Protein AF-0000000087671437 (afdb_homodimer)

InterPro domains:
  IPR002347 Short-chain dehydrogenase/reductase SDR [PF00106] (11-200)
  IPR002347 Short-chain dehydrogenase/reductase SDR [PR00081] (10-27)
  IPR002347 Short-chain dehydrogenase/reductase SDR [PR00081] (84-95)
  IPR002347 Short-chain dehydrogenase/reductase SDR [PR00081] (131-147)
  IPR002347 Short-chain dehydrogenase/reductase SDR [PR00081] (157-176)
  IPR002347 Short-chain dehydrogenase/reductase SDR [PR00081] (178-195)
  IPR036291 NAD(P)-binding domain superfamily [SSF51735] (10-257)

Radius of gyration: 23.61 Å; Cα contacts (8 Å, |Δi|>4): 1228; chains: 2; bounding box: 56×76×56 Å

Secondary structure (DSSP, 8-state):
------PEEEEEEES-SSHHHHHHHHHHHTTT-EEEEEES-HHHHHHHHHHHHHHT-EEEEEE--TTSTTHHHHHHHHHHHTTEEEEEEEE-------S-TTTS-HHHHHHHIIIIIIIHHHHHHHHHHHHHHHT--EEEEE--GGGGS--TTSHHHHHHHHHHHHHHHHHHHHHGGGT-EEEEE----B-SHHHHHHTGGGSHHHHHS--B-HHHHHHHHHHHHHTT-SEE--SHHHHHHHHHHHHS-HHHHHHHHHHHH--TTSPPHHHHTT---/------PEEEEEEES-SSHHHHHHHHHHHTTT-EEEEEES-HHHHHHHHHHHHHHT-EEEEEE--TTSTTHHHHHHHHHHHTTEEEEEEEE-------S-TTTS-HHHHHHHIIIIIIIHHHHHHHHHHHHHHHT--EEEEE--GGGGS--TTSHHHHHHHHHHHHHHHHHHHHHGGGT-EEEEE----B-SHHHHHHTGGGSHHHHHS--B-HHHHHHHHHHHHHTT-SEE--SHHHHHHHHHHHHS-HHHHHHHHHHHH--TTSPPHHHHTT---

Foldseek 3Di:
DPPPLQQFEAEEFAPCLDFLSLLLLLVVLLVQGEYEYEEQDPVSQVVSQVSSVVSNYHYHYDHADLLDPCRLVVVVVVSVVVSHAHQEYEQDDAAFAFAAPVPDDPVVLVVRCSRLPVSLVVNCVSRVVVNLVVLEGEYEREAALLCLAAAGRGRSNSVSSVNRLVVLLVVQVVRLVSHYAREYEHEYQAPTCRCVRNVNCPFPVSVPDPRDDSNQSSVQSVVCVVVRHSYTYPDDVSVVSNVCSVPDDNVVVHVVNNVRRDDPPHDDPCVVVVNDD/DPPPLQQFEAEEFAPCLDFLSLLLLLVVLLVQGEYEYEEQDPVSQVVSQVSSVVSNYHYHYDHADLLDPCRLVVVVVVSVVVSHAHQEYEQDDAAFAFAAPVPDDPVVLVVRCSRLPVSLVVNCVSRVVVNLVVLEGEYEREAALLCLAAAGRGRSNSVSSVNRLVVLLVVQVVRLVSHYAREYEHEYQAPTCRCVRRVNCPFPVSVPDPRDDSNQSSNQRVVCVVVRHSYTYPDPVSVVSNVCSVPDDNVVVHVVNNVRRDDPPHDDPCVVVVNDD

Solvent-accessible surface area (backbone atoms only — not comparable to full-atom values): 27207 Å² total; per-residue (Å²): 126,77,74,74,79,74,63,40,64,23,39,34,26,35,29,15,45,48,59,47,23,28,29,33,49,30,58,49,6,58,72,53,31,38,33,38,36,25,25,69,47,64,67,33,40,53,55,38,38,50,47,14,43,74,41,54,16,45,62,46,78,43,80,44,56,60,71,44,94,55,32,59,58,51,51,51,50,51,32,53,76,67,48,34,40,66,30,30,40,32,41,44,50,66,66,51,56,57,45,50,72,72,73,46,61,63,68,66,54,51,46,36,49,40,39,43,38,49,31,44,49,50,46,49,59,66,45,47,43,59,15,52,63,70,40,34,40,34,37,40,39,62,38,28,51,49,23,70,45,48,23,25,37,25,24,65,38,15,11,37,22,24,21,44,43,21,32,27,51,9,49,19,70,72,33,43,90,49,49,21,32,24,18,27,30,23,41,43,70,40,71,36,69,55,25,62,68,17,63,46,67,75,30,68,67,56,65,68,43,73,48,47,54,39,57,57,46,19,50,48,43,52,54,35,42,76,70,56,35,51,66,36,57,48,56,68,67,24,44,49,51,51,48,50,53,66,69,47,58,64,85,66,47,41,62,54,42,31,56,56,58,52,50,94,81,52,75,47,76,54,53,72,60,64,49,74,131,129,78,75,74,79,72,63,39,63,23,39,34,25,35,28,16,46,46,60,47,22,28,30,33,48,29,57,48,7,58,72,54,32,39,33,37,36,24,25,69,47,66,69,33,40,54,54,35,35,51,48,15,42,73,40,54,17,46,60,46,77,44,80,44,57,60,71,45,94,53,32,59,59,51,50,50,50,52,32,53,75,67,48,33,39,66,31,29,39,34,41,44,49,65,68,53,57,59,44,51,71,71,73,47,61,62,69,65,54,52,45,36,49,42,39,41,38,50,32,45,48,49,46,47,58,65,44,47,43,60,16,52,64,69,39,33,41,33,36,40,39,63,40,28,51,51,23,68,45,47,23,24,37,24,22,66,38,14,11,37,21,25,21,44,43,20,34,27,51,9,49,18,71,72,33,44,90,50,47,20,33,25,20,26,30,21,41,43,72,41,71,35,69,58,25,61,67,18,62,46,66,72,30,68,70,56,65,67,42,70,46,46,54,39,56,60,46,18,52,48,44,53,54,34,41,77,71,55,34,51,66,37,56,50,56,66,66,28,44,49,49,51,49,51,54,67,68,47,56,64,85,66,47,40,61,54,43,30,55,56,59,52,52,92,81,51,74,47,76,54,52,72,60,64,49,73,131

Nearest PDB structures (foldseek):
  9av5-assembly1_A  TM=8.968E-01  e=7.173E-20  Homo sapiens
  4weo-assembly1_A  TM=8.795E-01  e=2.074E-17  Burkholderia cenocepacia J2315
  4ag3-assembly1_D  TM=8.611E-01  e=8.917E-18  Pseudomonas aeruginosa PAO1
  4weo-assembly1_D  TM=8.724E-01  e=1.516E-16  Burkholderia cenocepacia J2315
  3cxr-assembly1_A  TM=8.058E-01  e=9.360E-17  Streptococcus suis 05ZYH33

Organism: NCBI:txid484088

pLDDT: mean 86.76, std 18.12, range [30.41, 98.94]

Sequence (554 aa):
MTMKDELRSSVVVVGASRGIGRAIAKVAAREHNVVVLVARSPEGLAAAAVDVQQAGGEAFTLELDLISADASARLEAFLTANDLVCGVLVNSAGYGLRGAATLLPVNDQLGIIDLNIRALADMTLRFLPGMLARGRGGVINLGSVAGLVPGPYMALYYASKGFVRSFSDALHQEVYRFGVTVTCVAPGPVSTEFLERSGANRTALFKILPTLDAEYVAERAWSGFKSGHRRVVPGISAKLITLVAALLPTATILPLIGRLQRRSKDPCPADAQGILPMTMKDELRSSVVVVGASRGIGRAIAKVAAREHNVVVLVARSPEGLAAAAVDVQQAGGEAFTLELDLISADASARLEAFLTANDLVCGVLVNSAGYGLRGAATLLPVNDQLGIIDLNIRALADMTLRFLPGMLARGRGGVINLGSVAGLVPGPYMALYYASKGFVRSFSDALHQEVYRFGVTVTCVAPGPVSTEFLERSGANRTALFKILPTLDAEYVAERAWSGFKSGHRRVVPGISAKLITLVAALLPTATILPLIGRLQRRSKDPCPADAQGILP

Structure (mmCIF, N/CA/C/O backbone):
data_AF-0000000087671437-model_v1
#
loop_
_entity.id
_entity.type
_entity.pdbx_description
1 polymer 'Short-chain dehydrogenase'
#
loop_
_atom_site.group_PDB
_atom_site.id
_atom_site.type_symbol
_atom_site.label_atom_id
_atom_site.label_alt_id
_atom_site.label_comp_id
_atom_site.label_asym_id
_atom_site.label_entity_id
_atom_site.label_seq_id
_atom_site.pdbx_PDB_ins_code
_atom_site.Cartn_x
_atom_site.Cartn_y
_atom_site.Cartn_z
_atom_site.occupancy
_atom_site.B_iso_or_equiv
_atom_site.auth_seq_id
_atom_site.auth_comp_id
_atom_site.auth_asym_id
_atom_site.auth_atom_id
_atom_site.pdbx_PDB_model_num
ATOM 1 N N . MET A 1 1 ? 20.109 -46 -5.398 1 30.41 1 MET A N 1
ATOM 2 C CA . MET A 1 1 ? 20.047 -44.562 -5.301 1 30.41 1 MET A CA 1
ATOM 3 C C . MET A 1 1 ? 18.625 -44.094 -4.973 1 30.41 1 MET A C 1
ATOM 5 O O . MET A 1 1 ? 17.703 -44.312 -5.758 1 30.41 1 MET A O 1
ATOM 9 N N . THR A 1 2 ? 18.078 -44.219 -3.822 1 39.16 2 THR A N 1
ATOM 10 C CA . THR A 1 2 ? 16.672 -44.125 -3.426 1 39.16 2 THR A CA 1
ATOM 11 C C . THR A 1 2 ? 16 -42.906 -4.066 1 39.16 2 THR A C 1
ATOM 13 O O . THR A 1 2 ? 16.609 -41.844 -4.176 1 39.16 2 THR A O 1
ATOM 16 N N . MET A 1 3 ? 15.234 -43.062 -5.098 1 40.66 3 MET A N 1
ATOM 17 C CA . MET A 1 3 ? 14.602 -42 -5.883 1 40.66 3 MET A CA 1
ATOM 18 C C . MET A 1 3 ? 14.336 -40.781 -5.023 1 40.66 3 MET A C 1
ATOM 20 O O . MET A 1 3 ? 13.547 -40.844 -4.074 1 40.66 3 MET A O 1
ATOM 24 N N . LYS A 1 4 ? 15.25 -40.031 -4.566 1 45.72 4 LYS A N 1
ATOM 25 C CA . LYS A 1 4 ? 15.062 -38.75 -3.842 1 45.72 4 LYS A CA 1
ATOM 26 C C . LYS A 1 4 ? 13.703 -38.156 -4.145 1 45.72 4 LYS A C 1
ATOM 28 O O . LYS A 1 4 ? 13.383 -37.875 -5.305 1 45.72 4 LYS A O 1
ATOM 33 N N . ASP A 1 5 ? 12.586 -38.5 -3.477 1 53.25 5 ASP A N 1
ATOM 34 C CA . ASP A 1 5 ? 11.156 -38.219 -3.594 1 53.25 5 ASP A CA 1
ATOM 35 C C . ASP A 1 5 ? 10.906 -36.781 -4.035 1 53.25 5 ASP A C 1
ATOM 37 O O . ASP A 1 5 ? 11.328 -35.844 -3.363 1 53.25 5 ASP A O 1
ATOM 41 N N . GLU A 1 6 ? 10.922 -36.5 -5.379 1 72.56 6 GLU A N 1
ATOM 42 C CA . GLU A 1 6 ? 10.781 -35.25 -6.105 1 72.56 6 GLU A CA 1
ATOM 43 C C . GLU A 1 6 ? 9.562 -34.469 -5.629 1 72.56 6 GLU A C 1
ATOM 45 O O . GLU A 1 6 ? 8.469 -35.031 -5.508 1 72.56 6 GLU A O 1
ATOM 50 N N . LEU A 1 7 ? 9.68 -33.344 -4.898 1 86.62 7 LEU A N 1
ATOM 51 C CA . LEU A 1 7 ? 8.594 -32.5 -4.473 1 86.62 7 LEU A CA 1
ATOM 52 C C . LEU A 1 7 ? 7.637 -32.219 -5.629 1 86.62 7 LEU A C 1
ATOM 54 O O . LEU A 1 7 ? 8.07 -32 -6.762 1 86.62 7 LEU A O 1
ATOM 58 N N . ARG A 1 8 ? 6.371 -32.531 -5.344 1 96.31 8 ARG A N 1
ATOM 59 C CA . ARG A 1 8 ? 5.336 -32.25 -6.332 1 96.31 8 ARG A CA 1
ATOM 60 C C . ARG A 1 8 ? 5 -30.766 -6.348 1 96.31 8 ARG A C 1
ATOM 62 O O . ARG A 1 8 ? 4.922 -30.125 -5.293 1 96.31 8 ARG A O 1
ATOM 69 N N . SER A 1 9 ? 4.82 -30.281 -7.566 1 97.88 9 SER A N 1
ATOM 70 C CA . SER A 1 9 ? 4.422 -28.891 -7.727 1 97.88 9 SER A CA 1
ATOM 71 C C . SER A 1 9 ? 2.932 -28.703 -7.457 1 97.88 9 SER A C 1
ATOM 73 O O . SER A 1 9 ? 2.115 -29.531 -7.867 1 97.88 9 SER A O 1
ATOM 75 N N . SER A 1 10 ? 2.559 -27.594 -6.832 1 98.81 10 SER A N 1
ATOM 76 C CA . SER A 1 10 ? 1.157 -27.328 -6.523 1 98.81 10 SER A CA 1
ATOM 77 C C . SER A 1 10 ? 0.779 -25.891 -6.871 1 98.81 10 SER A C 1
ATOM 79 O O . SER A 1 10 ? 1.647 -25.031 -6.98 1 98.81 10 SER A O 1
ATOM 81 N N . VAL A 1 11 ? -0.495 -25.719 -7.141 1 98.94 11 VAL A N 1
ATOM 82 C CA . VAL A 1 11 ? -1.112 -24.406 -7.199 1 98.94 11 VAL A CA 1
ATOM 83 C C . VAL A 1 11 ? -1.678 -24.031 -5.828 1 98.94 11 VAL A C 1
ATOM 85 O O . VAL A 1 11 ? -2.615 -24.672 -5.344 1 98.94 11 VAL A O 1
ATOM 88 N N . VAL A 1 12 ? -1.083 -23.062 -5.203 1 98.94 12 VAL A N 1
ATOM 89 C CA . VAL A 1 12 ? -1.512 -22.625 -3.883 1 98.94 12 VAL A CA 1
ATOM 90 C C . VAL A 1 12 ? -2.432 -21.406 -4.023 1 98.94 12 VAL A C 1
ATOM 92 O O . VAL A 1 12 ? -2.014 -20.359 -4.52 1 98.94 12 VAL A O 1
ATOM 95 N N . VAL A 1 13 ? -3.676 -21.562 -3.584 1 98.88 13 VAL A N 1
ATOM 96 C CA . VAL A 1 13 ? -4.652 -20.484 -3.699 1 98.88 13 VAL A CA 1
ATOM 97 C C . VAL A 1 13 ? -5 -19.953 -2.311 1 98.88 13 VAL A C 1
ATOM 99 O O . VAL A 1 13 ? -5.645 -20.641 -1.518 1 98.88 13 VAL A O 1
ATOM 102 N N . VAL A 1 14 ? -4.566 -18.766 -2.072 1 98.31 14 VAL A N 1
ATOM 103 C CA . VAL A 1 14 ? -4.918 -18.047 -0.853 1 98.31 14 VAL A CA 1
ATOM 104 C C . VAL A 1 14 ? -6.199 -17.234 -1.077 1 98.31 14 VAL A C 1
ATOM 106 O O . VAL A 1 14 ? -6.277 -16.438 -2.008 1 98.31 14 VAL A O 1
ATOM 109 N N . GLY A 1 15 ? -7.16 -17.375 -0.133 1 96.56 15 GLY A N 1
ATOM 110 C CA . GLY A 1 15 ? -8.492 -16.875 -0.404 1 96.56 15 GLY A CA 1
ATOM 111 C C . GLY A 1 15 ? -9.312 -17.781 -1.291 1 96.56 15 GLY A C 1
ATOM 112 O O . GLY A 1 15 ? -9.977 -17.328 -2.221 1 96.56 15 GLY A O 1
ATOM 113 N N . ALA A 1 16 ? -9.289 -19.031 -0.975 1 96.75 16 ALA A N 1
ATOM 114 C CA . ALA A 1 16 ? -9.805 -20.047 -1.895 1 96.75 16 ALA A CA 1
ATOM 115 C C . ALA A 1 16 ? -11.25 -20.406 -1.573 1 96.75 16 ALA A C 1
ATOM 117 O O . ALA A 1 16 ? -11.898 -21.141 -2.322 1 96.75 16 ALA A O 1
ATOM 118 N N . SER A 1 17 ? -11.82 -19.844 -0.522 1 93.62 17 SER A N 1
ATOM 119 C CA . SER A 1 17 ? -13.117 -20.328 -0.04 1 93.62 17 SER A CA 1
ATOM 120 C C . SER A 1 17 ? -14.266 -19.734 -0.859 1 93.62 17 SER A C 1
ATOM 122 O O . SER A 1 17 ? -15.391 -20.234 -0.796 1 93.62 17 SER A O 1
ATOM 124 N N . ARG A 1 18 ? -14.016 -18.672 -1.575 1 88.69 18 ARG A N 1
ATOM 125 C CA . ARG A 1 18 ? -15.086 -18.047 -2.346 1 88.69 18 ARG A CA 1
ATOM 126 C C . ARG A 1 18 ? -14.516 -17.203 -3.475 1 88.69 18 ARG A C 1
ATOM 128 O O . ARG A 1 18 ? -13.297 -17.062 -3.609 1 88.69 18 ARG A O 1
ATOM 135 N N . GLY A 1 19 ? -15.406 -16.859 -4.363 1 90.56 19 GLY A N 1
ATOM 136 C CA . GLY A 1 19 ? -15.094 -15.812 -5.332 1 90.56 19 GLY A CA 1
ATOM 137 C C . GLY A 1 19 ? -14.102 -16.266 -6.387 1 90.56 19 GLY A C 1
ATOM 138 O O . GLY A 1 19 ? -14.156 -17.406 -6.855 1 90.56 19 GLY A O 1
ATOM 139 N N . ILE A 1 20 ? -13.336 -15.336 -6.781 1 93.19 20 ILE A N 1
ATOM 140 C CA . ILE A 1 20 ? -12.398 -15.539 -7.883 1 93.19 20 ILE A CA 1
ATOM 141 C C . ILE A 1 20 ? -11.352 -16.578 -7.488 1 93.19 20 ILE A C 1
ATOM 143 O O . ILE A 1 20 ? -10.945 -17.391 -8.312 1 93.19 20 ILE A O 1
ATOM 147 N N . GLY A 1 21 ? -10.93 -16.594 -6.199 1 96.69 21 GLY A N 1
ATOM 148 C CA . GLY A 1 21 ? -9.969 -17.578 -5.738 1 96.69 21 GLY A CA 1
ATOM 149 C C . GLY A 1 21 ? -10.453 -19.016 -5.895 1 96.69 21 GLY A C 1
ATOM 150 O O . GLY A 1 21 ? -9.734 -19.859 -6.426 1 96.69 21 GLY A O 1
ATOM 151 N N . ARG A 1 22 ? -11.633 -19.203 -5.5 1 96.44 22 ARG A N 1
ATOM 152 C CA . ARG A 1 22 ? -12.234 -20.516 -5.637 1 96.44 22 ARG A CA 1
ATOM 153 C C . ARG A 1 22 ? -12.359 -20.922 -7.105 1 96.44 22 ARG A C 1
ATOM 155 O O . ARG A 1 22 ? -12.086 -22.062 -7.477 1 96.44 22 ARG A O 1
ATOM 162 N N . ALA A 1 23 ? -12.734 -19.969 -7.934 1 96.69 23 ALA A N 1
ATOM 163 C CA . ALA A 1 23 ? -12.883 -20.219 -9.367 1 96.69 23 ALA A CA 1
ATOM 164 C C . ALA A 1 23 ? -11.539 -20.531 -10.016 1 96.69 23 ALA A C 1
ATOM 166 O O . ALA A 1 23 ? -11.453 -21.422 -10.867 1 96.69 23 ALA A O 1
ATOM 167 N N . ILE A 1 24 ? -10.492 -19.875 -9.617 1 98.19 24 ILE A N 1
ATOM 168 C CA . ILE A 1 24 ? -9.172 -20.141 -10.172 1 98.19 24 ILE A CA 1
ATOM 169 C C . ILE A 1 24 ? -8.711 -21.547 -9.758 1 98.19 24 ILE A C 1
ATOM 171 O O . ILE A 1 24 ? -8.125 -22.266 -10.562 1 98.19 24 ILE A O 1
ATOM 175 N N . ALA A 1 25 ? -8.984 -21.891 -8.531 1 98.62 25 ALA A N 1
ATOM 176 C CA . ALA A 1 25 ? -8.664 -23.234 -8.055 1 98.62 25 A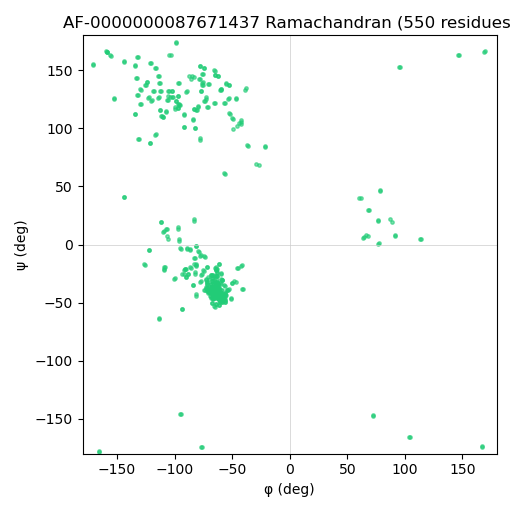LA A CA 1
ATOM 177 C C . ALA A 1 25 ? -9.312 -24.297 -8.938 1 98.62 25 ALA A C 1
ATOM 179 O O . ALA A 1 25 ? -8.664 -25.266 -9.328 1 98.62 25 ALA A O 1
ATOM 180 N N . LYS A 1 26 ? -10.531 -24.062 -9.266 1 98.19 26 LYS A N 1
ATOM 181 C CA . LYS A 1 26 ? -11.281 -25 -10.094 1 98.19 26 LYS A CA 1
ATOM 182 C C . LYS A 1 26 ? -10.688 -25.078 -11.5 1 98.19 26 LYS A C 1
ATOM 184 O O . LYS A 1 26 ? -10.516 -26.172 -12.047 1 98.19 26 LYS A O 1
ATOM 189 N N . VAL A 1 27 ? -10.391 -23.953 -12.086 1 98.44 27 VAL A N 1
ATOM 190 C CA . VAL A 1 27 ? -9.836 -23.891 -13.438 1 98.44 27 VAL A CA 1
ATOM 191 C C . VAL A 1 27 ? -8.484 -24.594 -13.469 1 98.44 27 VAL A C 1
ATOM 193 O O . VAL A 1 27 ? -8.203 -25.375 -14.391 1 98.44 27 VAL A O 1
ATOM 196 N N . ALA A 1 28 ? -7.645 -24.391 -12.484 1 98.62 28 ALA A N 1
ATOM 197 C CA . ALA A 1 28 ? -6.34 -25.047 -12.391 1 98.62 28 ALA A CA 1
ATOM 198 C C . ALA A 1 28 ? -6.492 -26.562 -12.266 1 98.62 28 ALA A C 1
ATOM 200 O O . ALA A 1 28 ? -5.68 -27.328 -12.797 1 98.62 28 ALA A O 1
ATOM 201 N N . ALA A 1 29 ? -7.52 -26.984 -11.602 1 98.62 29 ALA A N 1
ATOM 202 C CA . ALA A 1 29 ? -7.773 -28.391 -11.336 1 98.62 29 ALA A CA 1
ATOM 203 C C . ALA A 1 29 ? -8.094 -29.141 -12.625 1 98.62 29 ALA A C 1
ATOM 205 O O . ALA A 1 29 ? -7.84 -30.344 -12.734 1 98.62 29 ALA A O 1
ATOM 206 N N . ARG A 1 30 ? -8.602 -28.438 -13.586 1 98.25 30 ARG A N 1
ATOM 207 C CA . ARG A 1 30 ? -8.961 -29.047 -14.859 1 98.25 30 ARG A CA 1
ATOM 208 C C . ARG A 1 30 ? -7.727 -29.578 -15.578 1 98.25 30 ARG A C 1
ATOM 210 O O . ARG A 1 30 ? -7.84 -30.422 -16.469 1 98.25 30 ARG A O 1
ATOM 217 N N . GLU A 1 31 ? -6.59 -29.109 -15.227 1 98.19 31 GLU A N 1
ATOM 218 C CA . GLU A 1 31 ? -5.328 -29.562 -15.797 1 98.19 31 GLU A CA 1
ATOM 219 C C . GLU A 1 31 ? -4.664 -30.609 -14.891 1 98.19 31 GLU A C 1
ATOM 221 O O . GLU A 1 31 ? -3.447 -30.797 -14.945 1 98.19 31 GLU A O 1
ATOM 226 N N . HIS A 1 32 ? -5.406 -31.156 -13.953 1 98.19 32 HIS A N 1
ATOM 227 C CA . HIS A 1 32 ? -5.02 -32.25 -13.078 1 98.19 32 HIS A CA 1
ATOM 228 C C . HIS A 1 32 ? -3.918 -31.828 -12.109 1 98.19 32 HIS A C 1
ATOM 230 O O . HIS A 1 32 ? -3.051 -32.625 -11.758 1 98.19 32 HIS A O 1
ATOM 236 N N . ASN A 1 33 ? -3.918 -30.547 -11.773 1 98.5 33 ASN A N 1
ATOM 237 C CA . ASN A 1 33 ? -2.949 -30.031 -10.812 1 98.5 33 ASN A CA 1
ATOM 238 C C . ASN A 1 33 ? -3.293 -30.453 -9.383 1 98.5 33 ASN A C 1
ATOM 240 O O . ASN A 1 33 ? -4.457 -30.703 -9.07 1 98.5 33 ASN A O 1
ATOM 244 N N . VAL A 1 34 ? -2.242 -30.547 -8.562 1 98.75 34 VAL A N 1
ATOM 245 C CA . VAL A 1 34 ? -2.426 -30.484 -7.113 1 98.75 34 VAL A CA 1
ATOM 246 C C . VAL A 1 34 ? -2.754 -29.062 -6.688 1 98.75 34 VAL A C 1
ATOM 248 O O . VAL A 1 34 ? -2.045 -28.109 -7.055 1 98.75 34 VAL A O 1
ATOM 251 N N . VAL A 1 35 ? -3.873 -28.906 -5.969 1 98.94 35 VAL A N 1
ATOM 252 C CA . VAL A 1 35 ? -4.293 -27.562 -5.551 1 98.94 35 VAL A CA 1
ATOM 253 C C . VAL A 1 35 ? -4.355 -27.5 -4.027 1 98.94 35 VAL A C 1
ATOM 255 O O . VAL A 1 35 ? -5 -28.328 -3.387 1 98.94 35 VAL A O 1
ATOM 258 N N . VAL A 1 36 ? -3.639 -26.562 -3.441 1 98.94 36 VAL A N 1
ATOM 259 C CA . VAL A 1 36 ? -3.697 -26.281 -2.01 1 98.94 36 VAL A CA 1
ATOM 260 C C . VAL A 1 36 ? -4.59 -25.062 -1.753 1 98.94 36 VAL A C 1
ATOM 262 O O . VAL A 1 36 ? -4.289 -23.953 -2.201 1 98.94 36 VAL A O 1
ATOM 265 N N . LEU A 1 37 ? -5.668 -25.328 -1.034 1 98.88 37 LEU A N 1
ATOM 266 C CA . LEU A 1 37 ? -6.676 -24.312 -0.736 1 98.88 37 LEU A CA 1
ATOM 267 C C . LEU A 1 37 ? -6.465 -23.734 0.656 1 98.88 37 LEU A C 1
ATOM 269 O O . LEU A 1 37 ? -6.461 -24.469 1.648 1 98.88 37 LEU A O 1
ATOM 273 N N . VAL A 1 38 ? -6.312 -22.438 0.714 1 98.81 38 VAL A N 1
ATOM 274 C CA . VAL A 1 38 ? -6.027 -21.75 1.976 1 98.81 38 VAL A CA 1
ATOM 275 C C . VAL A 1 38 ? -7.094 -20.703 2.252 1 98.81 38 VAL A C 1
ATOM 277 O O . VAL A 1 38 ? -7.383 -19.859 1.396 1 98.81 38 VAL A O 1
ATOM 280 N N . ALA A 1 39 ? -7.695 -20.719 3.352 1 98.06 39 ALA A N 1
ATOM 281 C CA . ALA A 1 39 ? -8.68 -19.734 3.812 1 98.06 39 ALA A CA 1
ATOM 282 C C . ALA A 1 39 ? -8.93 -19.875 5.309 1 98.06 39 ALA A C 1
ATOM 284 O O . ALA A 1 39 ? -8.297 -20.688 5.98 1 98.06 39 ALA A O 1
ATOM 285 N N . ARG A 1 40 ? -9.82 -19.062 5.773 1 94.5 40 ARG A N 1
ATOM 286 C CA . ARG A 1 40 ? -10.109 -19.078 7.203 1 94.5 40 ARG A CA 1
ATOM 287 C C . ARG A 1 40 ? -11.281 -20 7.512 1 94.5 40 ARG A C 1
ATOM 289 O O . ARG A 1 40 ? -11.398 -20.516 8.633 1 94.5 40 ARG A O 1
ATOM 296 N N . SER A 1 41 ? -12.148 -20.219 6.539 1 93.31 41 SER A N 1
ATOM 297 C CA . SER A 1 41 ? -13.398 -20.922 6.781 1 93.31 41 SER A CA 1
ATOM 298 C C . SER A 1 41 ? -13.289 -22.391 6.434 1 93.31 41 SER A C 1
ATOM 300 O O . SER A 1 41 ? -13.133 -22.75 5.262 1 93.31 41 SER A O 1
ATOM 302 N N . PRO A 1 42 ? -13.523 -23.25 7.434 1 95.44 42 PRO A N 1
ATOM 303 C CA . PRO A 1 42 ? -13.469 -24.688 7.113 1 95.44 42 PRO A CA 1
ATOM 304 C C . PRO A 1 42 ? -14.57 -25.109 6.145 1 95.44 42 PRO A C 1
ATOM 306 O O . PRO A 1 42 ? -14.328 -25.938 5.254 1 95.44 42 PRO A O 1
ATOM 309 N N . GLU A 1 43 ? -15.711 -24.578 6.328 1 96.44 43 GLU A N 1
ATOM 310 C CA . GLU A 1 43 ? -16.828 -24.922 5.441 1 96.44 43 GLU A CA 1
ATOM 311 C C . GLU A 1 43 ? -16.547 -24.469 4.012 1 96.44 43 GLU A C 1
ATOM 313 O O . GLU A 1 43 ? -16.781 -25.219 3.062 1 96.44 43 GLU A O 1
ATOM 318 N N . GLY A 1 44 ? -16.047 -23.281 3.893 1 96.25 44 GLY A N 1
ATOM 319 C CA . GLY A 1 44 ? -15.672 -22.797 2.576 1 96.25 44 GLY A CA 1
ATOM 320 C C . GLY A 1 44 ? -14.578 -23.609 1.913 1 96.25 44 GLY A C 1
ATOM 321 O O . GLY A 1 44 ? -14.625 -23.859 0.707 1 96.25 44 GLY A O 1
ATOM 322 N N . LEU A 1 45 ? -13.672 -24.047 2.715 1 98.12 45 LEU A N 1
ATOM 323 C CA . LEU A 1 45 ? -12.57 -24.859 2.205 1 98.12 45 LEU A CA 1
ATOM 324 C C . LEU A 1 45 ? -13.062 -26.219 1.747 1 98.12 45 LEU A C 1
ATOM 326 O O . LEU A 1 45 ? -12.633 -26.734 0.709 1 98.12 45 LEU A O 1
ATOM 330 N N . ALA A 1 46 ? -13.945 -26.812 2.467 1 98.12 46 ALA A N 1
ATOM 331 C CA . ALA A 1 46 ? -14.5 -28.109 2.105 1 98.12 46 ALA A CA 1
ATOM 332 C C . ALA A 1 46 ? -15.25 -28.047 0.776 1 98.12 46 ALA A C 1
ATOM 334 O O . ALA A 1 46 ? -15.094 -28.922 -0.073 1 98.12 46 ALA A O 1
ATOM 335 N N . ALA A 1 47 ? -16 -27.031 0.638 1 97.69 47 ALA A N 1
ATOM 336 C CA . ALA A 1 47 ? -16.734 -26.828 -0.605 1 97.69 47 ALA A CA 1
ATOM 337 C C . ALA A 1 47 ? -15.797 -26.641 -1.784 1 97.69 47 ALA A C 1
ATOM 339 O O . ALA A 1 47 ? -16 -27.203 -2.861 1 97.69 47 ALA A O 1
ATOM 340 N N . ALA A 1 48 ? -14.789 -25.859 -1.581 1 98.06 48 ALA A N 1
ATOM 341 C CA . ALA A 1 48 ? -13.797 -25.609 -2.625 1 98.06 48 ALA A CA 1
ATOM 342 C C . ALA A 1 48 ? -13.047 -26.891 -2.979 1 98.06 48 ALA A C 1
ATOM 344 O O . ALA A 1 48 ? -12.719 -27.125 -4.145 1 98.06 48 ALA A O 1
ATOM 345 N N . ALA A 1 49 ? -12.773 -27.703 -2.006 1 98.69 49 ALA A N 1
ATOM 346 C CA . ALA A 1 49 ? -12.086 -28.969 -2.232 1 98.69 49 ALA A CA 1
ATOM 347 C C . ALA A 1 49 ? -12.914 -29.891 -3.119 1 98.69 49 ALA A C 1
ATOM 349 O O . ALA A 1 49 ? -12.375 -30.578 -3.996 1 98.69 49 ALA A O 1
ATOM 350 N N . VAL A 1 50 ? -14.164 -29.906 -2.906 1 98.5 50 VAL A N 1
ATOM 351 C CA . VAL A 1 50 ? -15.07 -30.703 -3.719 1 98.5 50 VAL A CA 1
ATOM 352 C C . VAL A 1 50 ? -15.023 -30.234 -5.168 1 98.5 50 VAL A C 1
ATOM 354 O O . VAL A 1 50 ? -14.945 -31.047 -6.094 1 98.5 50 VAL A O 1
ATOM 357 N N . ASP A 1 51 ? -15.07 -28.906 -5.355 1 97.81 51 ASP A N 1
ATOM 358 C CA . ASP A 1 51 ? -14.969 -28.328 -6.695 1 97.81 51 ASP A CA 1
ATOM 359 C C . ASP A 1 51 ? -13.695 -28.797 -7.395 1 97.81 51 ASP A C 1
ATOM 361 O O . ASP A 1 51 ? -13.727 -29.172 -8.57 1 97.81 51 ASP A O 1
ATOM 365 N N . VAL A 1 52 ? -12.586 -28.812 -6.711 1 98.62 52 VAL A N 1
ATOM 366 C CA . VAL A 1 52 ? -11.281 -29.172 -7.258 1 98.62 52 VAL A CA 1
ATOM 367 C C . VAL A 1 52 ? -11.266 -30.641 -7.656 1 98.62 52 VAL A C 1
ATOM 369 O O . VAL A 1 52 ? -10.836 -31 -8.758 1 98.62 52 VAL A O 1
ATOM 372 N N . GLN A 1 53 ? -11.773 -31.453 -6.828 1 98.56 53 GLN A N 1
ATOM 373 C CA . GLN A 1 53 ? -11.797 -32.906 -7.086 1 98.56 53 GLN A CA 1
ATOM 374 C C . GLN A 1 53 ? -12.703 -33.219 -8.266 1 98.56 53 GLN A C 1
ATOM 376 O O . GLN A 1 53 ? -12.328 -34 -9.141 1 98.56 53 GLN A O 1
ATOM 381 N N . GLN A 1 54 ? -13.797 -32.562 -8.297 1 98.38 54 GLN A N 1
ATOM 382 C CA . GLN A 1 54 ? -14.742 -32.812 -9.383 1 98.38 54 GLN A CA 1
ATOM 383 C C . GLN A 1 54 ? -14.172 -32.344 -10.719 1 98.38 54 GLN A C 1
ATOM 385 O O . GLN A 1 54 ? -14.477 -32.906 -11.766 1 98.38 54 GLN A O 1
ATOM 390 N N . ALA A 1 55 ? -13.328 -31.359 -10.695 1 98.19 55 ALA A N 1
ATOM 391 C CA . ALA A 1 55 ? -12.734 -30.812 -11.906 1 98.19 55 ALA A CA 1
ATOM 392 C C . ALA A 1 55 ? -11.539 -31.641 -12.367 1 98.19 55 ALA A C 1
ATOM 394 O O . ALA A 1 55 ? -11 -31.422 -13.453 1 98.19 55 ALA A O 1
ATOM 395 N N . GLY A 1 56 ? -11.031 -32.594 -11.5 1 98.31 56 GLY A N 1
ATOM 396 C CA . GLY A 1 56 ? -10 -33.531 -11.922 1 98.31 56 GLY A CA 1
ATOM 397 C C . GLY A 1 56 ? -8.68 -33.312 -11.211 1 98.31 56 GLY A C 1
ATOM 398 O O . GLY A 1 56 ? -7.691 -34 -11.516 1 98.31 56 GLY A O 1
ATOM 399 N N . GLY A 1 57 ? -8.68 -32.375 -10.234 1 98.56 57 GLY A N 1
ATOM 400 C CA . GLY A 1 57 ? -7.449 -32.094 -9.492 1 98.56 57 GLY A CA 1
ATOM 401 C C . GLY A 1 57 ? -7.398 -32.812 -8.148 1 98.56 57 GLY A C 1
ATOM 402 O O . GLY A 1 57 ? -8.352 -33.5 -7.766 1 98.56 57 GLY A O 1
ATOM 403 N N . GLU A 1 58 ? -6.25 -32.688 -7.527 1 98.69 58 GLU A N 1
ATOM 404 C CA . GLU A 1 58 ? -6.062 -33.156 -6.148 1 98.69 58 GLU A CA 1
ATOM 405 C C . GLU A 1 58 ? -6.09 -31.969 -5.184 1 98.69 58 GLU A C 1
ATOM 407 O O . GLU A 1 58 ? -5.395 -30.969 -5.391 1 98.69 58 GLU A O 1
ATOM 412 N N . ALA A 1 59 ? -6.895 -32.125 -4.094 1 98.81 59 ALA A N 1
ATOM 413 C CA . ALA A 1 59 ? -7.098 -30.969 -3.217 1 98.81 59 ALA A CA 1
ATOM 414 C C . ALA A 1 59 ? -6.449 -31.188 -1.853 1 98.81 59 ALA A C 1
ATOM 416 O O . ALA A 1 59 ? -6.562 -32.281 -1.28 1 98.81 59 ALA A O 1
ATOM 417 N N . PHE A 1 60 ? -5.719 -30.234 -1.376 1 98.75 60 PHE A N 1
ATOM 418 C CA . PHE A 1 60 ? -5.316 -30.062 0.014 1 98.75 60 PHE A CA 1
ATOM 419 C C . PHE A 1 60 ? -5.941 -28.812 0.605 1 98.75 60 PHE A C 1
ATOM 421 O O . PHE A 1 60 ? -6.184 -27.828 -0.109 1 98.75 60 PHE A O 1
ATOM 428 N N . THR A 1 61 ? -6.293 -28.859 1.924 1 98.75 61 THR A N 1
ATOM 429 C CA . THR A 1 61 ? -6.887 -27.688 2.564 1 98.75 61 THR A CA 1
ATOM 430 C C . THR A 1 61 ? -6.078 -27.281 3.793 1 98.75 61 THR A C 1
ATOM 432 O O . THR A 1 61 ? -5.582 -28.125 4.531 1 98.75 61 THR A O 1
ATOM 435 N N . LEU A 1 62 ? -5.93 -25.984 3.949 1 98.69 62 LEU A N 1
ATOM 436 C CA . LEU A 1 62 ? -5.27 -25.422 5.125 1 98.69 62 LEU A CA 1
ATOM 437 C C . LEU A 1 62 ? -6.062 -24.25 5.68 1 98.69 62 LEU A C 1
ATOM 439 O O . LEU A 1 62 ? -6.23 -23.234 5 1 98.69 62 LEU A O 1
ATOM 443 N N . GLU A 1 63 ? -6.617 -24.438 6.863 1 98.38 63 GLU A N 1
ATOM 444 C CA . GLU A 1 63 ? -7.211 -23.312 7.582 1 98.38 63 GLU A CA 1
ATOM 445 C C . GLU A 1 63 ? -6.137 -22.359 8.117 1 98.38 63 GLU A C 1
ATOM 447 O O . GLU A 1 63 ? -5.309 -22.766 8.938 1 98.38 63 GLU A O 1
ATOM 452 N N . LEU A 1 64 ? -6.191 -21.094 7.633 1 98.19 64 LEU A N 1
ATOM 453 C CA . LEU A 1 64 ? -5.109 -20.172 7.969 1 98.19 64 LEU A CA 1
ATOM 454 C C . LEU A 1 64 ? -5.602 -18.734 7.953 1 98.19 64 LEU A C 1
ATOM 456 O O . LEU A 1 64 ? -6.242 -18.297 6.992 1 98.19 64 LEU A O 1
ATOM 460 N N . ASP A 1 65 ? -5.383 -18.094 9.023 1 97.62 65 ASP A N 1
ATOM 461 C CA . ASP A 1 65 ? -5.555 -16.641 9.047 1 97.62 65 ASP A CA 1
ATOM 462 C C . ASP A 1 65 ? -4.336 -15.938 8.445 1 97.62 65 ASP A C 1
ATOM 464 O O . ASP A 1 65 ? -3.266 -15.914 9.062 1 97.62 65 ASP A O 1
ATOM 468 N N . LEU A 1 66 ? -4.559 -15.281 7.363 1 97.38 66 LEU A N 1
ATOM 469 C CA . LEU A 1 66 ? -3.453 -14.734 6.578 1 97.38 66 LEU A CA 1
ATOM 470 C C . LEU A 1 66 ? -2.812 -13.547 7.289 1 97.38 66 LEU A C 1
ATOM 472 O O . LEU A 1 66 ? -1.698 -13.141 6.953 1 97.38 66 LEU A O 1
ATOM 476 N N . ILE A 1 67 ? -3.51 -12.969 8.195 1 96 67 ILE A N 1
ATOM 477 C CA . ILE A 1 67 ? -2.965 -11.781 8.844 1 96 67 ILE A CA 1
ATOM 478 C C . ILE A 1 67 ? -2.152 -12.188 10.07 1 96 67 ILE A C 1
ATOM 480 O O . ILE A 1 67 ? -1.523 -11.352 10.719 1 96 67 ILE A O 1
ATOM 484 N N . SER A 1 68 ? -2.146 -13.469 10.344 1 95.56 68 SER A N 1
ATOM 485 C CA . SER A 1 68 ? -1.276 -13.945 11.414 1 95.56 68 SER A CA 1
ATOM 486 C C . SER A 1 68 ? 0.194 -13.742 11.062 1 95.56 68 SER A C 1
ATOM 488 O O . SER A 1 68 ? 0.585 -13.891 9.906 1 95.56 68 SER A O 1
ATOM 490 N N . ALA A 1 69 ? 1.023 -13.453 12.055 1 90.5 69 ALA A N 1
ATOM 491 C CA . ALA A 1 69 ? 2.43 -13.125 11.844 1 90.5 69 ALA A CA 1
ATOM 492 C C . ALA A 1 69 ? 3.184 -14.305 11.234 1 90.5 69 ALA A C 1
ATOM 494 O O . ALA A 1 69 ? 4.156 -14.117 10.508 1 90.5 69 ALA A O 1
ATOM 495 N N . ASP A 1 70 ? 2.717 -15.477 11.414 1 95.81 70 ASP A N 1
ATOM 496 C CA . ASP A 1 70 ? 3.447 -16.656 10.961 1 95.81 70 ASP A CA 1
ATOM 497 C C . ASP A 1 70 ? 2.715 -17.344 9.812 1 95.81 70 ASP A C 1
ATOM 499 O O . ASP A 1 70 ? 2.963 -18.531 9.531 1 95.81 70 ASP A O 1
ATOM 503 N N . ALA A 1 71 ? 1.842 -16.688 9.148 1 97.94 71 ALA A N 1
ATOM 504 C CA . ALA A 1 71 ? 0.977 -17.297 8.148 1 97.94 71 ALA A CA 1
ATOM 505 C C . ALA A 1 71 ? 1.799 -17.938 7.031 1 97.94 71 ALA A C 1
ATOM 507 O O . ALA A 1 71 ? 1.591 -19.109 6.684 1 97.94 71 ALA A O 1
ATOM 508 N N . SER A 1 72 ? 2.768 -17.203 6.469 1 98 72 SER A N 1
ATOM 509 C CA . SER A 1 72 ? 3.539 -17.719 5.348 1 98 72 SER A CA 1
ATOM 510 C C . SER A 1 72 ? 4.438 -18.875 5.781 1 98 72 SER A C 1
ATOM 512 O O . SER A 1 72 ? 4.637 -19.828 5.031 1 98 72 SER A O 1
ATOM 514 N N . ALA A 1 73 ? 4.945 -18.812 6.996 1 97.75 73 ALA A N 1
ATOM 515 C CA . ALA A 1 73 ? 5.762 -19.891 7.527 1 97.75 73 ALA A CA 1
ATOM 516 C C . ALA A 1 73 ? 4.934 -21.156 7.727 1 97.75 73 ALA A C 1
ATOM 518 O O . ALA A 1 73 ? 5.402 -22.266 7.449 1 97.75 73 ALA A O 1
ATOM 519 N N . ARG A 1 74 ? 3.764 -20.984 8.219 1 98.44 74 ARG A N 1
ATOM 520 C CA . ARG A 1 74 ? 2.869 -22.125 8.422 1 98.44 74 ARG A CA 1
ATOM 521 C C . ARG A 1 74 ? 2.492 -22.766 7.098 1 98.44 74 ARG A C 1
ATOM 523 O O . ARG A 1 74 ? 2.412 -24 7 1 98.44 74 ARG A O 1
ATOM 530 N N . LEU A 1 75 ? 2.258 -21.953 6.098 1 98.75 75 LEU A N 1
ATOM 531 C CA . LEU A 1 75 ? 1.951 -22.484 4.773 1 98.75 75 LEU A CA 1
ATOM 532 C C . LEU A 1 75 ? 3.146 -23.234 4.203 1 98.75 75 LEU A C 1
ATOM 534 O O . LEU A 1 75 ? 2.99 -24.328 3.645 1 98.75 75 LEU A O 1
ATOM 538 N N . GLU A 1 76 ? 4.305 -22.688 4.34 1 98.38 76 GLU A N 1
ATOM 539 C CA . GLU A 1 76 ? 5.516 -23.359 3.875 1 98.38 76 GLU A CA 1
ATOM 540 C C . GLU A 1 76 ? 5.695 -24.719 4.562 1 98.38 76 GLU A C 1
ATOM 542 O O . GLU A 1 76 ? 6.016 -25.719 3.914 1 98.38 76 GLU A O 1
ATOM 547 N N . ALA A 1 77 ? 5.512 -24.703 5.867 1 98.44 77 ALA A N 1
ATOM 548 C CA . ALA A 1 77 ? 5.629 -25.938 6.633 1 98.44 77 ALA A CA 1
ATOM 549 C C . ALA A 1 77 ? 4.609 -26.969 6.164 1 98.44 77 ALA A C 1
ATOM 551 O O . ALA A 1 77 ? 4.922 -28.156 6.066 1 98.44 77 ALA A O 1
ATOM 552 N N . PHE A 1 78 ? 3.424 -26.547 5.918 1 98.69 78 PHE A N 1
ATOM 553 C CA . PHE A 1 78 ? 2.363 -27.422 5.43 1 98.69 78 PHE A CA 1
ATOM 554 C C . PHE A 1 78 ? 2.756 -28.062 4.102 1 98.69 78 PHE A C 1
ATOM 556 O O . PHE A 1 78 ? 2.566 -29.266 3.906 1 98.69 78 PHE A O 1
ATOM 563 N N . LEU A 1 79 ? 3.26 -27.25 3.141 1 98.62 79 LEU A N 1
ATOM 564 C CA . LEU A 1 79 ? 3.701 -27.766 1.848 1 98.62 79 LEU A CA 1
ATOM 565 C C . LEU A 1 79 ? 4.805 -28.812 2.023 1 98.62 79 LEU A C 1
ATOM 567 O O . LEU A 1 79 ? 4.734 -29.891 1.443 1 98.62 79 LEU A O 1
ATOM 571 N N . THR A 1 80 ? 5.734 -28.469 2.867 1 97.56 80 THR A N 1
ATOM 572 C CA . THR A 1 80 ? 6.852 -29.375 3.119 1 97.56 80 THR A CA 1
ATOM 573 C C . THR A 1 80 ? 6.359 -30.703 3.705 1 97.56 80 THR A C 1
ATOM 575 O O . THR A 1 80 ? 6.773 -31.766 3.264 1 97.56 80 THR A O 1
ATOM 578 N N . ALA A 1 81 ? 5.508 -30.625 4.609 1 98 81 ALA A N 1
ATOM 579 C CA . ALA A 1 81 ? 4.988 -31.812 5.297 1 98 81 ALA A CA 1
ATOM 580 C C . ALA A 1 81 ? 4.227 -32.719 4.336 1 98 81 ALA A C 1
ATOM 582 O O . ALA A 1 81 ? 4.066 -33.906 4.594 1 98 81 ALA A O 1
ATOM 583 N N . ASN A 1 82 ? 3.758 -32.188 3.229 1 98.19 82 ASN A N 1
ATOM 584 C CA . ASN A 1 82 ? 2.977 -32.969 2.266 1 98.19 82 ASN A CA 1
ATOM 585 C C . ASN A 1 82 ? 3.758 -33.219 0.979 1 98.19 82 ASN A C 1
ATOM 587 O O . ASN A 1 82 ? 3.176 -33.562 -0.049 1 98.19 82 ASN A O 1
ATOM 591 N N . ASP A 1 83 ? 5.066 -32.906 1.021 1 97.5 83 ASP A N 1
ATOM 592 C CA . ASP A 1 83 ? 5.973 -33.125 -0.099 1 97.5 83 ASP A CA 1
ATOM 593 C C . ASP A 1 83 ? 5.547 -32.312 -1.32 1 97.5 83 ASP A C 1
ATOM 595 O O . ASP A 1 83 ? 5.52 -32.844 -2.438 1 97.5 83 ASP A O 1
ATOM 599 N N . LEU A 1 84 ? 5.133 -31.109 -1.019 1 98.5 84 LEU A N 1
ATOM 600 C CA . LEU A 1 84 ? 4.703 -30.188 -2.068 1 98.5 84 LEU A CA 1
ATOM 601 C C . LEU A 1 84 ? 5.609 -28.969 -2.119 1 98.5 84 LEU A C 1
ATOM 603 O O . LEU A 1 84 ? 6.242 -28.609 -1.122 1 98.5 84 LEU A O 1
ATOM 607 N N . VAL A 1 85 ? 5.711 -28.391 -3.318 1 98 85 VAL A N 1
ATOM 608 C CA . VAL A 1 85 ? 6.301 -27.062 -3.482 1 98 85 VAL A CA 1
ATOM 609 C C . VAL A 1 85 ? 5.277 -26.125 -4.113 1 98 85 VAL A C 1
ATOM 611 O O . VAL A 1 85 ? 4.355 -26.562 -4.801 1 98 85 VAL A O 1
ATOM 614 N N . CYS A 1 86 ? 5.477 -24.875 -3.881 1 98.56 86 CYS A N 1
ATOM 615 C CA . CYS A 1 86 ? 4.605 -23.875 -4.484 1 98.56 86 CYS A CA 1
ATOM 616 C C . CYS A 1 86 ? 5.039 -23.562 -5.914 1 98.56 86 CYS A C 1
ATOM 618 O O . CYS A 1 86 ? 5.957 -22.766 -6.129 1 98.56 86 CYS A O 1
ATOM 620 N N . GLY A 1 87 ? 4.352 -24.141 -6.824 1 98.56 87 GLY A N 1
ATOM 621 C CA . GLY A 1 87 ? 4.621 -23.859 -8.227 1 98.56 87 GLY A CA 1
ATOM 622 C C . GLY A 1 87 ? 3.967 -22.578 -8.703 1 98.56 87 GLY A C 1
ATOM 623 O O . GLY A 1 87 ? 4.562 -21.812 -9.469 1 98.56 87 GLY A O 1
ATOM 624 N N . VAL A 1 88 ? 2.736 -22.406 -8.328 1 98.88 88 VAL A N 1
ATOM 625 C CA . VAL A 1 88 ? 1.976 -21.188 -8.609 1 98.88 88 VAL A CA 1
ATOM 626 C C . VAL A 1 88 ? 1.299 -20.703 -7.328 1 98.88 88 VAL A C 1
ATOM 628 O O . VAL A 1 88 ? 0.69 -21.484 -6.602 1 98.88 88 VAL A O 1
ATOM 631 N N . LEU A 1 89 ? 1.493 -19.484 -7.031 1 98.94 89 LEU A N 1
ATOM 632 C CA . LEU A 1 89 ? 0.814 -18.844 -5.914 1 98.94 89 LEU A CA 1
ATOM 633 C C . LEU A 1 89 ? -0.282 -17.906 -6.41 1 98.94 89 LEU A C 1
ATOM 635 O O . LEU A 1 89 ? -0.03 -17.031 -7.254 1 98.94 89 LEU A O 1
ATOM 639 N N . VAL A 1 90 ? -1.491 -18.125 -5.941 1 98.94 90 VAL A N 1
ATOM 640 C CA . VAL A 1 90 ? -2.611 -17.234 -6.246 1 98.94 90 VAL A CA 1
ATOM 641 C C . VAL A 1 90 ? -3.016 -16.453 -4.996 1 98.94 90 VAL A C 1
ATOM 643 O O . VAL A 1 90 ? -3.566 -17.031 -4.055 1 98.94 90 VAL A O 1
ATOM 646 N N . ASN A 1 91 ? -2.73 -15.203 -5.027 1 98.69 91 ASN A N 1
ATOM 647 C CA . ASN A 1 91 ? -3.178 -14.297 -3.973 1 98.69 91 ASN A CA 1
ATOM 648 C C . ASN A 1 91 ? -4.527 -13.664 -4.309 1 98.69 91 ASN A C 1
ATOM 650 O O . ASN A 1 91 ? -4.582 -12.648 -5 1 98.69 91 ASN A O 1
ATOM 654 N N . SER A 1 92 ? -5.559 -14.219 -3.697 1 97.12 92 SER A N 1
ATOM 655 C CA . SER A 1 92 ? -6.895 -13.758 -4.07 1 97.12 92 SER A CA 1
ATOM 656 C C . SER A 1 92 ? -7.648 -13.219 -2.861 1 97.12 92 SER A C 1
ATOM 658 O O . SER A 1 92 ? -8.75 -12.688 -2.998 1 97.12 92 SER A O 1
ATOM 660 N N . ALA A 1 93 ? -7.043 -13.344 -1.678 1 95.19 93 ALA A N 1
ATOM 661 C CA . ALA A 1 93 ? -7.684 -12.805 -0.48 1 95.19 93 ALA A CA 1
ATOM 662 C C . ALA A 1 93 ? -7.672 -11.281 -0.489 1 95.19 93 ALA A C 1
ATOM 664 O O . ALA A 1 93 ? -6.676 -10.664 -0.879 1 95.19 93 ALA A O 1
ATOM 665 N N . GLY A 1 94 ? -8.75 -10.672 -0.097 1 93.69 94 GLY A N 1
ATOM 666 C CA . GLY A 1 94 ? -8.852 -9.227 0.005 1 93.69 94 GLY A CA 1
ATOM 667 C C . GLY A 1 94 ? -10.273 -8.742 0.224 1 93.69 94 GLY A C 1
ATOM 668 O O . GLY A 1 94 ? -11.219 -9.516 0.12 1 93.69 94 GLY A O 1
ATOM 669 N N . TYR A 1 95 ? -10.375 -7.512 0.599 1 91.38 95 TYR A N 1
ATOM 670 C CA . TYR A 1 95 ? -11.68 -6.887 0.763 1 91.38 95 TYR A CA 1
ATOM 671 C C . TYR A 1 95 ? -11.578 -5.367 0.691 1 91.38 95 TYR A C 1
ATOM 673 O O . TYR A 1 95 ? -10.477 -4.824 0.573 1 91.38 95 TYR A O 1
ATOM 681 N N . GLY A 1 96 ? -12.719 -4.723 0.537 1 92.44 96 GLY A N 1
ATOM 682 C CA . GLY A 1 96 ? -12.852 -3.275 0.569 1 92.44 96 GLY A CA 1
ATOM 683 C C . GLY A 1 96 ? -13.977 -2.797 1.465 1 92.44 96 GLY A C 1
ATOM 684 O O . GLY A 1 96 ? -14.82 -3.59 1.884 1 92.44 96 GLY A O 1
ATOM 685 N N . LEU A 1 97 ? -13.891 -1.549 1.826 1 91 97 LEU A N 1
ATOM 686 C CA . LEU A 1 97 ? -14.922 -0.868 2.598 1 91 97 LEU A CA 1
ATOM 687 C C . LEU A 1 97 ? -15.391 0.399 1.886 1 91 97 LEU A C 1
ATOM 689 O O . LEU A 1 97 ? -14.57 1.165 1.377 1 91 97 LEU A O 1
ATOM 693 N N . ARG A 1 98 ? -16.641 0.554 1.907 1 89.62 98 ARG A N 1
ATOM 694 C CA . ARG A 1 98 ? -17.219 1.763 1.323 1 89.62 98 ARG A CA 1
ATOM 695 C C . ARG A 1 98 ? -17.672 2.729 2.408 1 89.62 98 ARG A C 1
ATOM 697 O O . ARG A 1 98 ? -18.344 2.328 3.357 1 89.62 98 ARG A O 1
ATOM 704 N N . GLY A 1 99 ? -17.328 3.988 2.318 1 91 99 GLY A N 1
ATOM 705 C CA . GLY A 1 99 ? -17.688 5.047 3.25 1 91 99 GLY A CA 1
ATOM 706 C C . GLY A 1 99 ? -16.609 6.113 3.373 1 91 99 GLY A C 1
ATOM 707 O O . GLY A 1 99 ? -15.477 5.914 2.939 1 91 99 GLY A O 1
ATOM 708 N N . ALA A 1 100 ? -17.031 7.219 3.914 1 92.81 100 ALA A N 1
ATOM 709 C CA . ALA A 1 100 ? -16.031 8.242 4.199 1 92.81 100 ALA A CA 1
ATOM 710 C C . ALA A 1 100 ? -14.969 7.715 5.156 1 92.81 100 ALA A C 1
ATOM 712 O O . ALA A 1 100 ? -15.289 7.078 6.16 1 92.81 100 ALA A O 1
ATOM 713 N N . ALA A 1 101 ? -13.766 7.988 4.809 1 95.38 101 ALA A N 1
ATOM 714 C CA . ALA A 1 101 ? -12.648 7.469 5.598 1 95.38 101 ALA A CA 1
ATOM 715 C C . ALA A 1 101 ? -12.766 7.898 7.059 1 95.38 101 ALA A C 1
ATOM 717 O O . ALA A 1 101 ? -12.406 7.145 7.965 1 95.38 101 ALA A O 1
ATOM 718 N N . THR A 1 102 ? -13.258 9.102 7.27 1 95.5 102 THR A N 1
ATOM 719 C CA . THR A 1 102 ? -13.312 9.656 8.617 1 95.5 102 THR A CA 1
ATOM 720 C C . THR A 1 102 ? -14.469 9.047 9.406 1 95.5 102 THR A C 1
ATOM 722 O O . THR A 1 102 ? -14.547 9.219 10.625 1 95.5 102 THR A O 1
ATOM 725 N N . LEU A 1 103 ? -15.328 8.305 8.773 1 93.56 103 LEU A N 1
ATOM 726 C CA . LEU A 1 103 ? -16.5 7.75 9.438 1 93.56 103 LEU A CA 1
ATOM 727 C C . LEU A 1 103 ? -16.375 6.242 9.617 1 93.56 103 LEU A C 1
ATOM 729 O O . LEU A 1 103 ? -17.047 5.648 10.461 1 93.56 103 LEU A O 1
ATOM 733 N N . LEU A 1 104 ? -15.547 5.629 8.828 1 94.19 104 LEU A N 1
ATOM 734 C CA . LEU A 1 104 ? -15.328 4.191 8.922 1 94.19 104 LEU A CA 1
ATOM 735 C C . LEU A 1 104 ? -14.461 3.854 10.133 1 94.19 104 LEU A C 1
ATOM 737 O O . LEU A 1 104 ? -13.547 4.613 10.477 1 94.19 104 LEU A O 1
ATOM 741 N N . PRO A 1 105 ? -14.703 2.664 10.781 1 95.62 105 PRO A N 1
ATOM 742 C CA . PRO A 1 105 ? -13.812 2.26 11.867 1 95.62 105 PRO A CA 1
ATOM 743 C C . PRO A 1 105 ? -12.367 2.098 11.414 1 95.62 105 PRO A C 1
ATOM 745 O O . PRO A 1 105 ? -12.102 1.438 10.406 1 95.62 105 PRO A O 1
ATOM 748 N N . VAL A 1 106 ? -11.43 2.672 12.172 1 96.75 106 VAL A N 1
ATOM 749 C CA . VAL A 1 106 ? -10.023 2.729 11.789 1 96.75 106 VAL A CA 1
ATOM 750 C C . VAL A 1 106 ? -9.477 1.313 11.633 1 96.75 106 VAL A C 1
ATOM 752 O O . VAL A 1 106 ? -8.797 1.008 10.648 1 96.75 106 VAL A O 1
ATOM 755 N N . ASN A 1 107 ? -9.797 0.454 12.562 1 96.44 107 ASN A N 1
ATOM 756 C CA . ASN A 1 107 ? -9.234 -0.891 12.562 1 96.44 107 ASN A CA 1
ATOM 757 C C . ASN A 1 107 ? -9.695 -1.691 11.344 1 96.44 107 ASN A C 1
ATOM 759 O O . ASN A 1 107 ? -8.945 -2.504 10.805 1 96.44 107 ASN A O 1
ATOM 763 N N . ASP A 1 108 ? -10.938 -1.494 10.953 1 96.25 108 ASP A N 1
ATOM 764 C CA . ASP A 1 108 ? -11.438 -2.158 9.758 1 96.25 108 ASP A CA 1
ATOM 765 C C . ASP A 1 108 ? -10.695 -1.671 8.508 1 96.25 108 ASP A C 1
ATOM 767 O O . ASP A 1 108 ? -10.406 -2.457 7.605 1 96.25 108 ASP A O 1
ATOM 771 N N . GLN A 1 109 ? -10.422 -0.432 8.508 1 97.31 109 GLN A N 1
ATOM 772 C CA . GLN A 1 109 ? -9.703 0.149 7.379 1 97.31 109 GLN A CA 1
ATOM 773 C C . GLN A 1 109 ? -8.258 -0.341 7.336 1 97.31 109 GLN A C 1
ATOM 775 O O . GLN A 1 109 ? -7.754 -0.718 6.273 1 97.31 109 GLN A O 1
ATOM 780 N N . LEU A 1 110 ? -7.594 -0.358 8.492 1 98 110 LEU A N 1
ATOM 781 C CA . LEU A 1 110 ? -6.219 -0.844 8.555 1 98 110 LEU A CA 1
ATOM 782 C C . LEU A 1 110 ? -6.152 -2.326 8.203 1 98 110 LEU A C 1
ATOM 784 O O . LEU A 1 110 ? -5.141 -2.799 7.676 1 98 110 LEU A O 1
ATOM 788 N N . GLY A 1 111 ? -7.246 -3.037 8.453 1 97.69 111 GLY A N 1
ATOM 789 C CA . GLY A 1 111 ? -7.328 -4.434 8.055 1 97.69 111 GLY A CA 1
ATOM 790 C C . GLY A 1 111 ? -7.152 -4.637 6.559 1 97.69 111 GLY A C 1
ATOM 791 O O . GLY A 1 111 ? -6.637 -5.668 6.125 1 97.69 111 GLY A O 1
ATOM 792 N N . ILE A 1 112 ? -7.562 -3.668 5.758 1 97.75 112 ILE A N 1
ATOM 793 C CA . ILE A 1 112 ? -7.379 -3.727 4.312 1 97.75 112 ILE A CA 1
ATOM 794 C C . ILE A 1 112 ? -5.891 -3.742 3.982 1 97.75 112 ILE A C 1
ATOM 796 O O . ILE A 1 112 ? -5.449 -4.496 3.111 1 97.75 112 ILE A O 1
ATOM 800 N N . ILE A 1 113 ? -5.137 -2.92 4.691 1 98.56 113 ILE A N 1
ATOM 801 C CA . ILE A 1 113 ? -3.689 -2.891 4.5 1 98.56 113 ILE A CA 1
ATOM 802 C C . ILE A 1 113 ? -3.09 -4.238 4.898 1 98.56 113 ILE A C 1
ATOM 804 O O . ILE A 1 113 ? -2.256 -4.793 4.176 1 98.56 113 ILE A O 1
ATOM 808 N N . ASP A 1 114 ? -3.537 -4.746 6.008 1 98.38 114 ASP A N 1
ATOM 809 C CA . ASP A 1 114 ? -2.986 -5.984 6.547 1 98.38 114 ASP A CA 1
ATOM 810 C C . ASP A 1 114 ? -3.23 -7.156 5.602 1 98.38 114 ASP A C 1
ATOM 812 O O . ASP A 1 114 ? -2.334 -7.969 5.363 1 98.38 114 ASP A O 1
ATOM 816 N N . LEU A 1 115 ? -4.328 -7.164 5.031 1 98.12 115 LEU A N 1
ATOM 817 C CA . LEU A 1 115 ? -4.699 -8.32 4.215 1 98.12 115 LEU A CA 1
ATOM 818 C C . LEU A 1 115 ? -4.324 -8.094 2.756 1 98.12 115 LEU A C 1
ATOM 820 O O . LEU A 1 115 ? -3.566 -8.875 2.178 1 98.12 115 LEU A O 1
AT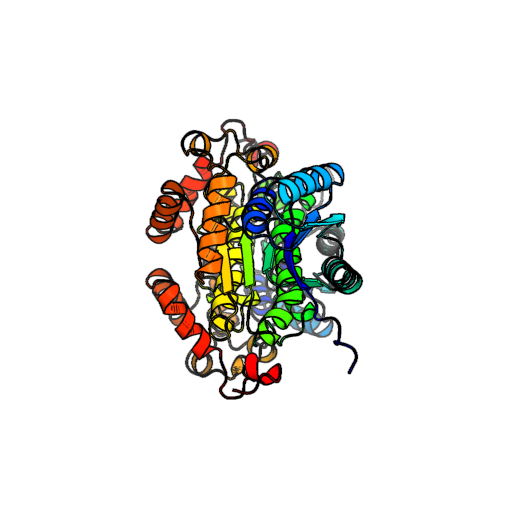OM 824 N N . ASN A 1 116 ? -4.812 -6.992 2.137 1 98.25 116 ASN A N 1
ATOM 825 C CA . ASN A 1 116 ? -4.664 -6.762 0.704 1 98.25 116 ASN A CA 1
ATOM 826 C C . ASN A 1 116 ? -3.211 -6.496 0.325 1 98.25 116 ASN A C 1
ATOM 828 O O . ASN A 1 116 ? -2.82 -6.691 -0.828 1 98.25 116 ASN A O 1
ATOM 832 N N . ILE A 1 117 ? -2.49 -6 1.271 1 98.62 117 ILE A N 1
ATOM 833 C CA . ILE A 1 117 ? -1.147 -5.531 0.944 1 98.62 117 ILE A CA 1
ATOM 834 C C . ILE A 1 117 ? -0.113 -6.41 1.646 1 98.62 117 ILE A C 1
ATOM 836 O O . ILE A 1 117 ? 0.602 -7.176 0.997 1 98.62 117 ILE A O 1
ATOM 840 N N . ARG A 1 118 ? -0.13 -6.391 2.955 1 98.56 118 ARG A N 1
ATOM 841 C CA . ARG A 1 118 ? 0.957 -6.996 3.717 1 98.56 118 ARG A CA 1
ATOM 842 C C . ARG A 1 118 ? 0.963 -8.508 3.555 1 98.56 118 ARG A C 1
ATOM 844 O O . ARG A 1 118 ? 2.014 -9.109 3.314 1 98.56 118 ARG A O 1
ATOM 851 N N . ALA A 1 119 ? -0.185 -9.148 3.752 1 98.62 119 ALA A N 1
ATOM 852 C CA . ALA A 1 119 ? -0.269 -10.594 3.602 1 98.62 119 ALA A CA 1
ATOM 853 C C . ALA A 1 119 ? 0.108 -11.023 2.186 1 98.62 119 ALA A C 1
ATOM 855 O O . ALA A 1 119 ? 0.855 -11.984 1.999 1 98.62 119 ALA A O 1
ATOM 856 N N . LEU A 1 120 ? -0.417 -10.336 1.191 1 98.56 120 LEU A N 1
ATOM 857 C CA . LEU A 1 120 ? -0.108 -10.625 -0.205 1 98.56 120 LEU A CA 1
ATOM 858 C C . LEU A 1 120 ? 1.392 -10.516 -0.462 1 98.56 120 LEU A C 1
ATOM 860 O O . LEU A 1 120 ? 1.981 -11.406 -1.085 1 98.56 120 LEU A O 1
ATOM 864 N N . ALA A 1 121 ? 1.993 -9.461 0.002 1 98.75 121 ALA A N 1
ATOM 865 C CA . ALA A 1 121 ? 3.428 -9.258 -0.181 1 98.75 121 ALA A CA 1
ATOM 866 C C . ALA A 1 121 ? 4.23 -10.344 0.53 1 98.75 121 ALA A C 1
ATOM 868 O O . ALA A 1 121 ? 5.199 -10.867 -0.023 1 98.75 121 ALA A O 1
ATOM 869 N N . ASP A 1 122 ? 3.863 -10.656 1.758 1 98.62 122 ASP A N 1
ATOM 870 C CA . ASP A 1 122 ? 4.551 -11.68 2.545 1 98.62 122 ASP A CA 1
ATOM 871 C C . ASP A 1 122 ? 4.539 -13.023 1.829 1 98.62 122 ASP A C 1
ATOM 873 O O . ASP A 1 122 ? 5.582 -13.656 1.662 1 98.62 122 ASP A O 1
ATOM 877 N N . MET A 1 123 ? 3.383 -13.422 1.341 1 98.69 123 MET A N 1
ATOM 878 C CA . MET A 1 123 ? 3.25 -14.68 0.612 1 98.69 123 MET A CA 1
ATOM 879 C C . MET A 1 123 ? 4.105 -14.672 -0.651 1 98.69 123 MET A C 1
ATOM 881 O O . MET A 1 123 ? 4.816 -15.633 -0.932 1 98.69 123 MET A O 1
ATOM 885 N N . THR A 1 124 ? 4.027 -13.602 -1.388 1 98.81 124 THR A N 1
ATOM 886 C CA . THR A 1 124 ? 4.754 -13.484 -2.646 1 98.81 124 THR A CA 1
ATOM 887 C C . THR A 1 124 ? 6.258 -13.57 -2.41 1 98.81 124 THR A C 1
ATOM 889 O O . THR A 1 124 ? 6.953 -14.336 -3.08 1 98.81 124 THR A O 1
ATOM 892 N N . LEU A 1 125 ? 6.75 -12.812 -1.43 1 98.44 125 LEU A N 1
ATOM 893 C CA . LEU A 1 125 ? 8.18 -12.75 -1.159 1 98.44 125 LEU A CA 1
ATOM 894 C C . LEU A 1 125 ? 8.695 -14.078 -0.625 1 98.44 125 LEU A C 1
ATOM 896 O O . LEU A 1 125 ? 9.844 -14.453 -0.873 1 98.44 125 LEU A O 1
ATOM 900 N N . ARG A 1 126 ? 7.875 -14.797 0.079 1 97.81 126 ARG A N 1
ATOM 901 C CA . ARG A 1 126 ? 8.25 -16.078 0.67 1 97.81 126 ARG A CA 1
ATOM 902 C C . ARG A 1 126 ? 8.43 -17.141 -0.405 1 97.81 126 ARG A C 1
ATOM 904 O O . ARG A 1 126 ? 9.367 -17.953 -0.344 1 97.81 126 ARG A O 1
ATOM 911 N N . PHE A 1 127 ? 7.629 -17.141 -1.428 1 98.38 127 PHE A N 1
ATOM 912 C CA . PHE A 1 127 ? 7.566 -18.312 -2.293 1 98.38 127 PHE A CA 1
ATOM 913 C C . PHE A 1 127 ? 8.219 -18.031 -3.641 1 98.38 127 PHE A C 1
ATOM 915 O O . PHE A 1 127 ? 8.609 -18.953 -4.355 1 98.38 127 PHE A O 1
ATOM 922 N N . LEU A 1 128 ? 8.383 -16.812 -4.012 1 98.25 128 LEU A N 1
ATOM 923 C CA . LEU A 1 128 ? 8.922 -16.422 -5.309 1 98.25 128 LEU A CA 1
ATOM 924 C C . LEU A 1 128 ? 10.344 -16.938 -5.48 1 98.25 128 LEU A C 1
ATOM 926 O O . LEU A 1 128 ? 10.711 -17.438 -6.547 1 98.25 128 LEU A O 1
ATOM 930 N N . PRO A 1 129 ? 11.203 -16.875 -4.43 1 97.44 129 PRO A N 1
ATOM 931 C CA . PRO A 1 129 ? 12.578 -17.359 -4.59 1 97.44 129 PRO A CA 1
ATOM 932 C C . PRO A 1 129 ? 12.648 -18.828 -5 1 97.44 129 PRO A C 1
ATOM 934 O O . PRO A 1 129 ? 13.492 -19.203 -5.809 1 97.44 129 PRO A O 1
ATOM 937 N N . GLY A 1 130 ? 11.789 -19.641 -4.457 1 96.94 130 GLY A N 1
ATOM 938 C CA . GLY A 1 130 ? 11.758 -21.047 -4.848 1 96.94 130 GLY A CA 1
ATOM 939 C C . GLY A 1 130 ? 11.391 -21.25 -6.305 1 96.94 130 GLY A C 1
ATOM 940 O O . GLY A 1 130 ? 11.93 -22.141 -6.965 1 96.94 130 GLY A O 1
ATOM 941 N N . MET A 1 131 ? 10.492 -20.5 -6.801 1 97.75 131 MET A N 1
ATOM 942 C CA . MET A 1 131 ? 10.109 -20.547 -8.211 1 97.75 131 MET A CA 1
ATOM 943 C C . MET A 1 131 ? 11.273 -20.156 -9.109 1 97.75 131 MET A C 1
ATOM 945 O O . MET A 1 131 ? 11.516 -20.812 -10.133 1 97.75 131 MET A O 1
ATOM 949 N N . LEU A 1 132 ? 11.93 -19.141 -8.688 1 95.94 132 LEU A N 1
ATOM 950 C CA . LEU A 1 132 ? 13.086 -18.688 -9.445 1 95.94 132 LEU A CA 1
ATOM 951 C C . LEU A 1 132 ? 14.164 -19.75 -9.492 1 95.94 132 LEU A C 1
ATOM 953 O O . LEU A 1 132 ? 14.758 -20 -10.547 1 95.94 132 LEU A O 1
ATOM 957 N N . ALA A 1 133 ? 14.398 -20.359 -8.367 1 95.38 133 ALA A N 1
ATOM 958 C CA . ALA A 1 133 ? 15.406 -21.422 -8.281 1 95.38 133 ALA A CA 1
ATOM 959 C C . ALA A 1 133 ? 15.062 -22.578 -9.219 1 95.38 133 ALA A C 1
ATOM 961 O O . ALA A 1 133 ? 15.961 -23.203 -9.797 1 95.38 133 ALA A O 1
ATOM 962 N N . ARG A 1 134 ? 13.836 -22.844 -9.398 1 95.5 134 ARG A N 1
ATOM 963 C CA . ARG A 1 134 ? 13.383 -23.922 -10.25 1 95.5 134 ARG A CA 1
ATOM 964 C C . ARG A 1 134 ? 13.281 -23.484 -11.711 1 95.5 134 ARG A C 1
ATOM 966 O O . ARG A 1 134 ? 13.164 -24.312 -12.609 1 95.5 134 ARG A O 1
ATOM 973 N N . GLY A 1 135 ? 13.203 -22.172 -11.969 1 96.38 135 GLY A N 1
ATOM 974 C CA . GLY A 1 135 ? 13.117 -21.609 -13.305 1 96.38 135 GLY A CA 1
ATOM 975 C C . GLY A 1 135 ? 11.742 -21.75 -13.93 1 96.38 135 GLY A C 1
ATOM 976 O O . GLY A 1 135 ? 11.609 -21.797 -15.156 1 96.38 135 GLY A O 1
ATOM 977 N N . ARG A 1 136 ? 10.805 -21.938 -13.102 1 96.94 136 ARG A N 1
ATOM 978 C CA . ARG A 1 136 ? 9.43 -22.062 -13.57 1 96.94 136 ARG A CA 1
ATOM 979 C C . ARG A 1 136 ? 8.445 -21.688 -12.461 1 96.94 136 ARG A C 1
ATOM 981 O O . ARG A 1 136 ? 8.797 -21.703 -11.281 1 96.94 136 ARG A O 1
ATOM 988 N N . GLY A 1 137 ? 7.207 -21.422 -12.844 1 97.94 137 GLY A N 1
ATOM 989 C CA . GLY A 1 137 ? 6.156 -21.062 -11.906 1 97.94 137 GLY A CA 1
ATOM 990 C C . GLY A 1 137 ? 5.84 -19.578 -11.914 1 97.94 137 GLY A C 1
ATOM 991 O O . GLY A 1 137 ? 6.082 -18.891 -12.906 1 97.94 137 GLY A O 1
ATOM 992 N N . GLY A 1 138 ? 5.113 -19.203 -10.852 1 98.62 138 GLY A N 1
ATOM 993 C CA . GLY A 1 138 ? 4.777 -17.797 -10.836 1 98.62 138 GLY A CA 1
ATOM 994 C C . GLY A 1 138 ? 3.705 -17.453 -9.812 1 98.62 138 GLY A C 1
ATOM 995 O O . GLY A 1 138 ? 3.383 -18.266 -8.945 1 98.62 138 GLY A O 1
ATOM 996 N N . VAL A 1 139 ? 3.312 -16.25 -9.875 1 98.88 139 VAL A N 1
ATOM 997 C CA . VAL A 1 139 ? 2.367 -15.672 -8.93 1 98.88 139 VAL A CA 1
ATOM 998 C C . VAL A 1 139 ? 1.239 -14.969 -9.68 1 98.88 139 VAL A C 1
ATOM 1000 O O . VAL A 1 139 ? 1.483 -14.266 -10.664 1 98.88 139 VAL A O 1
ATOM 1003 N N . ILE A 1 140 ? 0.036 -15.211 -9.273 1 98.88 140 ILE A N 1
ATOM 1004 C CA . ILE A 1 140 ? -1.125 -14.438 -9.688 1 98.88 140 ILE A CA 1
ATOM 1005 C C . ILE A 1 140 ? -1.608 -13.57 -8.531 1 98.88 140 ILE A C 1
ATOM 1007 O O . ILE A 1 140 ? -2.018 -14.086 -7.488 1 98.88 140 ILE A O 1
ATOM 1011 N N . ASN A 1 141 ? -1.519 -12.289 -8.672 1 98.69 141 ASN A N 1
ATOM 1012 C CA . ASN A 1 141 ? -2.064 -11.328 -7.719 1 98.69 141 ASN A CA 1
ATOM 1013 C C . ASN A 1 141 ? -3.377 -10.727 -8.219 1 98.69 141 ASN A C 1
ATOM 1015 O O . ASN A 1 141 ? -3.439 -10.195 -9.328 1 98.69 141 ASN A O 1
ATOM 1019 N N . LEU A 1 142 ? -4.363 -10.82 -7.371 1 95.12 142 LEU A N 1
ATOM 1020 C CA . LEU A 1 142 ? -5.648 -10.234 -7.754 1 95.12 142 LEU A CA 1
ATOM 1021 C C . LEU A 1 142 ? -5.684 -8.742 -7.441 1 95.12 142 LEU A C 1
ATOM 1023 O O . LEU A 1 142 ? -5.738 -8.352 -6.273 1 95.12 142 LEU A O 1
ATOM 1027 N N . GLY A 1 143 ? -5.621 -7.992 -8.492 1 93.69 143 GLY A N 1
ATOM 1028 C CA . GLY A 1 143 ? -5.793 -6.551 -8.422 1 93.69 143 GLY A CA 1
ATOM 1029 C C . GLY A 1 143 ? -7.215 -6.105 -8.703 1 93.69 143 GLY A C 1
ATOM 1030 O O . GLY A 1 143 ? -8.172 -6.707 -8.203 1 93.69 143 GLY A O 1
ATOM 1031 N N . SER A 1 144 ? -7.34 -5 -9.305 1 86.31 144 SER A N 1
ATOM 1032 C CA . SER A 1 144 ? -8.602 -4.387 -9.695 1 86.31 144 SER A CA 1
ATOM 1033 C C . SER A 1 144 ? -8.375 -3.178 -10.594 1 86.31 144 SER A C 1
ATOM 1035 O O . SER A 1 144 ? -7.312 -2.559 -10.562 1 86.31 144 SER A O 1
ATOM 1037 N N . VAL A 1 145 ? -9.383 -2.938 -11.359 1 82.44 145 VAL A N 1
ATOM 1038 C CA . VAL A 1 145 ? -9.352 -1.68 -12.094 1 82.44 145 VAL A CA 1
ATOM 1039 C C . VAL A 1 145 ? -9.367 -0.504 -11.125 1 82.44 145 VAL A C 1
ATOM 1041 O O . VAL A 1 145 ? -8.953 0.603 -11.469 1 82.44 145 VAL A O 1
ATOM 1044 N N . ALA A 1 146 ? -9.805 -0.738 -9.992 1 81.44 146 ALA A N 1
ATOM 1045 C CA . ALA A 1 146 ? -9.789 0.271 -8.938 1 81.44 146 ALA A CA 1
ATOM 1046 C C . ALA A 1 146 ? -8.359 0.705 -8.617 1 81.44 146 ALA A C 1
ATOM 1048 O O . ALA A 1 146 ? -8.148 1.77 -8.031 1 81.44 146 ALA A O 1
ATOM 1049 N N . GLY A 1 147 ? -7.406 -0.028 -9 1 86.75 147 GLY A N 1
ATOM 1050 C CA . GLY A 1 147 ? -6.02 0.282 -8.703 1 86.75 147 GLY A CA 1
ATOM 1051 C C . GLY A 1 147 ? -5.418 1.305 -9.648 1 86.75 147 GLY A C 1
ATOM 1052 O O . GLY A 1 147 ? -4.297 1.771 -9.43 1 86.75 147 GLY A O 1
ATOM 1053 N N . LEU A 1 148 ? -6.203 1.732 -10.586 1 84.44 148 LEU A N 1
ATOM 1054 C CA . LEU A 1 148 ? -5.66 2.6 -11.625 1 84.44 148 LEU A CA 1
ATOM 1055 C C . LEU A 1 148 ? -5.789 4.066 -11.234 1 84.44 148 LEU A C 1
ATOM 1057 O O . LEU A 1 148 ? -5.098 4.926 -11.781 1 84.44 148 LEU A O 1
ATOM 1061 N N . VAL A 1 149 ? -6.727 4.293 -10.289 1 86.31 149 VAL A N 1
ATOM 1062 C CA . VAL A 1 149 ? -7.012 5.668 -9.891 1 86.31 149 VAL A CA 1
ATOM 1063 C C . VAL A 1 149 ? -7.316 5.727 -8.398 1 86.31 149 VAL A C 1
ATOM 1065 O O . VAL A 1 149 ? -7.691 4.719 -7.797 1 86.31 149 VAL A O 1
ATOM 1068 N N . PRO A 1 150 ? -7.121 6.969 -7.832 1 89.94 150 PRO A N 1
ATOM 1069 C CA . PRO A 1 150 ? -7.613 7.117 -6.461 1 89.94 150 PRO A CA 1
ATOM 1070 C C . PRO A 1 150 ? -9.133 7.012 -6.363 1 89.94 150 PRO A C 1
ATOM 1072 O O . PRO A 1 150 ? -9.836 7.328 -7.324 1 89.94 150 PRO A O 1
ATOM 1075 N N . GLY A 1 151 ? -9.625 6.535 -5.219 1 92.19 151 GLY A N 1
ATOM 1076 C CA . GLY A 1 151 ? -11.062 6.324 -5.086 1 92.19 151 GLY A CA 1
ATOM 1077 C C . GLY A 1 151 ? -11.633 6.902 -3.809 1 92.19 151 GLY A C 1
ATOM 1078 O O . GLY A 1 151 ? -11.734 6.207 -2.795 1 92.19 151 GLY A O 1
ATOM 1079 N N . PRO A 1 152 ? -12.078 8.172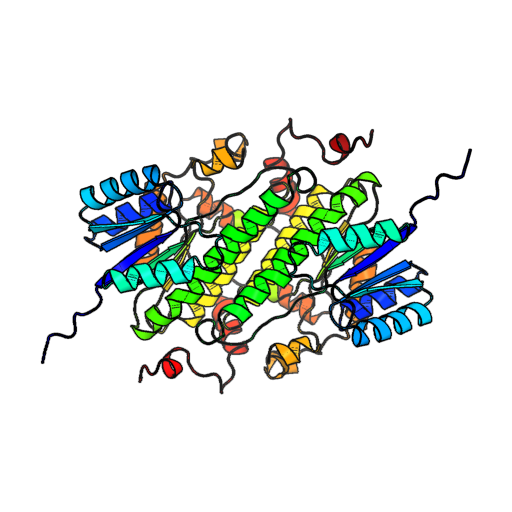 -3.857 1 93.19 152 PRO A N 1
ATOM 1080 C CA . PRO A 1 152 ? -12.773 8.719 -2.689 1 93.19 152 PRO A CA 1
ATOM 1081 C C . PRO A 1 152 ? -13.93 7.84 -2.225 1 93.19 152 PRO A C 1
ATOM 1083 O O . PRO A 1 152 ? -14.633 7.254 -3.049 1 93.19 152 PRO A O 1
ATOM 1086 N N . TYR A 1 153 ? -14.039 7.672 -0.868 1 92.5 153 TYR A N 1
ATOM 1087 C CA . TYR A 1 153 ? -15.07 6.879 -0.196 1 92.5 153 TYR A CA 1
ATOM 1088 C C . TYR A 1 153 ? -14.766 5.391 -0.298 1 92.5 153 TYR A C 1
ATOM 1090 O O . TYR A 1 153 ? -15.555 4.555 0.149 1 92.5 153 TYR A O 1
ATOM 1098 N N . MET A 1 154 ? -13.75 5.027 -0.876 1 94.06 154 MET A N 1
ATOM 1099 C CA . MET A 1 154 ? -13.094 3.723 -0.85 1 94.06 154 MET A CA 1
ATOM 1100 C C . MET A 1 154 ? -11.578 3.875 -0.908 1 94.06 154 MET A C 1
ATOM 1102 O O . MET A 1 154 ? -10.898 3.135 -1.624 1 94.06 154 MET A O 1
ATOM 1106 N N . ALA A 1 155 ? -11.109 4.812 -0.213 1 95.62 155 ALA A N 1
ATOM 1107 C CA . ALA A 1 155 ? -9.75 5.324 -0.332 1 95.62 155 ALA A CA 1
ATOM 1108 C C . ALA A 1 155 ? -8.727 4.207 -0.139 1 95.62 155 ALA A C 1
ATOM 1110 O O . ALA A 1 155 ? -7.816 4.043 -0.958 1 95.62 155 ALA A O 1
ATOM 1111 N N . LEU A 1 156 ? -8.867 3.428 0.914 1 97.44 156 LEU A N 1
ATOM 1112 C CA . LEU A 1 156 ? -7.863 2.416 1.22 1 97.44 156 LEU A CA 1
ATOM 1113 C C . LEU A 1 156 ? -7.934 1.259 0.229 1 97.44 156 LEU A C 1
ATOM 1115 O O . LEU A 1 156 ? -6.906 0.68 -0.133 1 97.44 156 LEU A O 1
ATOM 1119 N N . TYR A 1 157 ? -9.07 0.918 -0.242 1 94.81 157 TYR A N 1
ATOM 1120 C CA . TYR A 1 157 ? -9.188 -0.174 -1.201 1 94.81 157 TYR A CA 1
ATOM 1121 C C . TYR A 1 157 ? -8.492 0.173 -2.512 1 94.81 157 TYR A C 1
ATOM 1123 O O . TYR A 1 157 ? -7.637 -0.578 -2.988 1 94.81 157 TYR A O 1
ATOM 1131 N N . TYR A 1 158 ? -8.891 1.321 -3.051 1 94.31 158 TYR A N 1
ATOM 1132 C CA . TYR A 1 158 ? -8.289 1.752 -4.305 1 94.31 158 TYR A CA 1
ATOM 1133 C C . TYR A 1 158 ? -6.77 1.855 -4.172 1 94.31 158 TYR A C 1
ATOM 1135 O O . TYR A 1 158 ? -6.031 1.388 -5.043 1 94.31 158 TYR A O 1
ATOM 1143 N N . ALA A 1 159 ? -6.336 2.447 -3.082 1 97.62 159 ALA A N 1
ATOM 1144 C CA . ALA A 1 159 ? -4.902 2.584 -2.854 1 97.62 159 ALA A CA 1
ATOM 1145 C C . ALA A 1 159 ? -4.23 1.219 -2.746 1 97.62 159 ALA A C 1
ATOM 1147 O O . ALA A 1 159 ? -3.131 1.018 -3.27 1 97.62 159 ALA A O 1
ATOM 1148 N N . SER A 1 160 ? -4.836 0.276 -2.09 1 98.06 160 SER A N 1
ATOM 1149 C CA . SER A 1 160 ? -4.281 -1.063 -1.936 1 98.06 160 SER A CA 1
ATOM 1150 C C . SER A 1 160 ? -4.137 -1.763 -3.283 1 98.06 160 SER A C 1
ATOM 1152 O O . SER A 1 160 ? -3.143 -2.445 -3.533 1 98.06 160 SER A O 1
ATOM 1154 N N . LYS A 1 161 ? -5.109 -1.603 -4.098 1 95.75 161 LYS A N 1
ATOM 1155 C CA . LYS A 1 161 ? -5.059 -2.258 -5.398 1 95.75 161 LYS A CA 1
ATOM 1156 C C . LYS A 1 161 ? -4.051 -1.579 -6.316 1 95.75 161 LYS A C 1
ATOM 1158 O O . LYS A 1 161 ? -3.428 -2.232 -7.16 1 95.75 161 LYS A O 1
ATOM 1163 N N . GLY A 1 162 ? -3.869 -0.288 -6.117 1 96.38 162 GLY A N 1
ATOM 1164 C CA . GLY A 1 162 ? -2.746 0.359 -6.777 1 96.38 162 GLY A CA 1
ATOM 1165 C C . GLY A 1 162 ? -1.403 -0.21 -6.363 1 96.38 162 GLY A C 1
ATOM 1166 O O . GLY A 1 162 ? -0.523 -0.412 -7.203 1 96.38 162 GLY A O 1
ATOM 1167 N N . PHE A 1 163 ? -1.236 -0.449 -5.086 1 98.12 163 PHE A N 1
ATOM 1168 C CA . PHE A 1 163 ? -0.037 -1.1 -4.57 1 98.12 163 PHE A CA 1
ATOM 1169 C C . PHE A 1 163 ? 0.177 -2.451 -5.242 1 98.12 163 PHE A C 1
ATOM 1171 O O . PHE A 1 163 ? 1.275 -2.748 -5.715 1 98.12 163 PHE A O 1
ATOM 1178 N N . VAL A 1 164 ? -0.865 -3.234 -5.309 1 98.44 164 VAL A N 1
ATOM 1179 C CA . VAL A 1 164 ? -0.784 -4.582 -5.859 1 98.44 164 VAL A CA 1
ATOM 1180 C C . VAL A 1 164 ? -0.325 -4.52 -7.316 1 98.44 164 VAL A C 1
ATOM 1182 O O . VAL A 1 164 ? 0.531 -5.301 -7.738 1 98.44 164 VAL A O 1
ATOM 1185 N N . ARG A 1 165 ? -0.883 -3.629 -8.023 1 96.25 165 ARG A N 1
ATOM 1186 C CA . ARG A 1 165 ? -0.536 -3.477 -9.43 1 96.25 165 ARG A CA 1
ATOM 1187 C C . ARG A 1 165 ? 0.938 -3.123 -9.594 1 96.25 165 ARG A C 1
ATOM 1189 O O . ARG A 1 165 ? 1.657 -3.775 -10.359 1 96.25 165 ARG A O 1
ATOM 1196 N N . SER A 1 166 ? 1.39 -2.1 -8.898 1 96.81 166 SER A N 1
ATOM 1197 C CA . SER A 1 166 ? 2.771 -1.644 -8.984 1 96.81 166 SER A CA 1
ATOM 1198 C C . SER A 1 166 ? 3.746 -2.736 -8.555 1 96.81 166 SER A C 1
ATOM 1200 O O . SER A 1 166 ? 4.73 -3.002 -9.25 1 96.81 166 SER A O 1
ATOM 1202 N N . PHE A 1 167 ? 3.475 -3.387 -7.465 1 98.31 167 PHE A N 1
ATOM 1203 C CA . PHE A 1 167 ? 4.289 -4.457 -6.902 1 98.31 167 PHE A CA 1
ATOM 1204 C C . PHE A 1 167 ? 4.422 -5.613 -7.883 1 98.31 167 PHE A C 1
ATOM 1206 O O . PHE A 1 167 ? 5.527 -6.094 -8.141 1 98.31 167 PHE A O 1
ATOM 1213 N N . SER A 1 168 ? 3.33 -5.953 -8.508 1 98.44 168 SER A N 1
ATOM 1214 C CA . SER A 1 168 ? 3.293 -7.066 -9.445 1 98.44 168 SER A CA 1
ATOM 1215 C C . SER A 1 168 ? 4.102 -6.754 -10.703 1 98.44 168 SER A C 1
ATOM 1217 O O . SER A 1 168 ? 4.895 -7.582 -11.156 1 98.44 168 SER A O 1
ATOM 1219 N N . ASP A 1 169 ? 3.867 -5.551 -11.211 1 96.88 169 ASP A N 1
ATOM 1220 C CA . ASP A 1 169 ? 4.578 -5.148 -12.422 1 96.88 169 ASP A CA 1
ATOM 1221 C C . ASP A 1 169 ? 6.09 -5.168 -12.211 1 96.88 169 ASP A C 1
ATOM 1223 O O . ASP A 1 169 ? 6.836 -5.648 -13.062 1 96.88 169 ASP A O 1
ATOM 1227 N N . ALA A 1 170 ? 6.496 -4.633 -11.086 1 96.69 170 ALA A N 1
ATOM 1228 C CA . ALA A 1 170 ? 7.922 -4.57 -10.781 1 96.69 170 ALA A CA 1
ATOM 1229 C C . ALA A 1 170 ? 8.523 -5.969 -10.648 1 96.69 170 ALA A C 1
ATOM 1231 O O . ALA A 1 170 ? 9.586 -6.25 -11.203 1 96.69 170 ALA A O 1
ATOM 1232 N N . LEU A 1 171 ? 7.863 -6.828 -9.969 1 97.88 171 LEU A N 1
ATOM 1233 C CA . LEU A 1 171 ? 8.359 -8.188 -9.766 1 97.88 171 LEU A CA 1
ATOM 1234 C C . LEU A 1 171 ? 8.414 -8.945 -11.086 1 97.88 171 LEU A C 1
ATOM 1236 O O . LEU A 1 171 ? 9.359 -9.695 -11.336 1 97.88 171 LEU A O 1
ATOM 1240 N N . HIS A 1 172 ? 7.328 -8.812 -11.891 1 97.88 172 HIS A N 1
ATOM 1241 C CA . HIS A 1 172 ? 7.34 -9.461 -13.203 1 97.88 172 HIS A CA 1
ATOM 1242 C C . HIS A 1 172 ? 8.602 -9.109 -13.977 1 97.88 172 HIS A C 1
ATOM 1244 O O . HIS A 1 172 ? 9.273 -9.992 -14.523 1 97.88 172 HIS A O 1
ATOM 1250 N N . GLN A 1 173 ? 8.93 -7.852 -13.977 1 95.12 173 GLN A N 1
ATOM 1251 C CA . GLN A 1 173 ? 10.094 -7.383 -14.711 1 95.12 173 GLN A CA 1
ATOM 1252 C C . GLN A 1 173 ? 11.375 -8.008 -14.172 1 95.12 173 GLN A C 1
ATOM 1254 O O . GLN A 1 173 ? 12.312 -8.281 -14.93 1 95.12 173 GLN A O 1
ATOM 1259 N N . GLU A 1 174 ? 11.469 -8.266 -12.914 1 94.81 174 GLU A N 1
ATOM 1260 C CA . GLU A 1 174 ? 12.672 -8.805 -12.281 1 94.81 174 GLU A CA 1
ATOM 1261 C C . GLU A 1 174 ? 12.852 -10.281 -12.594 1 94.81 174 GLU A C 1
ATOM 1263 O O . GLU A 1 174 ? 13.977 -10.789 -12.633 1 94.81 174 GLU A O 1
ATOM 1268 N N . VAL A 1 175 ? 11.719 -10.969 -12.961 1 96.06 175 VAL A N 1
ATOM 1269 C CA . VAL A 1 175 ? 11.867 -12.422 -12.898 1 96.06 175 VAL A CA 1
ATOM 1270 C C . VAL A 1 175 ? 11.492 -13.039 -14.242 1 96.06 175 VAL A C 1
ATOM 1272 O O . VAL A 1 175 ? 11.773 -14.211 -14.492 1 96.06 175 VAL A O 1
ATOM 1275 N N . TYR A 1 176 ? 10.781 -12.336 -15.109 1 94.94 176 TYR A N 1
ATOM 1276 C CA . TYR A 1 176 ? 10.172 -12.93 -16.297 1 94.94 176 TYR A CA 1
ATOM 1277 C C . TYR A 1 176 ? 11.227 -13.57 -17.188 1 94.94 176 TYR A C 1
ATOM 1279 O O . TYR A 1 176 ? 10.961 -14.586 -17.828 1 94.94 176 TYR A O 1
ATOM 1287 N N . ARG A 1 177 ? 12.43 -13.086 -17.219 1 93.31 177 ARG A N 1
ATOM 1288 C CA . ARG A 1 177 ? 13.477 -13.609 -18.078 1 93.31 177 ARG A CA 1
ATOM 1289 C C . ARG A 1 177 ? 14 -14.945 -17.562 1 93.31 177 ARG A C 1
ATOM 1291 O O . ARG A 1 177 ? 14.711 -15.656 -18.281 1 93.31 177 ARG A O 1
ATOM 1298 N N . PHE A 1 178 ? 13.625 -15.266 -16.406 1 94.81 178 PHE A N 1
ATOM 1299 C CA . PHE A 1 178 ? 14.148 -16.484 -15.797 1 94.81 178 PHE A CA 1
ATOM 1300 C C . PHE A 1 178 ? 13.086 -17.562 -15.758 1 94.81 178 PHE A C 1
ATOM 1302 O O . PHE A 1 178 ? 13.156 -18.484 -14.93 1 94.81 178 PHE A O 1
ATOM 1309 N N . GLY A 1 179 ? 12.008 -17.375 -16.484 1 96.69 179 GLY A N 1
ATOM 1310 C CA . GLY A 1 179 ? 11.008 -18.422 -16.641 1 96.69 179 GLY A CA 1
ATOM 1311 C C . GLY A 1 179 ? 9.906 -18.359 -15.594 1 96.69 179 GLY A C 1
ATOM 1312 O O . GLY A 1 179 ? 9.094 -19.266 -15.484 1 96.69 179 GLY A O 1
ATOM 1313 N N . VAL A 1 180 ? 9.906 -17.281 -14.812 1 98.06 180 VAL A N 1
ATOM 1314 C CA . VAL A 1 180 ? 8.906 -17.078 -13.758 1 98.06 180 VAL A CA 1
ATOM 1315 C C . VAL A 1 180 ? 8.016 -15.891 -14.117 1 98.06 180 VAL A C 1
ATOM 1317 O O . VAL A 1 180 ? 8.5 -14.867 -14.617 1 98.06 180 VAL A O 1
ATOM 1320 N N . THR A 1 181 ? 6.664 -16.047 -13.859 1 98.19 181 THR A N 1
ATOM 1321 C CA . THR A 1 181 ? 5.715 -15.008 -14.242 1 98.19 181 THR A CA 1
ATOM 1322 C C . THR A 1 181 ? 5 -14.453 -13.008 1 98.19 181 THR A C 1
ATOM 1324 O O . THR A 1 181 ? 4.621 -15.211 -12.109 1 98.19 181 THR A O 1
ATOM 1327 N N . VAL A 1 182 ? 4.945 -13.141 -12.914 1 98.69 182 VAL A N 1
ATOM 1328 C CA . VAL A 1 182 ? 4.059 -12.484 -11.969 1 98.69 182 VAL A CA 1
ATOM 1329 C C . VAL A 1 182 ? 2.963 -11.727 -12.719 1 98.69 182 VAL A C 1
ATOM 1331 O O . VAL A 1 182 ? 3.246 -10.789 -13.461 1 98.69 182 VAL A O 1
ATOM 1334 N N . THR A 1 183 ? 1.719 -12.148 -12.531 1 98.62 183 THR A N 1
ATOM 1335 C CA . THR A 1 183 ? 0.59 -11.586 -13.266 1 98.62 183 THR A CA 1
ATOM 1336 C C . THR A 1 183 ? -0.351 -10.844 -12.328 1 98.62 183 THR A C 1
ATOM 1338 O O . THR A 1 183 ? -0.735 -11.367 -11.281 1 98.62 183 THR A O 1
ATOM 1341 N N . CYS A 1 184 ? -0.627 -9.633 -12.648 1 98.06 184 CYS A N 1
ATOM 1342 C CA . CYS A 1 184 ? -1.682 -8.883 -11.977 1 98.06 184 CYS A CA 1
ATOM 1343 C C . CYS A 1 184 ? -2.99 -8.961 -12.758 1 98.06 184 CYS A C 1
ATOM 1345 O O . CYS A 1 184 ? -3.051 -8.562 -13.914 1 98.06 184 CYS A O 1
ATOM 1347 N N . VAL A 1 185 ? -4.027 -9.492 -12.117 1 96.62 185 VAL A N 1
ATOM 1348 C CA . VAL A 1 185 ? -5.355 -9.547 -12.719 1 96.62 185 VAL A CA 1
ATOM 1349 C C . VAL A 1 185 ? -6.195 -8.367 -12.234 1 96.62 185 VAL A C 1
ATOM 1351 O O . VAL A 1 185 ? -6.305 -8.125 -11.031 1 96.62 185 VAL A O 1
ATOM 1354 N N . ALA A 1 186 ? -6.734 -7.676 -13.133 1 93.06 186 ALA A N 1
ATOM 1355 C CA . ALA A 1 186 ? -7.504 -6.484 -12.773 1 93.06 186 ALA A CA 1
ATOM 1356 C C . ALA A 1 186 ? -8.938 -6.59 -13.273 1 93.06 186 ALA A C 1
ATOM 1358 O O . ALA A 1 186 ? -9.289 -6.016 -14.312 1 93.06 186 ALA A O 1
ATOM 1359 N N . PRO A 1 187 ? -9.727 -7.168 -12.477 1 88 187 PRO A N 1
ATOM 1360 C CA . PRO A 1 187 ? -11.133 -7.238 -12.859 1 88 187 PRO A CA 1
ATOM 1361 C C . PRO A 1 187 ? -11.875 -5.926 -12.617 1 88 187 PRO A C 1
ATOM 1363 O O . PRO A 1 187 ? -11.422 -5.09 -11.836 1 88 187 PRO A O 1
ATOM 1366 N N . GLY A 1 188 ? -12.898 -5.758 -13.383 1 77.25 188 GLY A N 1
ATOM 1367 C CA . GLY A 1 188 ? -13.875 -4.738 -13.039 1 77.25 188 GLY A CA 1
ATOM 1368 C C . GLY A 1 188 ? -14.797 -5.152 -11.914 1 77.25 188 GLY A C 1
ATOM 1369 O O . GLY A 1 188 ? -14.516 -6.105 -11.188 1 77.25 188 GLY A O 1
ATOM 1370 N N . PRO A 1 189 ? -15.836 -4.281 -11.609 1 63.56 189 PRO A N 1
ATOM 1371 C CA . PRO A 1 189 ? -16.797 -4.676 -10.578 1 63.56 189 PRO A CA 1
ATOM 1372 C C . PRO A 1 189 ? -17.391 -6.059 -10.828 1 63.56 189 PRO A C 1
ATOM 1374 O O . PRO A 1 189 ? -17.844 -6.344 -11.938 1 63.56 189 PRO A O 1
ATOM 1377 N N . VAL A 1 190 ? -17.016 -6.957 -9.945 1 57.12 190 VAL A N 1
ATOM 1378 C CA . VAL A 1 190 ? -17.516 -8.32 -10.078 1 57.12 190 VAL A CA 1
ATOM 1379 C C . VAL A 1 190 ? -18.609 -8.586 -9.039 1 57.12 190 VAL A C 1
ATOM 1381 O O . VAL A 1 190 ? -18.531 -8.07 -7.918 1 57.12 190 VAL A O 1
ATOM 1384 N N . SER A 1 191 ? -19.719 -9.039 -9.445 1 47.69 191 SER A N 1
ATOM 1385 C CA . SER A 1 191 ? -20.781 -9.422 -8.523 1 47.69 191 SER A CA 1
ATOM 1386 C C . SER A 1 191 ? -20.297 -10.453 -7.516 1 47.69 191 SER A C 1
ATOM 1388 O O . SER A 1 191 ? -20.25 -11.648 -7.82 1 47.69 191 SER A O 1
ATOM 1390 N N . THR A 1 192 ? -19.328 -10.172 -6.719 1 50.16 192 THR A N 1
ATOM 1391 C CA . THR A 1 192 ? -18.922 -11.078 -5.648 1 50.16 192 THR A CA 1
ATOM 1392 C C . THR A 1 192 ? -19.422 -10.578 -4.297 1 50.16 192 THR A C 1
ATOM 1394 O O . THR A 1 192 ? -19.969 -9.477 -4.199 1 50.16 192 THR A O 1
ATOM 1397 N N . GLU A 1 193 ? -19.406 -11.492 -3.363 1 44.62 193 GLU A N 1
ATOM 1398 C CA . GLU A 1 193 ? -19.656 -11.094 -1.981 1 44.62 193 GLU A CA 1
ATOM 1399 C C . GLU A 1 193 ? -18.875 -9.836 -1.61 1 44.62 193 GLU A C 1
ATOM 1401 O O . GLU A 1 193 ? -19.25 -9.125 -0.671 1 44.62 193 GLU A O 1
ATOM 1406 N N . PHE A 1 194 ? -17.891 -9.602 -2.359 1 45.94 194 PHE A N 1
ATOM 1407 C CA . PHE A 1 194 ? -17.125 -8.383 -2.152 1 45.94 194 PHE A CA 1
ATOM 1408 C C . PHE A 1 194 ? -18.016 -7.152 -2.246 1 45.94 194 PHE A C 1
ATOM 1410 O O . PHE A 1 194 ? -17.938 -6.254 -1.404 1 45.94 194 PHE A O 1
ATOM 1417 N N . LEU A 1 195 ? -18.844 -7.223 -3.199 1 48.97 195 LEU A N 1
ATOM 1418 C CA . LEU A 1 195 ? -19.766 -6.102 -3.34 1 48.97 195 LEU A CA 1
ATOM 1419 C C . LEU A 1 195 ? -20.719 -6.027 -2.15 1 48.97 195 LEU A C 1
ATOM 1421 O O . LEU A 1 195 ? -21.078 -4.934 -1.711 1 48.97 195 LEU A O 1
ATOM 1425 N N . GLU A 1 196 ? -20.953 -7.207 -1.656 1 44.84 196 GLU A N 1
ATOM 1426 C CA . GLU A 1 196 ? -21.859 -7.223 -0.513 1 44.84 196 GLU A CA 1
ATOM 1427 C C . GLU A 1 196 ? -21.203 -6.645 0.73 1 44.84 196 GLU A C 1
ATOM 1429 O O . GLU A 1 196 ? -21.797 -5.852 1.455 1 44.84 196 GLU A O 1
ATOM 1434 N N . ARG A 1 197 ? -19.984 -7.008 0.853 1 46.94 197 ARG A N 1
ATOM 1435 C CA . ARG A 1 197 ? -19.266 -6.586 2.057 1 46.94 197 ARG A CA 1
ATOM 1436 C C . ARG A 1 197 ? -18.844 -5.125 1.958 1 46.94 197 ARG A C 1
ATOM 1438 O O . ARG A 1 197 ? -18.781 -4.418 2.969 1 46.94 197 ARG A O 1
ATOM 1445 N N . SER A 1 198 ? -18.594 -4.773 0.757 1 48.81 198 SER A N 1
ATOM 1446 C CA . SER A 1 198 ? -18.109 -3.402 0.58 1 48.81 198 SER A CA 1
ATOM 1447 C C . SER A 1 198 ? -19.266 -2.408 0.621 1 48.81 198 SER A C 1
ATOM 1449 O O . SER A 1 198 ? -19.047 -1.201 0.751 1 48.81 198 SER A O 1
ATOM 1451 N N . GLY A 1 199 ? -20.516 -2.992 0.69 1 46.75 199 GLY A N 1
ATOM 1452 C CA . GLY A 1 199 ? -21.703 -2.168 0.577 1 46.75 199 GLY A CA 1
ATOM 1453 C C . GLY A 1 199 ? -21.859 -1.53 -0.791 1 46.75 199 GLY A C 1
ATOM 1454 O O . GLY A 1 199 ? -22.703 -0.641 -0.976 1 46.75 199 GLY A O 1
ATOM 1455 N N . ALA A 1 200 ? -21.016 -1.934 -1.696 1 48.41 200 ALA A N 1
ATOM 1456 C CA . ALA A 1 200 ? -20.969 -1.273 -2.998 1 48.41 200 ALA A CA 1
ATOM 1457 C C . ALA A 1 200 ? -22.062 -1.818 -3.924 1 48.41 200 ALA A C 1
ATOM 1459 O O . ALA A 1 200 ? -22.359 -1.222 -4.961 1 48.41 200 ALA A O 1
ATOM 1460 N N . ASN A 1 201 ? -22.578 -3.014 -3.734 1 46.91 201 ASN A N 1
ATOM 1461 C CA . ASN A 1 201 ? -23.547 -3.654 -4.605 1 46.91 201 ASN A CA 1
ATOM 1462 C C . ASN A 1 201 ? -24.625 -2.672 -5.062 1 46.91 201 ASN A C 1
ATOM 1464 O O . ASN A 1 201 ? -25.359 -2.947 -6.012 1 46.91 201 ASN A O 1
ATOM 1468 N N . ARG A 1 202 ? -24.734 -1.511 -4.289 1 47.91 202 ARG A N 1
ATOM 1469 C CA . ARG A 1 202 ? -25.922 -0.689 -4.527 1 47.91 202 ARG A CA 1
ATOM 1470 C C . ARG A 1 202 ? -25.562 0.576 -5.297 1 47.91 202 ARG A C 1
ATOM 1472 O O . ARG A 1 202 ? -26.406 1.442 -5.512 1 47.91 202 ARG A O 1
ATOM 1479 N N . THR A 1 203 ? -24.406 0.72 -5.742 1 47.59 203 THR A N 1
ATOM 1480 C CA . THR A 1 203 ? -24.141 1.956 -6.469 1 47.59 203 THR A CA 1
ATOM 1481 C C . THR A 1 203 ? -24.5 1.804 -7.945 1 47.59 203 THR A C 1
ATOM 1483 O O . THR A 1 203 ? -24.375 0.716 -8.508 1 47.59 203 THR A O 1
ATOM 1486 N N . ALA A 1 204 ? -25 2.877 -8.555 1 45.28 204 ALA A N 1
ATOM 1487 C CA . ALA A 1 204 ? -25.516 2.896 -9.922 1 45.28 204 ALA A CA 1
ATOM 1488 C C . ALA A 1 204 ? -24.5 2.35 -10.914 1 45.28 204 ALA A C 1
ATOM 1490 O O . ALA A 1 204 ? -24.859 1.636 -11.852 1 45.28 204 ALA A O 1
ATOM 1491 N N . LEU A 1 205 ? -23.281 2.686 -10.688 1 45.09 205 LEU A N 1
ATOM 1492 C CA . LEU A 1 205 ? -22.25 2.297 -11.648 1 45.09 205 LEU A CA 1
ATOM 1493 C C . LEU A 1 205 ? -22.094 0.781 -11.695 1 45.09 205 LEU A C 1
ATOM 1495 O O . LEU A 1 205 ? -21.922 0.198 -12.766 1 45.09 205 LEU A O 1
ATOM 1499 N N . PHE A 1 206 ? -22.234 0.157 -10.57 1 47.84 206 PHE A N 1
ATOM 1500 C CA . PHE A 1 206 ? -22.047 -1.288 -10.508 1 47.84 206 PHE A CA 1
ATOM 1501 C C . PHE A 1 206 ? -23.312 -2.014 -10.961 1 47.84 206 PHE A C 1
ATOM 1503 O O . PHE A 1 206 ? -23.281 -3.223 -11.203 1 47.84 206 PHE A O 1
ATOM 1510 N N . LYS A 1 207 ? -24.359 -1.333 -10.992 1 46.94 207 LYS A N 1
ATOM 1511 C CA . LYS A 1 207 ? -25.578 -1.915 -11.547 1 46.94 207 LYS A CA 1
ATOM 1512 C C . LYS A 1 207 ? -25.5 -2.045 -13.062 1 46.94 207 LYS A C 1
ATOM 1514 O O . LYS A 1 207 ? -26.203 -2.859 -13.664 1 46.94 207 LYS A O 1
ATOM 1519 N N . ILE A 1 208 ? -24.797 -1.11 -13.586 1 42.41 208 ILE A N 1
ATOM 1520 C CA . ILE A 1 208 ? -24.812 -1.095 -15.047 1 42.41 208 ILE A CA 1
ATOM 1521 C C . ILE A 1 208 ? -23.781 -2.068 -15.586 1 42.41 208 ILE A C 1
ATOM 1523 O O . ILE A 1 208 ? -23.969 -2.676 -16.641 1 42.41 208 ILE A O 1
ATOM 1527 N N . LEU A 1 209 ? -22.672 -2.15 -14.844 1 45.66 209 LEU A N 1
ATOM 1528 C CA . LEU A 1 209 ? -21.656 -2.994 -15.438 1 45.66 209 LEU A CA 1
ATOM 1529 C C . LEU A 1 209 ? -21.906 -4.465 -15.117 1 45.66 209 LEU A C 1
ATOM 1531 O O . LEU A 1 209 ? -22.203 -4.812 -13.969 1 45.66 209 LEU A O 1
ATOM 1535 N N . PRO A 1 210 ? -22.156 -5.227 -16.125 1 46.34 210 PRO A N 1
ATOM 1536 C CA . PRO A 1 210 ? -22.359 -6.648 -15.859 1 46.34 210 PRO A CA 1
ATOM 1537 C C . PRO A 1 210 ? -21.359 -7.215 -14.859 1 46.34 210 PRO A C 1
ATOM 1539 O O . PRO A 1 210 ? -20.172 -6.891 -14.93 1 46.34 210 PRO A O 1
ATOM 1542 N N . THR A 1 211 ? -21.797 -7.48 -13.68 1 54.44 211 THR A N 1
ATOM 1543 C CA . THR A 1 211 ? -20.984 -8.203 -12.703 1 54.44 211 THR A CA 1
ATOM 1544 C C . THR A 1 211 ? -20.281 -9.398 -13.352 1 54.44 211 THR A C 1
ATOM 1546 O O . THR A 1 211 ? -20.922 -10.203 -14.031 1 54.44 211 THR A O 1
ATOM 1549 N N . LEU A 1 212 ? -19 -9.242 -13.586 1 61.75 212 LEU A N 1
ATOM 1550 C CA . LEU A 1 212 ? -18.281 -10.352 -14.203 1 61.75 212 LEU A CA 1
ATOM 1551 C C . LEU A 1 212 ? -18.453 -11.625 -13.383 1 61.75 212 LEU A C 1
ATOM 1553 O O . LEU A 1 212 ? -18.578 -11.57 -12.156 1 61.75 212 LEU A O 1
ATOM 1557 N N . ASP A 1 213 ? -18.672 -12.719 -14.18 1 80.19 213 ASP A N 1
ATOM 1558 C CA . ASP A 1 213 ? -18.688 -14.094 -13.695 1 80.19 213 ASP A CA 1
ATOM 1559 C C . ASP A 1 213 ? -17.312 -14.508 -13.18 1 80.19 213 ASP A C 1
ATOM 1561 O O . ASP A 1 213 ? -16.297 -14.336 -13.867 1 80.19 213 ASP A O 1
ATOM 1565 N N . ALA A 1 214 ? -17.219 -14.914 -11.914 1 87.81 214 ALA A N 1
ATOM 1566 C CA . ALA A 1 214 ? -15.977 -15.352 -11.289 1 87.81 214 ALA A CA 1
ATOM 1567 C C . ALA A 1 214 ? -15.266 -16.391 -12.141 1 87.81 214 ALA A C 1
ATOM 1569 O O . ALA A 1 214 ? -14.031 -16.406 -12.227 1 87.81 214 ALA A O 1
ATOM 1570 N N . GLU A 1 215 ? -16.047 -17.188 -12.828 1 91.12 215 GLU A N 1
ATOM 1571 C CA . GLU A 1 215 ? -15.469 -18.25 -13.664 1 91.12 215 GLU A CA 1
ATOM 1572 C C . GLU A 1 215 ? -14.773 -17.656 -14.891 1 91.12 215 GLU A C 1
ATOM 1574 O O . GLU A 1 215 ? -13.695 -18.109 -15.273 1 91.12 215 GLU A O 1
ATOM 1579 N N . TYR A 1 216 ? -15.414 -16.688 -15.445 1 91.94 216 TYR A N 1
ATOM 1580 C CA . TYR A 1 216 ? -14.812 -16.031 -16.594 1 91.94 216 TYR A CA 1
ATOM 1581 C C . TYR A 1 216 ? -13.492 -15.359 -16.219 1 91.94 216 TYR A C 1
ATOM 1583 O O . TYR A 1 216 ? -12.492 -15.523 -16.922 1 91.94 216 TYR A O 1
ATOM 1591 N N . VAL A 1 217 ? -13.484 -14.656 -15.148 1 93.62 217 VAL A N 1
ATOM 1592 C CA . VAL A 1 217 ? -12.273 -13.992 -14.68 1 93.62 217 VAL A CA 1
ATOM 1593 C C . VAL A 1 217 ? -11.188 -15.023 -14.398 1 93.62 217 VAL A C 1
ATOM 1595 O O . VAL A 1 217 ? -10.023 -14.836 -14.766 1 93.62 217 VAL A O 1
ATOM 1598 N N . ALA A 1 218 ? -11.594 -16.094 -13.828 1 96.56 218 ALA A N 1
ATOM 1599 C CA . ALA A 1 218 ? -10.648 -17.156 -13.469 1 96.56 218 ALA A CA 1
ATOM 1600 C C . ALA A 1 218 ? -10 -17.75 -14.711 1 96.56 218 ALA A C 1
ATOM 1602 O O . ALA A 1 218 ? -8.781 -17.969 -14.742 1 96.56 218 ALA A O 1
ATOM 1603 N N . GLU A 1 219 ? -10.781 -18.031 -15.711 1 96.69 219 GLU A N 1
ATOM 1604 C CA . GLU A 1 219 ? -10.266 -18.594 -16.953 1 96.69 219 GLU A CA 1
ATOM 1605 C C . GLU A 1 219 ? -9.281 -17.656 -17.625 1 96.69 219 GLU A C 1
ATOM 1607 O O . GLU A 1 219 ? -8.219 -18.078 -18.094 1 96.69 219 GLU A O 1
ATOM 1612 N N . ARG A 1 220 ? -9.641 -16.406 -17.625 1 96.19 220 ARG A N 1
ATOM 1613 C CA . ARG A 1 220 ? -8.758 -15.422 -18.25 1 96.19 220 ARG A CA 1
ATOM 1614 C C . ARG A 1 220 ? -7.48 -15.25 -17.438 1 96.19 220 ARG A C 1
ATOM 1616 O O . ARG A 1 220 ? -6.391 -15.125 -18 1 96.19 220 ARG A O 1
ATOM 1623 N N . ALA A 1 221 ? -7.609 -15.234 -16.156 1 97.62 221 ALA A N 1
ATOM 1624 C CA . ALA A 1 221 ? -6.457 -15.094 -15.273 1 97.62 221 ALA A CA 1
ATOM 1625 C C . ALA A 1 221 ? -5.48 -16.25 -15.469 1 97.62 221 ALA A C 1
ATOM 1627 O O . ALA A 1 221 ? -4.277 -16.047 -15.633 1 97.62 221 ALA A O 1
ATOM 1628 N N . TRP A 1 222 ? -6.004 -17.453 -15.492 1 98.44 222 TRP A N 1
ATOM 1629 C CA . TRP A 1 222 ? -5.184 -18.656 -15.609 1 98.44 222 TRP A CA 1
ATOM 1630 C C . TRP A 1 222 ? -4.5 -18.734 -16.969 1 98.44 222 TRP A C 1
ATOM 1632 O O . TRP A 1 222 ? -3.293 -18.953 -17.047 1 98.44 222 TRP A O 1
ATOM 1642 N N . SER A 1 223 ? -5.273 -18.484 -18 1 98.12 223 SER A N 1
ATOM 1643 C CA . SER A 1 223 ? -4.727 -18.516 -19.359 1 98.12 223 SER A CA 1
ATOM 1644 C C . SER A 1 223 ? -3.674 -17.422 -19.547 1 98.12 223 SER A C 1
ATOM 1646 O O . SER A 1 223 ? -2.629 -17.672 -20.156 1 98.12 223 SER A O 1
ATOM 1648 N N . GLY A 1 224 ? -3.992 -16.234 -19.047 1 98.19 224 GLY A N 1
ATOM 1649 C CA . GLY A 1 224 ? -3.033 -15.148 -19.156 1 98.19 224 GLY A CA 1
ATOM 1650 C C . GLY A 1 224 ? -1.74 -15.43 -18.406 1 98.19 224 GLY A C 1
ATOM 1651 O O . GLY A 1 224 ? -0.653 -15.156 -18.922 1 98.19 224 GLY A O 1
ATOM 1652 N N . PHE A 1 225 ? -1.857 -15.969 -17.266 1 98.44 225 PHE A N 1
ATOM 1653 C CA . PHE A 1 225 ? -0.693 -16.344 -16.469 1 98.44 225 PHE A CA 1
ATOM 1654 C C . PHE A 1 225 ? 0.162 -17.359 -17.203 1 98.44 225 PHE A C 1
ATOM 1656 O O . PHE A 1 225 ? 1.376 -17.188 -17.328 1 98.44 225 PHE A O 1
ATOM 1663 N N . LYS A 1 226 ? -0.445 -18.375 -17.703 1 97.94 226 LYS A N 1
ATOM 1664 C CA . LYS A 1 226 ? 0.273 -19.453 -18.391 1 97.94 226 LYS A CA 1
ATOM 1665 C C . LYS A 1 226 ? 0.961 -18.938 -19.641 1 97.94 226 LYS A C 1
ATOM 1667 O O . LYS A 1 226 ? 1.989 -19.469 -20.062 1 97.94 226 LYS A O 1
ATOM 1672 N N . SER A 1 227 ? 0.389 -17.875 -20.203 1 97.88 227 SER A N 1
ATOM 1673 C CA . SER A 1 227 ? 0.957 -17.297 -21.406 1 97.88 227 SER A CA 1
ATOM 1674 C C . SER A 1 227 ? 2.047 -16.281 -21.078 1 97.88 227 SER A C 1
ATOM 1676 O O . SER A 1 227 ? 2.607 -15.641 -21.969 1 97.88 227 SER A O 1
ATOM 1678 N N . GLY A 1 228 ? 2.27 -16 -19.781 1 97.75 228 GLY A N 1
ATOM 1679 C CA . GLY A 1 228 ? 3.363 -15.148 -19.359 1 97.75 228 GLY A CA 1
ATOM 1680 C C . GLY A 1 228 ? 2.988 -13.68 -19.312 1 97.75 228 GLY A C 1
ATOM 1681 O O . GLY A 1 228 ? 3.861 -12.805 -19.297 1 97.75 228 GLY A O 1
ATOM 1682 N N . HIS A 1 229 ? 1.695 -13.352 -19.25 1 97.38 229 HIS A N 1
ATOM 1683 C CA . HIS A 1 229 ? 1.263 -11.961 -19.266 1 97.38 229 HIS A CA 1
ATOM 1684 C C . HIS A 1 229 ? 1.509 -11.289 -17.922 1 97.38 229 HIS A C 1
ATOM 1686 O O . HIS A 1 229 ? 1.203 -11.859 -16.875 1 97.38 229 HIS A O 1
ATOM 1692 N N . ARG A 1 230 ? 1.993 -10.078 -18 1 96.88 230 ARG A N 1
ATOM 1693 C CA . ARG A 1 230 ? 2.193 -9.281 -16.797 1 96.88 230 ARG A CA 1
ATOM 1694 C C . ARG A 1 230 ? 0.86 -8.828 -16.219 1 96.88 230 ARG A C 1
ATOM 1696 O O . ARG A 1 230 ? 0.689 -8.789 -15 1 96.88 230 ARG A O 1
ATOM 1703 N N . ARG A 1 231 ? -0.072 -8.484 -17.156 1 95.75 231 ARG A N 1
ATOM 1704 C CA . ARG A 1 231 ? -1.383 -7.984 -16.75 1 95.75 231 ARG A CA 1
ATOM 1705 C C . ARG A 1 231 ? -2.498 -8.695 -17.516 1 95.75 231 ARG A C 1
ATOM 1707 O O . ARG A 1 231 ? -2.346 -9.016 -18.688 1 95.75 231 ARG A O 1
ATOM 1714 N N . VAL A 1 232 ? -3.584 -8.93 -16.797 1 96 232 VAL A N 1
ATOM 1715 C CA . VAL A 1 232 ? -4.812 -9.445 -17.391 1 96 232 VAL A CA 1
ATOM 1716 C C . VAL A 1 232 ? -5.996 -8.586 -16.969 1 96 232 VAL A C 1
ATOM 1718 O O . VAL A 1 232 ? -6.242 -8.406 -15.773 1 96 232 VAL A O 1
ATOM 1721 N N . VAL A 1 233 ? -6.676 -8.023 -17.844 1 92.81 233 VAL A N 1
ATOM 1722 C CA . VAL A 1 233 ? -7.863 -7.215 -17.609 1 92.81 233 VAL A CA 1
ATOM 1723 C C . VAL A 1 233 ? -9.078 -7.871 -18.25 1 92.81 233 VAL A C 1
ATOM 1725 O O . VAL A 1 233 ? -9.391 -7.602 -19.406 1 92.81 233 VAL A O 1
ATOM 1728 N N . PRO A 1 234 ? -9.758 -8.617 -17.438 1 89.94 234 PRO A N 1
ATOM 1729 C CA . PRO A 1 234 ? -10.859 -9.375 -18.031 1 89.94 234 PRO A CA 1
ATOM 1730 C C . PRO A 1 234 ? -12.086 -8.508 -18.297 1 89.94 234 PRO A C 1
ATOM 1732 O O . PRO A 1 234 ? -12.531 -7.773 -17.406 1 89.94 234 PRO A O 1
ATOM 1735 N N . GLY A 1 235 ? -12.648 -8.594 -19.453 1 82.62 235 GLY A N 1
ATOM 1736 C CA . GLY A 1 235 ? -13.898 -7.945 -19.797 1 82.62 235 GLY A CA 1
ATOM 1737 C C . GLY A 1 235 ? -13.711 -6.602 -20.469 1 82.62 235 GLY A C 1
ATOM 1738 O O . GLY A 1 235 ? -12.766 -5.875 -20.172 1 82.62 235 GLY A O 1
ATOM 1739 N N . ILE A 1 236 ? -14.648 -6.266 -21.234 1 77.12 236 ILE A N 1
ATOM 1740 C CA . ILE A 1 236 ? -14.578 -5.051 -22.047 1 77.12 236 ILE A CA 1
ATOM 1741 C C . ILE A 1 236 ? -14.766 -3.826 -21.156 1 77.12 236 ILE A C 1
ATOM 1743 O O . ILE A 1 236 ? -14.117 -2.799 -21.359 1 77.12 236 ILE A O 1
ATOM 1747 N N . SER A 1 237 ? -15.617 -3.988 -20.281 1 77.81 237 SER A N 1
ATOM 1748 C CA . SER A 1 237 ? -15.859 -2.865 -19.391 1 77.81 237 SER A CA 1
ATOM 1749 C C . SER A 1 237 ? -14.602 -2.508 -18.594 1 77.81 237 SER A C 1
ATOM 1751 O O . SER A 1 237 ? -14.266 -1.331 -18.453 1 77.81 237 SER A O 1
ATOM 1753 N N . ALA A 1 238 ? -13.984 -3.531 -18.125 1 79.75 238 ALA A N 1
ATOM 1754 C CA . ALA A 1 238 ? -12.742 -3.303 -17.406 1 79.75 238 ALA A CA 1
ATOM 1755 C C . ALA A 1 238 ? -11.688 -2.656 -18.297 1 79.75 238 ALA A C 1
ATOM 1757 O O . ALA A 1 238 ? -10.961 -1.759 -17.875 1 79.75 238 ALA A O 1
ATOM 1758 N N . LYS A 1 239 ? -11.672 -3.047 -19.484 1 81.38 239 LYS A N 1
ATOM 1759 C CA . LYS A 1 239 ? -10.719 -2.49 -20.438 1 81.38 239 LYS A CA 1
ATOM 1760 C C . LYS A 1 239 ? -11.023 -1.024 -20.734 1 81.38 239 LYS A C 1
ATOM 1762 O O . LYS A 1 239 ? -10.102 -0.208 -20.859 1 81.38 239 LYS A O 1
ATOM 1767 N N . LEU A 1 240 ? -12.242 -0.751 -20.766 1 75.62 240 LEU A N 1
ATOM 1768 C CA . LEU A 1 240 ? -12.633 0.63 -21.031 1 75.62 240 LEU A CA 1
ATOM 1769 C C . LEU A 1 240 ? -12.297 1.523 -19.844 1 75.62 240 LEU A C 1
ATOM 1771 O O . LEU A 1 240 ? -11.812 2.645 -20.016 1 75.62 240 LEU A O 1
ATOM 1775 N N . ILE A 1 241 ? -12.516 1.042 -18.75 1 77.81 241 ILE A N 1
ATOM 1776 C CA . ILE A 1 241 ? -12.18 1.793 -17.547 1 77.81 241 ILE A CA 1
ATOM 1777 C C . ILE A 1 241 ? -10.672 2.041 -17.5 1 77.81 241 ILE A C 1
ATOM 1779 O O . ILE A 1 241 ? -10.227 3.141 -17.156 1 77.81 241 ILE A O 1
ATOM 1783 N N . THR A 1 242 ? -10.016 1.026 -17.844 1 76.06 242 THR A N 1
ATOM 1784 C CA . THR A 1 242 ? -8.562 1.146 -17.875 1 76.06 242 THR A CA 1
ATOM 1785 C C . THR A 1 242 ? -8.133 2.23 -18.859 1 76.06 242 THR A C 1
ATOM 1787 O O . THR A 1 242 ? -7.242 3.029 -18.547 1 76.06 242 THR A O 1
ATOM 1790 N N . LEU A 1 243 ? -8.766 2.254 -19.938 1 74.5 243 LEU A N 1
ATOM 1791 C CA . LEU A 1 243 ? -8.445 3.238 -20.969 1 74.5 243 LEU A CA 1
ATOM 1792 C C . LEU A 1 243 ? -8.781 4.648 -20.484 1 74.5 243 LEU A C 1
ATOM 1794 O O . LEU A 1 243 ? -7.984 5.57 -20.656 1 74.5 243 LEU A O 1
ATOM 1798 N N . VAL A 1 244 ? -9.891 4.805 -19.922 1 77.5 244 VAL A N 1
ATOM 1799 C CA . VAL A 1 244 ? -10.336 6.109 -19.438 1 77.5 244 VAL A CA 1
ATOM 1800 C C . VAL A 1 244 ? -9.391 6.605 -18.344 1 77.5 244 VAL A C 1
ATOM 1802 O O . VAL A 1 244 ? -9 7.773 -18.328 1 77.5 244 VAL A O 1
ATOM 1805 N N . ALA A 1 245 ? -9.008 5.684 -17.484 1 78.25 245 ALA A N 1
ATOM 1806 C CA . ALA A 1 245 ? -8.094 6.031 -16.391 1 78.25 245 ALA A CA 1
ATOM 1807 C C . ALA A 1 245 ? -6.738 6.48 -16.938 1 78.25 245 ALA A C 1
ATOM 1809 O O . ALA A 1 245 ? -6.062 7.316 -16.344 1 78.25 245 ALA A O 1
ATOM 1810 N N . ALA A 1 246 ? -6.395 5.898 -18.047 1 72.56 246 ALA A N 1
ATOM 1811 C CA . ALA A 1 246 ? -5.102 6.211 -18.656 1 72.56 246 ALA A CA 1
ATOM 1812 C C . ALA A 1 246 ? -5.141 7.562 -19.359 1 72.56 246 ALA A C 1
ATOM 1814 O O . ALA A 1 246 ? -4.125 8.258 -19.438 1 72.56 246 ALA A O 1
ATOM 1815 N N . LEU A 1 247 ? -6.289 7.941 -19.766 1 77.12 247 LEU A N 1
ATOM 1816 C CA . LEU A 1 247 ? -6.367 9.094 -20.656 1 77.12 247 LEU A CA 1
ATOM 1817 C C . LEU A 1 247 ? -6.754 10.352 -19.891 1 77.12 247 LEU A C 1
ATOM 1819 O O . LEU A 1 247 ? -6.355 11.461 -20.25 1 77.12 247 LEU A O 1
ATOM 1823 N N . LEU A 1 248 ? -7.473 10.258 -18.844 1 79.62 248 LEU A N 1
ATOM 1824 C CA . LEU A 1 248 ? -7.984 11.43 -18.156 1 79.62 248 LEU A CA 1
ATOM 1825 C C . LEU A 1 248 ? -7.094 11.797 -16.969 1 79.62 248 LEU A C 1
ATOM 1827 O O . LEU A 1 248 ? -6.625 10.914 -16.25 1 79.62 248 LEU A O 1
ATOM 1831 N N . PRO A 1 249 ? -6.914 13.156 -16.859 1 80.06 249 PRO A N 1
ATOM 1832 C CA . PRO A 1 249 ? -6.168 13.586 -15.672 1 80.06 249 PRO A CA 1
ATOM 1833 C C . PRO A 1 249 ? -6.875 13.227 -14.367 1 80.06 249 PRO A C 1
ATOM 1835 O O . PRO A 1 249 ? -8.109 13.234 -14.312 1 80.06 249 PRO A O 1
ATOM 1838 N N . THR A 1 250 ? -6.121 12.93 -13.445 1 81.81 250 THR A N 1
ATOM 1839 C CA . THR A 1 250 ? -6.637 12.539 -12.141 1 81.81 250 THR A CA 1
ATOM 1840 C C . THR A 1 250 ? -7.582 13.602 -11.586 1 81.81 250 THR A C 1
ATOM 1842 O O . THR A 1 250 ? -8.609 13.273 -11 1 81.81 250 THR A O 1
ATOM 1845 N N . ALA A 1 251 ? -7.262 14.867 -11.773 1 82.75 251 ALA A N 1
ATOM 1846 C CA . ALA A 1 251 ? -8.062 15.969 -11.258 1 82.75 251 ALA A CA 1
ATOM 1847 C C . ALA A 1 251 ? -9.484 15.922 -11.812 1 82.75 251 ALA A C 1
ATOM 1849 O O . ALA A 1 251 ? -10.43 16.359 -11.156 1 82.75 251 ALA A O 1
ATOM 1850 N N . THR A 1 252 ? -9.594 15.281 -12.992 1 83.81 252 THR A N 1
ATOM 1851 C CA . THR A 1 252 ? -10.898 15.227 -13.641 1 83.81 252 THR A CA 1
ATOM 1852 C C . THR A 1 252 ? -11.672 13.984 -13.203 1 83.81 252 THR A C 1
ATOM 1854 O O . THR A 1 252 ? -12.891 14.023 -13.062 1 83.81 252 THR A O 1
ATOM 1857 N N . ILE A 1 253 ? -10.953 13.008 -12.875 1 85.81 253 ILE A N 1
ATOM 1858 C CA . ILE A 1 253 ? -11.586 11.727 -12.602 1 85.81 253 ILE A CA 1
ATOM 1859 C C . ILE A 1 253 ? -11.992 11.656 -11.133 1 85.81 253 ILE A C 1
ATOM 1861 O O . ILE A 1 253 ? -12.992 11.016 -10.789 1 85.81 253 ILE A O 1
ATOM 1865 N N . LEU A 1 254 ? -11.344 12.367 -10.328 1 86.5 254 LEU A N 1
ATOM 1866 C CA . LEU A 1 254 ? -11.492 12.25 -8.883 1 86.5 254 LEU A CA 1
ATOM 1867 C C . LEU A 1 254 ? -12.906 12.625 -8.445 1 86.5 254 LEU A C 1
ATOM 1869 O O . LEU A 1 254 ? -13.562 11.859 -7.742 1 86.5 254 LEU A O 1
ATOM 1873 N N . PRO A 1 255 ? -13.383 13.781 -8.875 1 84.75 255 PRO A N 1
ATOM 1874 C CA . PRO A 1 255 ? -14.742 14.133 -8.461 1 84.75 255 PRO A CA 1
ATOM 1875 C C . PRO A 1 255 ? -15.797 13.18 -9.016 1 84.75 255 PRO A C 1
ATOM 1877 O O . PRO A 1 255 ? -16.812 12.93 -8.359 1 84.75 255 PRO A O 1
ATOM 1880 N N . LEU A 1 256 ? -15.555 12.68 -10.172 1 81.81 256 LEU A N 1
ATOM 1881 C CA . LEU A 1 256 ? -16.5 11.75 -10.789 1 81.81 256 LEU A CA 1
ATOM 1882 C C . LEU A 1 256 ? -16.562 10.445 -10 1 81.81 256 LEU A C 1
ATOM 1884 O O . LEU A 1 256 ? -17.656 9.945 -9.711 1 81.81 256 LEU A O 1
ATOM 1888 N N . ILE A 1 257 ? -15.469 9.977 -9.633 1 84.19 257 ILE A N 1
ATOM 1889 C CA . ILE A 1 257 ? -15.414 8.742 -8.852 1 84.19 257 ILE A CA 1
ATOM 1890 C C . ILE A 1 257 ? -16.047 8.969 -7.484 1 84.19 257 ILE A C 1
ATOM 1892 O O . ILE A 1 257 ? -16.797 8.117 -6.992 1 84.19 257 ILE A O 1
ATOM 1896 N N . GLY A 1 258 ? -15.727 10.102 -6.879 1 83.75 258 GLY A N 1
ATOM 1897 C CA . GLY A 1 258 ? -16.359 10.445 -5.609 1 83.75 258 GLY A CA 1
ATOM 1898 C C . GLY A 1 258 ? -17.875 10.461 -5.68 1 83.75 258 GLY A C 1
ATOM 1899 O O . GLY A 1 258 ? -18.547 9.945 -4.785 1 83.75 258 GLY A O 1
ATOM 1900 N N . ARG A 1 259 ? -18.391 10.984 -6.711 1 80.75 259 ARG A N 1
ATOM 1901 C CA . ARG A 1 259 ? -19.828 11.062 -6.898 1 80.75 259 ARG A CA 1
ATOM 1902 C C . ARG A 1 259 ? -20.438 9.672 -7.102 1 80.75 259 ARG A C 1
ATOM 1904 O O . ARG A 1 259 ? -21.516 9.391 -6.594 1 80.75 259 ARG A O 1
ATOM 1911 N N . LEU A 1 260 ? -19.672 8.891 -7.777 1 76.88 260 LEU A N 1
ATOM 1912 C CA . LEU A 1 260 ? -20.156 7.555 -8.078 1 76.88 260 LEU A CA 1
ATOM 1913 C C . LEU A 1 260 ? -20.188 6.691 -6.824 1 76.88 260 LEU A C 1
ATOM 1915 O O . LEU A 1 260 ? -21.031 5.801 -6.695 1 76.88 260 LEU A O 1
ATOM 1919 N N . GLN A 1 261 ? -19.375 6.977 -5.965 1 77.44 261 GLN A N 1
ATOM 1920 C CA . GLN A 1 261 ? -19.25 6.141 -4.777 1 77.44 261 GLN A CA 1
ATOM 1921 C C . GLN A 1 261 ? -20.141 6.652 -3.65 1 77.44 261 GLN A C 1
ATOM 1923 O O . GLN A 1 261 ? -20.438 5.918 -2.707 1 77.44 261 GLN A O 1
ATOM 1928 N N . ARG A 1 262 ? -20.469 7.922 -3.777 1 74.25 262 ARG A N 1
ATOM 1929 C CA . ARG A 1 262 ? -21.312 8.508 -2.734 1 74.25 262 ARG A CA 1
ATOM 1930 C C . ARG A 1 262 ? -22.781 8.125 -2.938 1 74.25 262 ARG A C 1
ATOM 1932 O O . ARG A 1 262 ? -23.266 8.133 -4.066 1 74.25 262 ARG A O 1
ATOM 1939 N N . ARG A 1 263 ? -23.312 7.43 -1.898 1 62.44 263 ARG A N 1
ATOM 1940 C CA . ARG A 1 263 ? -24.75 7.176 -1.925 1 62.44 263 ARG A CA 1
ATOM 1941 C C . ARG A 1 263 ? -25.516 8.359 -1.349 1 62.44 263 ARG A C 1
ATOM 1943 O O . ARG A 1 263 ? -25.016 9.07 -0.475 1 62.44 263 ARG A O 1
ATOM 1950 N N . SER A 1 264 ? -26.641 8.57 -1.938 1 54.38 264 SER A N 1
ATOM 1951 C CA . SER A 1 264 ? -27.5 9.656 -1.478 1 54.38 264 SER A CA 1
ATOM 1952 C C . SER A 1 264 ? -27.672 9.617 0.038 1 54.38 264 SER A C 1
ATOM 1954 O O . SER A 1 264 ? -27.766 10.664 0.681 1 54.38 264 SER A O 1
ATOM 1956 N N . LYS A 1 265 ? -27.625 8.367 0.589 1 53.94 265 LYS A N 1
ATOM 1957 C CA . LYS A 1 265 ? -27.938 8.266 2.014 1 53.94 265 LYS A CA 1
ATOM 1958 C C . LYS A 1 265 ? -26.656 8.266 2.854 1 53.94 265 LYS A C 1
ATOM 1960 O O . LYS A 1 265 ? -26.719 8.164 4.082 1 53.94 265 LYS A O 1
ATOM 1965 N N . ASP A 1 266 ? -25.562 8.453 2.221 1 62.97 266 ASP A N 1
ATOM 1966 C CA . ASP A 1 266 ? -24.328 8.438 3.008 1 62.97 266 ASP A CA 1
ATOM 1967 C C . ASP A 1 266 ? -24.172 9.719 3.82 1 62.97 266 ASP A C 1
ATOM 1969 O O . ASP A 1 266 ? -24.469 10.812 3.328 1 62.97 266 ASP A O 1
ATOM 1973 N N . PRO A 1 267 ? -24.031 9.5 5.148 1 53.69 267 PRO A N 1
ATOM 1974 C CA . PRO A 1 267 ? -23.844 10.719 5.945 1 53.69 267 PRO A CA 1
ATOM 1975 C C . PRO A 1 267 ? -22.703 11.594 5.434 1 53.69 267 PRO A C 1
ATOM 1977 O O . PRO A 1 267 ? -21.703 11.078 4.93 1 53.69 267 PRO A O 1
ATOM 1980 N N . CYS A 1 268 ? -23.047 12.805 5.203 1 54.03 268 CYS A N 1
ATOM 1981 C CA . CYS A 1 268 ? -22.016 13.781 4.891 1 54.03 268 CYS A CA 1
ATOM 1982 C C . CYS A 1 268 ? -20.984 13.852 6.008 1 54.03 268 CYS A C 1
ATOM 1984 O O . CYS A 1 268 ? -21.328 13.859 7.188 1 54.03 268 CYS A O 1
ATOM 1986 N N . PRO A 1 269 ? -19.688 13.602 5.668 1 52.25 269 PRO A N 1
ATOM 1987 C CA . PRO A 1 269 ? -18.641 13.672 6.699 1 52.25 269 PRO A CA 1
ATOM 1988 C C . PRO A 1 269 ? -18.828 14.859 7.641 1 52.25 269 PRO A C 1
ATOM 1990 O O . PRO A 1 269 ? -18.547 14.75 8.836 1 52.25 269 PRO A O 1
ATOM 1993 N N . ALA A 1 270 ? -19.234 15.945 7.117 1 50.97 270 ALA A N 1
ATOM 1994 C CA . ALA A 1 270 ? -19.422 17.125 7.969 1 50.97 270 ALA A CA 1
ATOM 1995 C C . ALA A 1 270 ? -20.656 16.969 8.859 1 50.97 270 ALA A C 1
ATOM 1997 O O . ALA A 1 270 ? -20.672 17.453 9.992 1 50.97 270 ALA A O 1
ATOM 1998 N N . ASP A 1 271 ? -21.688 16.359 8.305 1 49.94 271 ASP A N 1
ATOM 1999 C CA . ASP A 1 271 ? -22.922 16.234 9.07 1 49.94 271 ASP A CA 1
ATOM 2000 C C . ASP A 1 271 ? -22.75 15.273 10.242 1 49.94 271 ASP A C 1
ATOM 2002 O O . ASP A 1 271 ? -23.328 15.484 11.312 1 49.94 271 ASP A O 1
ATOM 2006 N N . ALA A 1 272 ? -22.109 14.312 9.984 1 45.78 272 ALA A N 1
ATOM 2007 C CA . ALA A 1 272 ? -21.938 13.281 11.016 1 45.78 272 ALA A CA 1
ATOM 2008 C C . ALA A 1 272 ? -21.141 13.82 12.203 1 45.78 272 ALA A C 1
ATOM 2010 O O . ALA A 1 272 ? -21.203 13.258 13.297 1 45.78 272 ALA A O 1
ATOM 2011 N N . GLN A 1 273 ? -20.25 14.695 11.93 1 46.34 273 GLN A N 1
ATOM 2012 C CA . GLN A 1 273 ? -19.5 15.312 13.016 1 46.34 273 GLN A CA 1
ATOM 2013 C C . GLN A 1 273 ? -20.266 16.469 13.633 1 46.34 273 GLN A C 1
ATOM 2015 O O . GLN A 1 273 ? -19.766 17.156 14.516 1 46.34 273 GLN A O 1
ATOM 2020 N N . GLY A 1 274 ? -21.516 16.5 13.453 1 42.75 274 GLY A N 1
ATOM 2021 C CA . GLY A 1 274 ? -22.359 17.516 14.031 1 42.75 274 GLY A CA 1
ATOM 2022 C C . GLY A 1 274 ? -22.062 18.906 13.5 1 42.75 274 GLY A C 1
ATOM 2023 O O . GLY A 1 274 ? -22.375 19.906 14.148 1 42.75 274 GLY A O 1
ATOM 2024 N N . ILE A 1 275 ? -21.281 19.109 12.602 1 38.88 275 ILE A N 1
ATOM 2025 C CA . ILE A 1 275 ? -21.016 20.469 12.141 1 38.88 275 ILE A CA 1
ATOM 2026 C C . ILE A 1 275 ? -22.156 20.938 11.242 1 38.88 275 ILE A C 1
ATOM 2028 O O . ILE A 1 275 ? -22.5 20.266 10.266 1 38.88 275 ILE A O 1
ATOM 2032 N N . LEU A 1 276 ? -23.188 21.562 11.812 1 34.06 276 LEU A N 1
ATOM 2033 C CA . LEU A 1 276 ? -24.281 22.266 11.156 1 34.06 276 LEU A CA 1
ATOM 2034 C C . LEU A 1 276 ? -23.781 23.031 9.945 1 34.06 276 LEU A C 1
ATOM 2036 O O . LEU A 1 276 ? -22.688 23.625 9.977 1 34.06 276 LEU A O 1
ATOM 2040 N N . PRO A 1 277 ? -24.531 22.938 8.766 1 32.44 277 PRO A N 1
ATOM 2041 C CA . PRO A 1 277 ? -24.266 23.938 7.738 1 32.44 277 PRO A CA 1
ATOM 2042 C C . PRO A 1 277 ? -24.25 25.359 8.297 1 32.44 277 PRO A C 1
ATOM 2044 O O . PRO A 1 277 ? -24.922 25.641 9.297 1 32.44 277 PRO A O 1
ATOM 2047 N N . MET B 1 1 ? -16.859 31.891 34.781 1 30.47 1 MET B N 1
ATOM 2048 C CA . MET B 1 1 ? -16.969 30.906 33.719 1 30.47 1 MET B CA 1
ATOM 2049 C C . MET B 1 1 ? -15.594 30.438 33.25 1 30.47 1 MET B C 1
ATOM 2051 O O . MET B 1 1 ? -14.797 31.219 32.75 1 30.47 1 MET B O 1
ATOM 2055 N N . THR B 1 2 ? -14.836 29.656 33.906 1 39.69 2 THR B N 1
ATOM 2056 C CA . THR B 1 2 ? -13.406 29.375 33.844 1 39.69 2 THR B CA 1
ATOM 2057 C C . THR B 1 2 ? -12.969 29.109 32.406 1 39.69 2 THR B C 1
ATOM 2059 O O . THR B 1 2 ? -13.664 28.422 31.656 1 39.69 2 THR B O 1
ATOM 2062 N N . MET B 1 3 ? -12.398 30.078 31.734 1 41.69 3 MET B N 1
ATOM 2063 C CA . MET B 1 3 ? -11.977 30.062 30.344 1 41.69 3 MET B CA 1
ATOM 2064 C C . MET B 1 3 ? -11.656 28.641 29.891 1 41.69 3 MET B C 1
ATOM 2066 O O . MET B 1 3 ? -10.742 28 30.422 1 41.69 3 MET B O 1
ATOM 2070 N N . LYS B 1 4 ? -12.578 27.766 29.766 1 46.12 4 LYS B N 1
ATOM 2071 C CA . LYS B 1 4 ? -12.391 26.422 29.219 1 46.12 4 LYS B CA 1
ATOM 2072 C C . LYS B 1 4 ? -11.141 26.359 28.344 1 46.12 4 LYS B C 1
ATOM 2074 O O . LYS B 1 4 ? -11.023 27.078 27.359 1 46.12 4 LYS B O 1
ATOM 2079 N N . ASP B 1 5 ? -9.922 26.172 28.828 1 53.34 5 ASP B N 1
ATOM 2080 C CA . ASP B 1 5 ? -8.547 26.172 28.328 1 53.34 5 ASP B CA 1
ATOM 2081 C C . ASP B 1 5 ? -8.477 25.594 26.906 1 53.34 5 ASP B C 1
ATOM 2083 O O . ASP B 1 5 ? -8.852 24.438 26.688 1 53.34 5 ASP B O 1
ATOM 2087 N N . GLU B 1 6 ? -8.727 26.453 25.859 1 72.31 6 GLU B N 1
ATOM 2088 C CA . GLU B 1 6 ? -8.797 26.203 24.422 1 72.31 6 GLU B CA 1
ATOM 2089 C C . GLU B 1 6 ? -7.574 25.422 23.938 1 72.31 6 GLU B C 1
ATOM 2091 O O . GLU B 1 6 ? -6.441 25.766 24.266 1 72.31 6 GLU B O 1
ATOM 2096 N N . LEU B 1 7 ? -7.656 24.141 23.562 1 86.38 7 LEU B N 1
ATOM 2097 C CA . LEU B 1 7 ? -6.574 23.344 23.016 1 86.38 7 LEU B CA 1
ATOM 2098 C C . LEU B 1 7 ? -5.828 24.109 21.938 1 86.38 7 LEU B C 1
ATOM 2100 O O . LEU B 1 7 ? -6.441 24.812 21.125 1 86.38 7 LEU B O 1
ATOM 2104 N N . ARG B 1 8 ? -4.516 24.188 22.188 1 96.31 8 ARG B N 1
ATOM 2105 C CA . ARG B 1 8 ? -3.666 24.828 21.188 1 96.31 8 ARG B CA 1
ATOM 2106 C C . ARG B 1 8 ? -3.439 23.906 19.984 1 96.31 8 ARG B C 1
ATOM 2108 O O . ARG B 1 8 ? -3.25 22.703 20.156 1 96.31 8 ARG B O 1
ATOM 2115 N N . SER B 1 9 ? -3.473 24.531 18.812 1 97.88 9 SER B N 1
ATOM 2116 C CA . SER B 1 9 ? -3.199 23.781 17.594 1 97.88 9 SER B CA 1
ATOM 2117 C C . SER B 1 9 ? -1.701 23.562 17.406 1 97.88 9 SER B C 1
ATOM 2119 O O . SER B 1 9 ? -0.9 24.469 17.656 1 97.88 9 SER B O 1
ATOM 2121 N N . SER B 1 10 ? -1.32 22.406 16.906 1 98.81 10 SER B N 1
ATOM 2122 C CA . SER B 1 10 ? 0.09 22.094 16.688 1 98.81 10 SER B CA 1
ATOM 2123 C C . SER B 1 10 ? 0.313 21.469 15.32 1 98.81 10 SER B C 1
ATOM 2125 O O . SER B 1 10 ? -0.618 20.922 14.727 1 98.81 10 SER B O 1
ATOM 2127 N N . VAL B 1 11 ? 1.514 21.641 14.828 1 98.94 11 VAL B N 1
ATOM 2128 C CA . VAL B 1 11 ? 2.023 20.875 13.695 1 98.94 11 VAL B CA 1
ATOM 2129 C C . VAL B 1 11 ? 2.758 19.641 14.195 1 98.94 11 VAL B C 1
ATOM 2131 O O . VAL B 1 11 ? 3.799 19.75 14.844 1 98.94 11 VAL B O 1
ATOM 2134 N N . VAL B 1 12 ? 2.197 18.5 13.938 1 98.94 12 VAL B N 1
ATOM 2135 C CA . VAL B 1 12 ? 2.783 17.234 14.367 1 98.94 12 VAL B CA 1
ATOM 2136 C C . VAL B 1 12 ? 3.586 16.625 13.219 1 98.94 12 VAL B C 1
ATOM 2138 O O . VAL B 1 12 ? 3.027 16.297 12.164 1 98.94 12 VAL B O 1
ATOM 2141 N N . VAL B 1 13 ? 4.891 16.484 13.43 1 98.88 13 VAL B N 1
ATOM 2142 C CA . VAL B 1 13 ? 5.762 15.938 12.391 1 98.88 13 VAL B CA 1
ATOM 2143 C C . VAL B 1 13 ? 6.273 14.562 12.805 1 98.88 13 VAL B C 1
ATOM 2145 O O . VAL B 1 13 ? 7.07 14.445 13.742 1 98.88 13 VAL B O 1
ATOM 2148 N N . VAL B 1 14 ? 5.797 13.594 12.109 1 98.31 14 VAL B N 1
ATOM 2149 C CA . VAL B 1 14 ? 6.281 12.227 12.273 1 98.31 14 VAL B CA 1
ATOM 2150 C C . VAL B 1 14 ? 7.457 11.977 11.336 1 98.31 14 VAL B C 1
ATOM 2152 O O . VAL B 1 14 ? 7.344 12.172 10.125 1 98.31 14 VAL B O 1
ATOM 2155 N N . GLY B 1 15 ? 8.555 11.398 11.891 1 96.56 15 GLY B N 1
ATOM 2156 C CA . GLY B 1 15 ? 9.797 11.367 11.133 1 96.56 15 GLY B CA 1
ATOM 2157 C C . GLY B 1 15 ? 10.539 12.695 11.156 1 96.56 15 GLY B C 1
ATOM 2158 O O . GLY B 1 15 ? 11.031 13.156 10.125 1 96.56 15 GLY B O 1
ATOM 2159 N N . ALA B 1 16 ? 10.641 13.266 12.312 1 96.75 16 ALA B N 1
ATOM 2160 C CA . ALA B 1 16 ? 11.086 14.648 12.43 1 96.75 16 ALA B CA 1
ATOM 2161 C C . ALA B 1 16 ? 12.586 14.727 12.68 1 96.75 16 ALA B C 1
ATOM 2163 O O . ALA B 1 16 ? 13.172 15.82 12.672 1 96.75 16 ALA B O 1
ATOM 2164 N N . SER B 1 17 ? 13.266 13.602 12.828 1 93.56 17 SER B N 1
ATOM 2165 C CA . SER B 1 17 ? 14.648 13.633 13.305 1 93.56 17 SER B CA 1
ATOM 2166 C C . SER B 1 17 ? 15.617 13.961 12.172 1 93.56 17 SER B C 1
ATOM 2168 O O . SER B 1 17 ? 16.766 14.312 12.414 1 93.56 17 SER B O 1
ATOM 2170 N N . ARG B 1 18 ? 15.188 13.805 10.945 1 88.75 18 ARG B N 1
ATOM 2171 C CA . ARG B 1 18 ? 16.078 14.07 9.82 1 88.75 18 ARG B CA 1
ATOM 2172 C C . ARG B 1 18 ? 15.297 14.336 8.547 1 88.75 18 ARG B C 1
ATOM 2174 O O . ARG B 1 18 ? 14.062 14.266 8.539 1 88.75 18 ARG B O 1
ATOM 2181 N N . GLY B 1 19 ? 16.016 14.859 7.602 1 90.5 19 GLY B N 1
ATOM 2182 C CA . GLY B 1 19 ? 15.484 14.906 6.246 1 90.5 19 GLY B CA 1
ATOM 2183 C C . GLY B 1 19 ? 14.383 15.93 6.066 1 90.5 19 GLY B C 1
ATOM 2184 O O . GLY B 1 19 ? 14.445 17.031 6.633 1 90.5 19 GLY B O 1
ATOM 2185 N N . ILE B 1 20 ? 13.508 15.586 5.223 1 93.19 20 ILE B N 1
ATOM 2186 C CA . ILE B 1 20 ? 12.438 16.484 4.816 1 93.19 20 ILE B CA 1
ATOM 2187 C C . ILE B 1 20 ? 11.531 16.781 6.016 1 93.19 20 ILE B C 1
ATOM 2189 O O . ILE B 1 20 ? 11.062 17.906 6.18 1 93.19 20 ILE B O 1
ATOM 2193 N N . GLY B 1 21 ? 11.312 15.781 6.91 1 96.69 21 GLY B N 1
ATOM 2194 C CA . GLY B 1 21 ? 10.5 16 8.094 1 96.69 21 GLY B CA 1
ATOM 2195 C C . GLY B 1 21 ? 11.055 17.078 9.016 1 96.69 21 GLY B C 1
ATOM 2196 O O . GLY B 1 21 ? 10.32 17.969 9.438 1 96.69 21 GLY B O 1
ATOM 2197 N N . ARG B 1 22 ? 12.297 16.984 9.227 1 96.38 22 ARG B N 1
ATOM 2198 C CA . ARG B 1 22 ? 12.961 17.984 10.062 1 96.38 22 ARG B CA 1
ATOM 2199 C C . ARG B 1 22 ? 12.898 19.359 9.414 1 96.38 22 ARG B C 1
ATOM 2201 O O . ARG B 1 22 ? 12.648 20.359 10.094 1 96.38 22 ARG B O 1
ATOM 2208 N N . ALA B 1 23 ? 13.07 19.406 8.117 1 96.69 23 ALA B N 1
ATOM 2209 C CA . ALA B 1 23 ? 13.023 20.672 7.379 1 96.69 23 ALA B CA 1
ATOM 2210 C C . ALA B 1 23 ? 11.625 21.281 7.418 1 96.69 23 ALA B C 1
ATOM 2212 O O . ALA B 1 23 ? 11.469 22.484 7.566 1 96.69 23 ALA B O 1
ATOM 2213 N N . ILE B 1 24 ? 10.594 20.469 7.324 1 98.19 24 ILE B N 1
ATOM 2214 C CA . ILE B 1 24 ? 9.227 20.984 7.379 1 98.19 24 ILE B CA 1
ATOM 2215 C C . ILE B 1 24 ? 8.938 21.531 8.773 1 98.19 24 ILE B C 1
ATOM 2217 O O . ILE B 1 24 ? 8.289 22.578 8.914 1 98.19 24 ILE B O 1
ATOM 2221 N N . ALA B 1 25 ? 9.414 20.844 9.766 1 98.62 25 ALA B N 1
ATOM 2222 C CA . ALA B 1 25 ? 9.258 21.312 11.133 1 98.62 25 ALA B CA 1
ATOM 2223 C C . ALA B 1 25 ? 9.844 22.719 11.297 1 98.62 25 ALA B C 1
ATOM 2225 O O . ALA B 1 25 ? 9.219 23.594 11.891 1 98.62 25 ALA B O 1
ATOM 2226 N N . LYS B 1 26 ? 10.977 22.906 10.734 1 98.19 26 LYS B N 1
ATOM 2227 C CA . LYS B 1 26 ? 11.664 24.188 10.812 1 98.19 26 LYS B CA 1
ATOM 2228 C C . LYS B 1 26 ? 10.875 25.281 10.078 1 98.19 26 LYS B C 1
ATOM 2230 O O . LYS B 1 26 ? 10.703 26.391 10.586 1 98.19 26 LYS B O 1
ATOM 2235 N N . VAL B 1 27 ? 10.422 24.969 8.898 1 98.38 27 VAL B N 1
ATOM 2236 C CA . VAL B 1 27 ? 9.664 25.922 8.086 1 98.38 27 VAL B CA 1
ATOM 2237 C C . VAL B 1 27 ? 8.375 26.312 8.805 1 98.38 27 VAL B C 1
ATOM 2239 O O . VAL B 1 27 ? 8.016 27.484 8.852 1 98.38 27 VAL B O 1
ATOM 2242 N N . ALA B 1 28 ? 7.68 25.359 9.391 1 98.62 28 ALA B N 1
ATOM 2243 C CA . ALA B 1 28 ? 6.453 25.625 10.141 1 98.62 28 ALA B CA 1
ATOM 2244 C C . ALA B 1 28 ? 6.73 26.516 11.352 1 98.62 28 ALA B C 1
ATOM 2246 O O . ALA B 1 28 ? 5.902 27.344 11.719 1 98.62 28 ALA B O 1
ATOM 2247 N N . ALA B 1 29 ? 7.871 26.344 11.938 1 98.62 29 ALA B N 1
ATOM 2248 C CA . ALA B 1 29 ? 8.258 27.078 13.141 1 98.62 29 ALA B CA 1
ATOM 2249 C C . ALA B 1 29 ? 8.438 28.562 12.852 1 98.62 29 ALA B C 1
ATOM 2251 O O . ALA B 1 29 ? 8.25 29.406 13.742 1 98.62 29 ALA B O 1
ATOM 2252 N N . ARG B 1 30 ? 8.75 28.875 11.633 1 98.19 30 ARG B N 1
ATOM 2253 C CA . ARG B 1 30 ? 8.953 30.266 11.242 1 98.19 30 ARG B CA 1
ATOM 2254 C C . ARG B 1 30 ? 7.668 31.062 11.375 1 98.19 30 ARG B C 1
ATOM 2256 O O . ARG B 1 30 ? 7.703 32.312 11.445 1 98.19 30 ARG B O 1
ATOM 2263 N N . GLU B 1 31 ? 6.566 30.406 11.414 1 98.12 31 GLU B N 1
ATOM 2264 C CA . GLU B 1 31 ? 5.27 31.047 11.594 1 98.12 31 GLU B CA 1
ATOM 2265 C C . GLU B 1 31 ? 4.816 31 13.047 1 98.12 31 GLU B C 1
ATOM 2267 O O . GLU B 1 31 ? 3.621 31.078 13.336 1 98.12 31 GLU B O 1
ATOM 2272 N N . HIS B 1 32 ? 5.723 30.672 13.945 1 98.12 32 HIS B N 1
ATOM 2273 C CA . HIS B 1 32 ? 5.547 30.688 15.391 1 98.12 32 HIS B CA 1
ATOM 2274 C C . HIS B 1 32 ? 4.574 29.609 15.836 1 98.12 32 HIS B C 1
ATOM 2276 O O . HIS B 1 32 ? 3.828 29.781 16.797 1 98.12 32 HIS B O 1
ATOM 2282 N N . ASN B 1 33 ? 4.535 28.516 15.078 1 98.44 33 ASN B N 1
ATOM 2283 C CA . ASN B 1 33 ? 3.684 27.375 15.438 1 98.44 33 ASN B CA 1
ATOM 2284 C C . ASN B 1 33 ? 4.27 26.594 16.594 1 98.44 33 ASN B C 1
ATOM 2286 O O . ASN B 1 33 ? 5.48 26.594 16.812 1 98.44 33 ASN B O 1
ATOM 2290 N N . VAL B 1 34 ? 3.367 25.953 17.344 1 98.75 34 VAL B N 1
ATOM 2291 C CA . VAL B 1 34 ? 3.764 24.828 18.188 1 98.75 34 VAL B CA 1
ATOM 2292 C C . VAL B 1 34 ? 4.051 23.609 17.312 1 98.75 34 VAL B C 1
ATOM 2294 O O . VAL B 1 34 ? 3.23 23.234 16.469 1 98.75 34 VAL B O 1
ATOM 2297 N N . VAL B 1 35 ? 5.238 23.031 17.484 1 98.94 35 VAL B N 1
ATOM 2298 C CA . VAL B 1 35 ? 5.625 21.875 16.672 1 98.94 35 VAL B CA 1
ATOM 2299 C C . VAL B 1 35 ? 5.91 20.672 17.562 1 98.94 35 VAL B C 1
ATOM 2301 O O . VAL B 1 35 ? 6.699 20.766 18.516 1 98.94 35 VAL B O 1
ATOM 2304 N N . VAL B 1 36 ? 5.227 19.578 17.328 1 98.94 36 VAL B N 1
ATOM 2305 C CA . VAL B 1 36 ? 5.48 18.312 18.016 1 98.94 36 VAL B CA 1
ATOM 2306 C C . VAL B 1 36 ? 6.316 17.406 17.109 1 98.94 36 VAL B C 1
ATOM 2308 O O . VAL B 1 36 ? 5.871 17.016 16.031 1 98.94 36 VAL B O 1
ATOM 2311 N N . LEU B 1 37 ? 7.496 17.094 17.609 1 98.88 37 LEU B N 1
ATOM 2312 C CA . LEU B 1 37 ? 8.469 16.297 16.875 1 98.88 37 LEU B CA 1
ATOM 2313 C C . LEU B 1 37 ? 8.422 14.836 17.328 1 98.88 37 LEU B C 1
ATOM 2315 O O . LEU B 1 37 ? 8.625 14.555 18.516 1 98.88 37 LEU B O 1
ATOM 2319 N N . VAL B 1 38 ? 8.203 13.953 16.406 1 98.81 38 VAL B N 1
ATOM 2320 C CA . VAL B 1 38 ? 8.055 12.539 16.719 1 98.81 38 VAL B CA 1
ATOM 2321 C C . VAL B 1 38 ? 9.078 11.719 15.938 1 98.81 38 VAL B C 1
ATOM 2323 O O . VAL B 1 38 ? 9.172 11.852 14.711 1 98.81 38 VAL B O 1
ATOM 2326 N N . ALA B 1 39 ? 9.836 10.93 16.547 1 98.06 39 ALA B N 1
ATOM 2327 C CA . ALA B 1 39 ? 10.797 10.016 15.953 1 98.06 39 ALA B CA 1
ATOM 2328 C C . ALA B 1 39 ? 11.281 8.977 16.969 1 98.06 39 ALA B C 1
ATOM 2330 O O . ALA B 1 39 ? 10.812 8.953 18.109 1 98.06 39 ALA B O 1
ATOM 2331 N N . ARG B 1 40 ? 12.172 8.148 16.5 1 94.56 40 ARG B N 1
ATOM 2332 C CA . ARG B 1 40 ? 12.672 7.094 17.375 1 94.56 40 ARG B CA 1
ATOM 2333 C C . ARG B 1 40 ? 13.93 7.539 18.109 1 94.56 40 ARG B C 1
ATOM 2335 O O . ARG B 1 40 ? 14.25 7.027 19.188 1 94.56 40 ARG B O 1
ATOM 2342 N N . SER B 1 41 ? 14.648 8.484 17.531 1 93.25 41 SER B N 1
ATOM 2343 C CA . SER B 1 41 ? 15.977 8.836 18.031 1 93.25 41 SER B CA 1
ATOM 2344 C C . SER B 1 41 ? 15.914 10.047 18.953 1 93.25 41 SER B C 1
ATOM 2346 O O . SER B 1 41 ? 15.609 11.164 18.5 1 93.25 41 SER B O 1
ATOM 2348 N N . PRO B 1 42 ? 16.359 9.867 20.188 1 95.38 42 PRO B N 1
ATOM 2349 C CA . PRO B 1 42 ? 16.359 11.023 21.094 1 95.38 42 PRO B CA 1
ATOM 2350 C C . PRO B 1 42 ? 17.328 12.117 20.641 1 95.38 42 PRO B C 1
ATOM 2352 O O . PRO B 1 42 ? 17.016 13.305 20.734 1 95.38 42 PRO B O 1
ATOM 2355 N N . GLU B 1 43 ? 18.453 11.703 20.172 1 96.44 43 GLU B N 1
ATOM 2356 C CA . GLU B 1 43 ? 19.438 12.68 19.703 1 96.44 43 GLU B CA 1
ATOM 2357 C C . GLU B 1 43 ? 18.906 13.461 18.5 1 96.44 43 GLU B C 1
ATOM 2359 O O . GLU B 1 43 ? 19.062 14.688 18.438 1 96.44 43 GLU B O 1
ATOM 2364 N N . GLY B 1 44 ? 18.312 12.758 17.609 1 96.25 44 GLY B N 1
ATOM 2365 C CA . GLY B 1 44 ? 17.719 13.414 16.453 1 96.25 44 GLY B CA 1
ATOM 2366 C C . GLY B 1 44 ? 16.609 14.367 16.812 1 96.25 44 GLY B C 1
ATOM 2367 O O . GLY B 1 44 ? 16.484 15.453 16.25 1 96.25 44 GLY B O 1
ATOM 2368 N N . LEU B 1 45 ? 15.867 13.984 17.797 1 98.12 45 LEU B N 1
ATOM 2369 C CA . LEU B 1 45 ? 14.758 14.812 18.266 1 98.12 45 LEU B CA 1
ATOM 2370 C C . LEU B 1 45 ? 15.281 16.078 18.938 1 98.12 45 LEU B C 1
ATOM 2372 O O . LEU B 1 45 ? 14.734 17.172 18.734 1 98.12 45 LEU B O 1
ATOM 2376 N N . ALA B 1 46 ? 16.297 15.969 19.703 1 98.12 46 ALA B N 1
ATOM 2377 C CA . ALA B 1 46 ? 16.891 17.125 20.391 1 98.12 46 ALA B CA 1
ATOM 2378 C C . ALA B 1 46 ? 17.422 18.141 19.391 1 98.12 46 ALA B C 1
ATOM 2380 O O . ALA B 1 46 ? 17.203 19.344 19.547 1 98.12 46 ALA B O 1
ATOM 2381 N N . ALA B 1 47 ? 18.062 17.641 18.406 1 97.62 47 ALA B N 1
ATOM 2382 C CA . ALA B 1 47 ? 18.594 18.516 17.359 1 97.62 47 ALA B CA 1
ATOM 2383 C C . ALA B 1 47 ? 17.469 19.219 16.609 1 97.62 47 ALA B C 1
ATOM 2385 O O . ALA B 1 47 ? 17.562 20.422 16.328 1 97.62 47 ALA B O 1
ATOM 2386 N N . ALA B 1 48 ? 16.453 18.5 16.312 1 98.06 48 ALA B N 1
ATOM 2387 C CA . ALA B 1 48 ? 15.297 19.078 15.617 1 98.06 48 ALA B CA 1
ATOM 2388 C C . ALA B 1 48 ? 14.602 20.109 16.484 1 98.06 48 ALA B C 1
ATOM 2390 O O . ALA B 1 48 ? 14.117 21.125 15.977 1 98.06 48 ALA B O 1
ATOM 2391 N N . ALA B 1 49 ? 14.531 19.875 17.75 1 98.69 49 ALA B N 1
ATOM 2392 C CA . ALA B 1 49 ? 13.906 20.812 18.672 1 98.69 49 ALA B CA 1
ATOM 2393 C C . ALA B 1 49 ? 14.664 22.141 18.703 1 98.69 49 ALA B C 1
ATOM 2395 O O . ALA B 1 49 ? 14.047 23.219 18.75 1 98.69 49 ALA B O 1
ATOM 2396 N N . VAL B 1 50 ? 15.93 22.078 18.641 1 98.44 50 VAL B N 1
ATOM 2397 C CA . VAL B 1 50 ? 16.75 23.281 18.609 1 98.44 50 VAL B CA 1
ATOM 2398 C C . VAL B 1 50 ? 16.453 24.078 17.344 1 98.44 50 VAL B C 1
ATOM 2400 O O . VAL B 1 50 ? 16.297 25.297 17.391 1 98.44 50 VAL B O 1
ATOM 2403 N N . ASP B 1 51 ? 16.375 23.359 16.203 1 97.81 51 ASP B N 1
ATOM 2404 C CA . ASP B 1 51 ? 16.047 24.016 14.938 1 97.81 51 ASP B CA 1
ATOM 2405 C C . ASP B 1 51 ? 14.711 24.75 15.039 1 97.81 51 ASP B C 1
ATOM 2407 O O . ASP B 1 51 ? 14.594 25.891 14.586 1 97.81 51 ASP B O 1
ATOM 2411 N N . VAL B 1 52 ? 13.727 24.156 15.648 1 98.62 52 VAL B N 1
ATOM 2412 C CA . VAL B 1 52 ? 12.383 24.719 15.773 1 98.62 52 VAL B CA 1
ATOM 2413 C C . VAL B 1 52 ? 12.414 25.969 16.656 1 98.62 52 VAL B C 1
ATOM 2415 O O . VAL B 1 52 ? 11.844 27 16.281 1 98.62 52 VAL B O 1
ATOM 2418 N N . GLN B 1 53 ? 13.094 25.891 17.719 1 98.56 53 GLN B N 1
ATOM 2419 C CA . GLN B 1 53 ? 13.18 27.016 18.656 1 98.56 53 GLN B CA 1
ATOM 2420 C C . GLN B 1 53 ? 13.922 28.188 18.031 1 98.56 53 GLN B C 1
ATOM 2422 O O . GLN B 1 53 ? 13.477 29.328 18.141 1 98.56 53 GLN B O 1
ATOM 2427 N N . GLN B 1 54 ? 14.945 27.875 17.344 1 98.38 54 GLN B N 1
ATOM 2428 C CA . GLN B 1 54 ? 15.734 28.922 16.703 1 98.38 54 GLN B CA 1
ATOM 2429 C C . GLN B 1 54 ? 14.938 29.609 15.594 1 98.38 54 GLN B C 1
ATOM 2431 O O . GLN B 1 54 ? 15.125 30.797 15.336 1 98.38 54 GLN B O 1
ATOM 2436 N N . ALA B 1 55 ? 14.031 28.891 14.992 1 98.19 55 ALA B N 1
ATOM 2437 C CA . ALA B 1 55 ? 13.234 29.438 13.891 1 98.19 55 ALA B CA 1
ATOM 2438 C C . ALA B 1 55 ? 12.039 30.234 14.414 1 98.19 55 ALA B C 1
ATOM 2440 O O . ALA B 1 55 ? 11.344 30.891 13.648 1 98.19 55 ALA B O 1
ATOM 2441 N N . GLY B 1 56 ? 11.727 30.141 15.758 1 98.25 56 GLY B N 1
ATOM 2442 C CA . GLY B 1 56 ? 10.719 31 16.359 1 98.25 56 GLY B CA 1
ATOM 2443 C C . GLY B 1 56 ? 9.5 30.234 16.844 1 98.25 56 GLY B C 1
ATOM 2444 O O . GLY B 1 56 ? 8.531 30.828 17.312 1 98.25 56 GLY B O 1
ATOM 2445 N N . GLY B 1 57 ? 9.594 28.859 16.734 1 98.56 57 GLY B N 1
ATOM 2446 C CA . GLY B 1 57 ? 8.469 28.047 17.188 1 98.56 57 GLY B CA 1
ATOM 2447 C C . GLY B 1 57 ? 8.672 27.469 18.578 1 98.56 57 GLY B C 1
ATOM 2448 O O . GLY B 1 57 ? 9.711 27.688 19.188 1 98.56 57 GLY B O 1
ATOM 2449 N N . GLU B 1 58 ? 7.629 26.844 19.047 1 98.69 58 GLU B N 1
ATOM 2450 C CA . GLU B 1 58 ? 7.68 26.062 20.281 1 98.69 58 GLU B CA 1
ATOM 2451 C C . GLU B 1 58 ? 7.766 24.562 19.984 1 98.69 58 GLU B C 1
ATOM 2453 O O . GLU B 1 58 ? 6.98 24.031 19.203 1 98.69 58 GLU B O 1
ATOM 2458 N N . ALA B 1 59 ? 8.727 23.891 20.672 1 98.81 59 ALA B N 1
ATOM 2459 C CA . ALA B 1 59 ? 8.977 22.484 20.312 1 98.81 59 ALA B CA 1
ATOM 2460 C C . ALA B 1 59 ? 8.555 21.547 21.438 1 98.81 59 ALA B C 1
ATOM 2462 O O . ALA B 1 59 ? 8.828 21.828 22.609 1 98.81 59 ALA B O 1
ATOM 2463 N N . PHE B 1 60 ? 7.844 20.531 21.125 1 98.75 60 PHE B N 1
ATOM 2464 C CA . PHE B 1 60 ? 7.641 19.328 21.922 1 98.75 60 PHE B CA 1
ATOM 2465 C C . PHE B 1 60 ? 8.258 18.109 21.25 1 98.75 60 PHE B C 1
ATOM 2467 O O . PHE B 1 60 ? 8.312 18.047 20.016 1 98.75 60 PHE B O 1
ATOM 2474 N N . THR B 1 61 ? 8.797 17.156 22.062 1 98.75 61 THR B N 1
ATOM 2475 C CA . THR B 1 61 ? 9.391 15.953 21.484 1 98.75 61 THR B CA 1
ATOM 2476 C C . THR B 1 61 ? 8.75 14.695 22.062 1 98.75 61 THR B C 1
ATOM 2478 O O . THR B 1 61 ? 8.43 14.656 23.25 1 98.75 61 THR B O 1
ATOM 2481 N N . LEU B 1 62 ? 8.539 13.75 21.203 1 98.69 62 LEU B N 1
ATOM 2482 C CA . LEU B 1 62 ? 8.023 12.445 21.609 1 98.69 62 LEU B CA 1
ATOM 2483 C C . LEU B 1 62 ? 8.805 11.32 20.953 1 98.69 62 LEU B C 1
ATOM 2485 O O . LEU B 1 62 ? 8.797 11.195 19.719 1 98.69 62 LEU B O 1
ATOM 2489 N N . GLU B 1 63 ? 9.547 10.57 21.75 1 98.38 63 GLU B N 1
ATOM 2490 C CA . GLU B 1 63 ? 10.156 9.344 21.266 1 98.38 63 GLU B CA 1
ATOM 2491 C C . GLU B 1 63 ? 9.109 8.25 21.031 1 98.38 63 GLU B C 1
ATOM 2493 O O . GLU B 1 63 ? 8.445 7.824 21.984 1 98.38 63 GLU B O 1
ATOM 2498 N N . LEU B 1 64 ? 9.008 7.809 19.766 1 98.19 64 LEU B N 1
ATOM 2499 C CA . LEU B 1 64 ? 7.934 6.883 19.438 1 98.19 64 LEU B CA 1
ATOM 2500 C C . LEU B 1 64 ? 8.32 6 18.25 1 98.19 64 LEU B C 1
ATOM 2502 O O . LEU B 1 64 ? 8.781 6.5 17.219 1 98.19 64 LEU B O 1
ATOM 2506 N N . ASP B 1 65 ? 8.211 4.746 18.469 1 97.69 65 ASP B N 1
ATOM 2507 C CA . ASP B 1 65 ? 8.281 3.811 17.344 1 97.69 65 ASP B CA 1
ATOM 2508 C C . ASP B 1 65 ? 6.938 3.729 16.625 1 97.69 65 ASP B C 1
ATOM 2510 O O . ASP B 1 65 ? 5.973 3.178 17.156 1 97.69 65 ASP B O 1
ATOM 2514 N N . LEU B 1 66 ? 6.949 4.148 15.406 1 97.44 66 LEU B N 1
ATOM 2515 C CA . LEU B 1 66 ? 5.707 4.32 14.664 1 97.44 66 LEU B CA 1
ATOM 2516 C C . LEU B 1 66 ? 5.102 2.969 14.305 1 97.44 66 LEU B C 1
ATOM 2518 O O . LEU B 1 66 ? 3.922 2.891 13.945 1 97.44 66 LEU B O 1
ATOM 2522 N N . ILE B 1 67 ? 5.871 1.947 14.328 1 96.06 67 ILE B N 1
ATOM 2523 C CA . ILE B 1 67 ? 5.344 0.65 13.914 1 96.06 67 ILE B CA 1
ATOM 2524 C C . ILE B 1 67 ? 4.75 -0.074 15.117 1 96.06 67 ILE B C 1
ATOM 2526 O O . ILE B 1 67 ? 4.152 -1.144 14.977 1 96.06 67 ILE B O 1
ATOM 2530 N N . SER B 1 68 ? 4.895 0.547 16.266 1 95.69 68 SER B N 1
ATOM 2531 C CA . SER B 1 68 ? 4.227 -0.028 17.422 1 95.69 68 SER B CA 1
ATOM 2532 C C . SER B 1 68 ? 2.711 0.019 17.281 1 95.69 68 SER B C 1
ATOM 2534 O O . SER B 1 68 ? 2.166 0.976 16.719 1 95.69 68 SER B O 1
ATOM 2536 N N . ALA B 1 69 ? 2.008 -0.979 17.797 1 90.62 69 ALA B N 1
ATOM 2537 C CA . ALA B 1 69 ? 0.565 -1.125 17.625 1 90.62 69 ALA B CA 1
ATOM 2538 C C . ALA B 1 69 ? -0.185 0.045 18.266 1 90.62 69 ALA B C 1
ATOM 2540 O O . ALA B 1 69 ? -1.27 0.414 17.797 1 90.62 69 ALA B O 1
ATOM 2541 N N . ASP B 1 70 ? 0.383 0.69 19.203 1 95.88 70 ASP B N 1
ATOM 2542 C CA . ASP B 1 70 ? -0.324 1.744 19.922 1 95.88 70 ASP B CA 1
ATOM 2543 C C . ASP B 1 70 ? 0.276 3.115 19.609 1 95.88 70 ASP B C 1
ATOM 2545 O O . ASP B 1 70 ? 0.07 4.07 20.375 1 95.88 70 ASP B O 1
ATOM 2549 N N . ALA B 1 71 ? 0.992 3.26 18.562 1 97.94 71 ALA B N 1
ATOM 2550 C CA . ALA B 1 71 ? 1.741 4.48 18.266 1 97.94 71 ALA B CA 1
ATOM 2551 C C . ALA B 1 71 ? 0.809 5.684 18.172 1 97.94 71 ALA B C 1
ATOM 2553 O O . ALA B 1 71 ? 1.045 6.715 18.812 1 97.94 71 ALA B O 1
ATOM 2554 N N . SER B 1 72 ? -0.279 5.566 17.391 1 98 72 SER B N 1
ATOM 2555 C CA . SER B 1 72 ? -1.17 6.707 17.203 1 98 72 SER B CA 1
ATOM 2556 C C . SER B 1 72 ? -1.912 7.055 18.484 1 98 72 SER B C 1
ATOM 2558 O O . SER B 1 72 ? -2.154 8.227 18.766 1 98 72 SER B O 1
ATOM 2560 N N . ALA B 1 73 ? -2.238 6.055 19.281 1 97.81 73 ALA B N 1
ATOM 2561 C CA . ALA B 1 73 ? -2.889 6.289 20.562 1 97.81 73 ALA B CA 1
ATOM 2562 C C . ALA B 1 73 ? -1.951 7.012 21.531 1 97.81 73 ALA B C 1
ATOM 2564 O O . ALA B 1 73 ? -2.377 7.902 22.266 1 97.81 73 ALA B O 1
ATOM 2565 N N . ARG B 1 74 ? -0.742 6.609 21.531 1 98.5 74 ARG B N 1
ATOM 2566 C CA . ARG B 1 74 ? 0.252 7.246 22.391 1 98.5 74 ARG B CA 1
ATOM 2567 C C . ARG B 1 74 ? 0.471 8.703 21.984 1 98.5 74 ARG B C 1
ATOM 2569 O O . ARG B 1 74 ? 0.623 9.57 22.844 1 98.5 74 ARG B O 1
ATOM 2576 N N . LEU B 1 75 ? 0.498 8.953 20.703 1 98.75 75 LEU B N 1
ATOM 2577 C CA . LEU B 1 75 ? 0.641 10.32 20.234 1 98.75 75 LEU B CA 1
ATOM 2578 C C . LEU B 1 75 ? -0.57 11.164 20.625 1 98.75 75 LEU B C 1
ATOM 2580 O O . LEU B 1 75 ? -0.421 12.297 21.078 1 98.75 75 LEU B O 1
ATOM 2584 N N . GLU B 1 76 ? -1.728 10.625 20.453 1 98.44 76 GLU B N 1
ATOM 2585 C CA . GLU B 1 76 ? -2.943 11.328 20.859 1 98.44 76 GLU B CA 1
ATOM 2586 C C . GLU B 1 76 ? -2.924 11.656 22.359 1 98.44 76 GLU B C 1
ATOM 2588 O O . GLU B 1 76 ? -3.268 12.773 22.75 1 98.44 76 GLU B O 1
ATOM 2593 N N . ALA B 1 77 ? -2.545 10.672 23.141 1 98.44 77 ALA B N 1
ATOM 2594 C CA . ALA B 1 77 ? -2.457 10.875 24.578 1 98.44 77 ALA B CA 1
ATOM 2595 C C . ALA B 1 77 ? -1.45 11.969 24.922 1 98.44 77 ALA B C 1
ATOM 2597 O O . ALA B 1 77 ? -1.688 12.781 25.812 1 98.44 77 ALA B O 1
ATOM 2598 N N . PHE B 1 78 ? -0.354 11.961 24.266 1 98.69 78 PHE B N 1
ATOM 2599 C CA . PHE B 1 78 ? 0.681 12.969 24.469 1 98.69 78 PHE B CA 1
ATOM 2600 C C . PHE B 1 78 ? 0.143 14.359 24.172 1 98.69 78 PHE B C 1
ATOM 2602 O O . PHE B 1 78 ? 0.383 15.297 24.938 1 98.69 78 PHE B O 1
ATOM 2609 N N . LEU B 1 79 ? -0.547 14.539 23.031 1 98.62 79 LEU B N 1
ATOM 2610 C CA . LEU B 1 79 ? -1.14 15.82 22.672 1 98.62 79 LEU B CA 1
ATOM 2611 C C . LEU B 1 79 ? -2.129 16.281 23.75 1 98.62 79 LEU B C 1
ATOM 2613 O O . LEU B 1 79 ? -2.072 17.422 24.203 1 98.62 79 LEU B O 1
ATOM 2617 N N . THR B 1 80 ? -2.941 15.359 24.156 1 97.56 80 THR B N 1
ATOM 2618 C CA . THR B 1 80 ? -3.945 15.672 25.172 1 97.56 80 THR B CA 1
ATOM 2619 C C . THR B 1 80 ? -3.281 16.109 26.484 1 97.56 80 THR B C 1
ATOM 2621 O O . THR B 1 80 ? -3.68 17.109 27.078 1 97.56 80 THR B O 1
ATOM 2624 N N . ALA B 1 81 ? -2.312 15.43 26.859 1 98 81 ALA B N 1
ATOM 2625 C CA . ALA B 1 81 ? -1.618 15.695 28.125 1 98 81 ALA B CA 1
ATOM 2626 C C . ALA B 1 81 ? -0.949 17.078 28.094 1 98 81 ALA B C 1
ATOM 2628 O O . ALA B 1 81 ? -0.676 17.656 29.141 1 98 81 ALA B O 1
ATOM 2629 N N . ASN B 1 82 ? -0.684 17.609 26.922 1 98.19 82 ASN B N 1
ATOM 2630 C CA . ASN B 1 82 ? -0.005 18.891 26.781 1 98.19 82 ASN B CA 1
ATOM 2631 C C . ASN B 1 82 ? -0.952 19.984 26.281 1 98.19 82 ASN B C 1
ATOM 2633 O O . ASN B 1 82 ? -0.508 21.031 25.812 1 98.19 82 ASN B O 1
ATOM 2637 N N . ASP B 1 83 ? -2.254 19.672 26.281 1 97.5 83 ASP B N 1
ATOM 2638 C CA . ASP B 1 83 ? -3.305 20.594 25.875 1 97.5 83 ASP B CA 1
ATOM 2639 C C . ASP B 1 83 ? -3.125 21.031 24.438 1 97.5 83 ASP B C 1
ATOM 2641 O O . ASP B 1 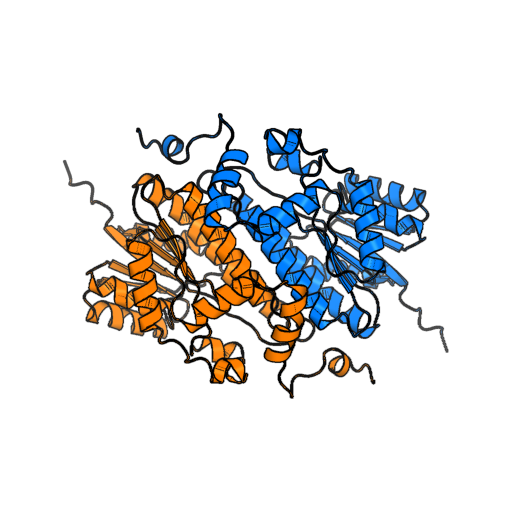83 ? -3.234 22.219 24.125 1 97.5 83 ASP B O 1
ATOM 2645 N N . LEU B 1 84 ? -2.748 20.062 23.641 1 98.44 84 LEU B N 1
ATOM 2646 C CA . LEU B 1 84 ? -2.549 20.297 22.203 1 98.44 84 LEU B CA 1
ATOM 2647 C C . LEU B 1 84 ? -3.535 19.484 21.375 1 98.44 84 LEU B C 1
ATOM 2649 O O . LEU B 1 84 ? -4.031 18.453 21.828 1 98.44 84 LEU B O 1
ATOM 2653 N N . VAL B 1 85 ? -3.852 20.016 20.188 1 98 85 VAL B N 1
ATOM 2654 C CA . VAL B 1 85 ? -4.551 19.25 19.172 1 98 85 VAL B CA 1
ATOM 2655 C C . VAL B 1 85 ? -3.701 19.188 17.891 1 98 85 VAL B C 1
ATOM 2657 O O . VAL B 1 85 ? -2.867 20.062 17.656 1 98 85 VAL B O 1
ATOM 2660 N N . CYS B 1 86 ? -3.945 18.203 17.125 1 98.56 86 CYS B N 1
ATOM 2661 C CA . CYS B 1 86 ? -3.244 18.078 15.852 1 98.56 86 CYS B CA 1
ATOM 2662 C C . CYS B 1 86 ? -3.908 18.938 14.781 1 98.56 86 CYS B C 1
ATOM 2664 O O . CYS B 1 86 ? -4.902 18.516 14.18 1 98.56 86 CYS B O 1
ATOM 2666 N N . GLY B 1 87 ? -3.332 20.062 14.547 1 98.56 87 GLY B N 1
ATOM 2667 C CA . GLY B 1 87 ? -3.832 20.922 13.484 1 98.56 87 GLY B CA 1
ATOM 2668 C C . GLY B 1 87 ? -3.344 20.516 12.109 1 98.56 87 GLY B C 1
ATOM 2669 O O . GLY B 1 87 ? -4.098 20.562 11.133 1 98.56 87 GLY B O 1
ATOM 2670 N N . VAL B 1 88 ? -2.094 20.188 12.039 1 98.88 88 VAL B N 1
ATOM 2671 C CA . VAL B 1 88 ? -1.467 19.672 10.82 1 98.88 88 VAL B CA 1
ATOM 2672 C C . VAL B 1 88 ? -0.641 18.438 11.156 1 98.88 88 VAL B C 1
ATOM 2674 O O . VAL B 1 88 ? 0.122 18.438 12.125 1 98.88 88 VAL B O 1
ATOM 2677 N N . LEU B 1 89 ? -0.87 17.422 10.438 1 98.94 89 LEU B N 1
ATOM 2678 C CA . LEU B 1 89 ? -0.079 16.203 10.555 1 98.94 89 LEU B CA 1
ATOM 2679 C C . LEU B 1 89 ? 0.863 16.047 9.359 1 98.94 89 LEU B C 1
ATOM 2681 O O . LEU B 1 89 ? 0.428 16.109 8.211 1 98.94 89 LEU B O 1
ATOM 2685 N N . VAL B 1 90 ? 2.139 15.914 9.641 1 98.94 90 VAL B N 1
ATOM 2686 C CA . VAL B 1 90 ? 3.137 15.656 8.609 1 98.94 90 VAL B CA 1
ATOM 2687 C C . VAL B 1 90 ? 3.666 14.234 8.75 1 98.94 90 VAL B C 1
ATOM 2689 O O . VAL B 1 90 ? 4.387 13.922 9.695 1 98.94 90 VAL B O 1
ATOM 2692 N N . ASN B 1 91 ? 3.297 13.43 7.812 1 98.69 91 ASN B N 1
ATOM 2693 C CA . ASN B 1 91 ? 3.832 12.07 7.727 1 98.69 91 ASN B CA 1
ATOM 2694 C C . ASN B 1 91 ? 5.066 12.016 6.828 1 98.69 91 ASN B C 1
ATOM 2696 O O . ASN B 1 91 ? 4.945 11.898 5.609 1 98.69 91 ASN B O 1
ATOM 2700 N N . SER B 1 92 ? 6.219 11.977 7.48 1 97.12 92 SER B N 1
ATOM 2701 C CA . SER B 1 92 ? 7.445 12.055 6.695 1 97.12 92 SER B CA 1
ATOM 2702 C C . SER B 1 92 ? 8.336 10.844 6.934 1 97.12 92 SER B C 1
ATOM 2704 O O . SER B 1 92 ? 9.367 10.68 6.281 1 97.12 92 SER B O 1
ATOM 2706 N N . ALA B 1 93 ? 7.922 9.977 7.863 1 95.25 93 ALA B N 1
ATOM 2707 C CA . ALA B 1 93 ? 8.695 8.766 8.117 1 95.25 93 ALA B CA 1
ATOM 2708 C C . ALA B 1 93 ? 8.578 7.789 6.953 1 95.25 93 ALA B C 1
ATOM 2710 O O . ALA B 1 93 ? 7.496 7.617 6.383 1 95.25 93 ALA B O 1
ATOM 2711 N N . GLY B 1 94 ? 9.664 7.18 6.574 1 93.69 94 GLY B N 1
ATOM 2712 C CA . GLY B 1 94 ? 9.672 6.172 5.523 1 93.69 94 GLY B CA 1
ATOM 2713 C C . GLY B 1 94 ? 11.078 5.789 5.086 1 93.69 94 GLY B C 1
ATOM 2714 O O . GLY B 1 94 ? 12.055 6.43 5.477 1 93.69 94 GLY B O 1
ATOM 2715 N N . TYR B 1 95 ? 11.141 4.719 4.359 1 91.38 95 TYR B N 1
ATOM 2716 C CA . TYR B 1 95 ? 12.414 4.281 3.791 1 91.38 95 TYR B CA 1
ATOM 2717 C C . TYR B 1 95 ? 12.188 3.35 2.605 1 91.38 95 TYR B C 1
ATOM 2719 O O . TYR B 1 95 ? 11.047 3.016 2.277 1 91.38 95 TYR B O 1
ATOM 2727 N N . GLY B 1 96 ? 13.25 3.123 1.854 1 92.44 96 GLY B N 1
ATOM 2728 C CA . GLY B 1 96 ? 13.281 2.176 0.752 1 92.44 96 GLY B CA 1
ATOM 2729 C C . GLY B 1 96 ? 14.492 1.263 0.786 1 92.44 96 GLY B C 1
ATOM 2730 O O . GLY B 1 96 ? 15.438 1.509 1.535 1 92.44 96 GLY B O 1
ATOM 2731 N N . LEU B 1 97 ? 14.367 0.188 0.062 1 90.88 97 LEU B N 1
ATOM 2732 C CA . LEU B 1 97 ? 15.453 -0.766 -0.126 1 90.88 97 LEU B CA 1
ATOM 2733 C C . LEU B 1 97 ? 15.711 -1.004 -1.609 1 90.88 97 LEU B C 1
ATOM 2735 O O . LEU B 1 97 ? 14.773 -1.171 -2.391 1 90.88 97 LEU B O 1
ATOM 2739 N N . ARG B 1 98 ? 16.938 -1.037 -1.895 1 89.69 98 ARG B N 1
ATOM 2740 C CA . ARG B 1 98 ? 17.344 -1.329 -3.27 1 89.69 98 ARG B CA 1
ATOM 2741 C C . ARG B 1 98 ? 17.891 -2.746 -3.393 1 89.69 98 ARG B C 1
ATOM 2743 O O . ARG B 1 98 ? 18.719 -3.17 -2.584 1 89.69 98 ARG B O 1
ATOM 2750 N N . GLY B 1 99 ? 17.453 -3.502 -4.375 1 90.94 99 GLY B N 1
ATOM 2751 C CA . GLY B 1 99 ? 17.859 -4.871 -4.648 1 90.94 99 GLY B CA 1
ATOM 2752 C C . GLY B 1 99 ? 16.75 -5.727 -5.223 1 90.94 99 GLY B C 1
ATOM 2753 O O . GLY B 1 99 ? 15.578 -5.348 -5.168 1 90.94 99 GLY B O 1
ATOM 2754 N N . ALA B 1 100 ? 17.172 -6.82 -5.789 1 92.88 100 ALA B N 1
ATOM 2755 C CA . ALA B 1 100 ? 16.156 -7.766 -6.238 1 92.88 100 ALA B CA 1
ATOM 2756 C C . ALA B 1 100 ? 15.289 -8.234 -5.074 1 92.88 100 ALA B C 1
ATOM 2758 O O . ALA B 1 100 ? 15.797 -8.562 -4.004 1 92.88 100 ALA B O 1
ATOM 2759 N N . ALA B 1 101 ? 14.031 -8.227 -5.316 1 95.44 101 ALA B N 1
ATOM 2760 C CA . ALA B 1 101 ? 13.086 -8.57 -4.262 1 95.44 101 ALA B CA 1
ATOM 2761 C C . ALA B 1 101 ? 13.375 -9.953 -3.689 1 95.44 101 ALA B C 1
ATOM 2763 O O . ALA B 1 101 ? 13.211 -10.188 -2.49 1 95.44 101 ALA B O 1
ATOM 2764 N N . THR B 1 102 ? 13.82 -10.852 -4.535 1 95.56 102 THR B N 1
ATOM 2765 C CA . THR B 1 102 ? 14.039 -12.234 -4.121 1 95.56 102 THR B CA 1
ATOM 2766 C C . THR B 1 102 ? 15.336 -12.367 -3.332 1 95.56 102 THR B C 1
ATOM 2768 O O . THR B 1 102 ? 15.586 -13.398 -2.709 1 95.56 102 THR B O 1
ATOM 2771 N N . LEU B 1 103 ? 16.141 -11.344 -3.293 1 93.62 103 LEU B N 1
ATOM 2772 C CA . LEU B 1 103 ? 17.438 -11.414 -2.625 1 93.62 103 LEU B CA 1
ATOM 2773 C C . LEU B 1 103 ? 17.438 -10.586 -1.345 1 93.62 103 LEU B C 1
ATOM 2775 O O . LEU B 1 103 ? 18.266 -10.797 -0.46 1 93.62 103 LEU B O 1
ATOM 2779 N N . LEU B 1 104 ? 16.547 -9.656 -1.249 1 94.12 104 LEU B N 1
ATOM 2780 C CA . LEU B 1 104 ? 16.453 -8.812 -0.059 1 94.12 104 LEU B CA 1
ATOM 2781 C C . LEU B 1 104 ? 15.789 -9.578 1.086 1 94.12 104 LEU B C 1
ATOM 2783 O O . LEU B 1 104 ? 14.891 -10.391 0.859 1 94.12 104 LEU B O 1
ATOM 2787 N N . PRO B 1 105 ? 16.219 -9.289 2.365 1 95.69 105 PRO B N 1
ATOM 2788 C CA . PRO B 1 105 ? 15.523 -9.922 3.49 1 95.69 105 PRO B CA 1
ATOM 2789 C C . PRO B 1 105 ? 14.039 -9.578 3.541 1 95.69 105 PRO B C 1
ATOM 2791 O O . PRO B 1 105 ? 13.672 -8.398 3.445 1 95.69 105 PRO B O 1
ATOM 2794 N N . VAL B 1 106 ? 13.188 -10.594 3.723 1 96.75 106 VAL B N 1
ATOM 2795 C CA . VAL B 1 106 ? 11.742 -10.438 3.648 1 96.75 106 VAL B CA 1
ATOM 2796 C C . VAL B 1 106 ? 11.273 -9.445 4.711 1 96.75 106 VAL B C 1
ATOM 2798 O O . VAL B 1 106 ? 10.477 -8.547 4.426 1 96.75 106 VAL B O 1
ATOM 2801 N N . ASN B 1 107 ? 11.781 -9.562 5.898 1 96.5 107 ASN B N 1
ATOM 2802 C CA . ASN B 1 107 ? 11.32 -8.734 7.008 1 96.5 107 ASN B CA 1
ATOM 2803 C C . ASN B 1 107 ? 11.656 -7.266 6.781 1 96.5 107 ASN B C 1
ATOM 2805 O O . ASN B 1 107 ? 10.883 -6.383 7.172 1 96.5 107 ASN B O 1
ATOM 2809 N N . ASP B 1 108 ? 12.812 -7.016 6.203 1 96.31 108 ASP B N 1
ATOM 2810 C CA . ASP B 1 108 ? 13.172 -5.641 5.879 1 96.31 108 ASP B CA 1
ATOM 2811 C C . ASP B 1 108 ? 12.219 -5.055 4.832 1 96.31 108 ASP B C 1
ATOM 2813 O O . ASP B 1 108 ? 11.859 -3.881 4.906 1 96.31 108 ASP B O 1
ATOM 2817 N N . GLN B 1 109 ? 11.867 -5.867 3.93 1 97.31 109 GLN B N 1
ATOM 2818 C CA . GLN B 1 109 ? 10.945 -5.43 2.883 1 97.31 109 GLN B CA 1
ATOM 2819 C C . GLN B 1 109 ? 9.547 -5.18 3.445 1 97.31 109 GLN B C 1
ATOM 2821 O O . GLN B 1 109 ? 8.922 -4.16 3.143 1 97.31 109 GLN B O 1
ATOM 2826 N N . LEU B 1 110 ? 9.07 -6.105 4.289 1 98 110 LEU B N 1
ATOM 2827 C CA . LEU B 1 110 ? 7.754 -5.93 4.898 1 98 110 LEU B CA 1
ATOM 2828 C C . LEU B 1 110 ? 7.738 -4.715 5.82 1 98 110 LEU B C 1
ATOM 2830 O O . LEU B 1 110 ? 6.695 -4.082 6.004 1 98 110 LEU B O 1
ATOM 2834 N N . GLY B 1 111 ? 8.906 -4.375 6.355 1 97.69 111 GLY B N 1
ATOM 2835 C CA . GLY B 1 111 ? 9.023 -3.168 7.156 1 97.69 111 GLY B CA 1
ATOM 2836 C C . GLY B 1 111 ? 8.641 -1.908 6.402 1 97.69 111 GLY B C 1
ATOM 2837 O O . GLY B 1 111 ? 8.141 -0.952 6.992 1 97.69 111 GLY B O 1
ATOM 2838 N N . ILE B 1 112 ? 8.852 -1.89 5.09 1 97.81 112 ILE B N 1
ATOM 2839 C CA . ILE B 1 112 ? 8.461 -0.762 4.254 1 97.81 112 ILE B CA 1
ATOM 2840 C C . ILE B 1 112 ? 6.941 -0.604 4.281 1 97.81 112 ILE B C 1
ATOM 2842 O O . ILE B 1 112 ? 6.43 0.515 4.371 1 97.81 112 ILE B O 1
ATOM 2846 N N . ILE B 1 113 ? 6.25 -1.726 4.223 1 98.56 113 ILE B N 1
ATOM 2847 C CA . ILE B 1 113 ? 4.793 -1.696 4.293 1 98.56 113 ILE B CA 1
ATOM 2848 C C . ILE B 1 113 ? 4.355 -1.177 5.66 1 98.56 113 ILE B C 1
ATOM 2850 O O . ILE B 1 113 ? 3.463 -0.329 5.754 1 98.56 113 ILE B O 1
ATOM 2854 N N . ASP B 1 114 ? 5 -1.661 6.672 1 98.38 114 ASP B N 1
ATOM 2855 C CA . ASP B 1 114 ? 4.625 -1.316 8.039 1 98.38 114 ASP B CA 1
ATOM 2856 C C . ASP B 1 114 ? 4.809 0.177 8.305 1 98.38 114 ASP B C 1
ATOM 2858 O O . ASP B 1 114 ? 3.947 0.818 8.906 1 98.38 114 ASP B O 1
ATOM 2862 N N . LEU B 1 115 ? 5.805 0.694 7.785 1 98.12 115 LEU B N 1
ATOM 2863 C CA . LEU B 1 115 ? 6.129 2.082 8.094 1 98.12 115 LEU B CA 1
ATOM 2864 C C . LEU B 1 115 ? 5.527 3.025 7.059 1 98.12 115 LEU B C 1
ATOM 2866 O O . LEU B 1 115 ? 4.75 3.92 7.406 1 98.12 115 LEU B O 1
ATOM 2870 N N . ASN B 1 116 ? 5.84 2.822 5.754 1 98.25 116 ASN B N 1
ATOM 2871 C CA . ASN B 1 116 ? 5.469 3.758 4.699 1 98.25 116 ASN B CA 1
ATOM 2872 C C . ASN B 1 116 ? 3.957 3.777 4.473 1 98.25 116 ASN B C 1
ATOM 2874 O O . ASN B 1 116 ? 3.416 4.754 3.955 1 98.25 116 ASN B O 1
ATOM 2878 N N . ILE B 1 117 ? 3.355 2.686 4.801 1 98.62 117 ILE B N 1
ATOM 2879 C CA . ILE B 1 117 ? 1.949 2.539 4.441 1 98.62 117 ILE B CA 1
ATOM 2880 C C . ILE B 1 117 ? 1.094 2.5 5.707 1 98.62 117 ILE B C 1
ATOM 2882 O O . ILE B 1 117 ? 0.356 3.445 5.992 1 98.62 117 ILE B O 1
ATOM 2886 N N . ARG B 1 118 ? 1.301 1.492 6.508 1 98.56 118 ARG B N 1
ATOM 2887 C CA . ARG B 1 118 ? 0.382 1.225 7.609 1 98.56 118 ARG B CA 1
ATOM 2888 C C . ARG B 1 118 ? 0.458 2.322 8.664 1 98.56 118 ARG B C 1
ATOM 2890 O O . ARG B 1 118 ? -0.572 2.822 9.125 1 98.56 118 ARG B O 1
ATOM 2897 N N . ALA B 1 119 ? 1.663 2.664 9.109 1 98.62 119 ALA B N 1
ATOM 2898 C CA . ALA B 1 119 ? 1.826 3.719 10.102 1 98.62 119 ALA B CA 1
ATOM 2899 C C . ALA B 1 119 ? 1.274 5.047 9.594 1 98.62 119 ALA B C 1
ATOM 2901 O O . ALA B 1 119 ? 0.578 5.758 10.328 1 98.62 119 ALA B O 1
ATOM 2902 N N . LEU B 1 120 ? 1.594 5.395 8.367 1 98.56 120 LEU B N 1
ATOM 2903 C CA . LEU B 1 120 ? 1.103 6.621 7.758 1 98.56 120 LEU B CA 1
ATOM 2904 C C . LEU B 1 120 ? -0.423 6.645 7.734 1 98.56 120 LEU B C 1
ATOM 2906 O O . LEU B 1 120 ? -1.037 7.648 8.109 1 98.56 120 LEU B O 1
ATOM 2910 N N . ALA B 1 121 ? -1.021 5.574 7.312 1 98.75 121 ALA B N 1
ATOM 2911 C CA . ALA B 1 121 ? -2.479 5.48 7.254 1 98.75 121 ALA B CA 1
ATOM 2912 C C . ALA B 1 121 ? -3.09 5.586 8.648 1 98.75 121 ALA B C 1
ATOM 2914 O O . ALA B 1 121 ? -4.09 6.277 8.844 1 98.75 121 ALA B O 1
ATOM 2915 N N . ASP B 1 122 ? -2.525 4.875 9.602 1 98.62 122 ASP B N 1
ATOM 2916 C CA . ASP B 1 122 ? -3.02 4.883 10.977 1 98.62 122 ASP B CA 1
ATOM 2917 C C . ASP B 1 122 ? -3.016 6.297 11.555 1 98.62 122 ASP B C 1
ATOM 2919 O O . ASP B 1 122 ? -4.027 6.758 12.086 1 98.62 122 ASP B O 1
ATOM 2923 N N . MET B 1 123 ? -1.92 7 11.383 1 98.69 123 MET B N 1
ATOM 2924 C CA . MET B 1 123 ? -1.809 8.375 11.867 1 98.69 123 MET B CA 1
ATOM 2925 C C . MET B 1 123 ? -2.84 9.273 11.188 1 98.69 123 MET B C 1
ATOM 2927 O O . MET B 1 123 ? -3.516 10.062 11.852 1 98.69 123 MET B O 1
ATOM 2931 N N . THR B 1 124 ? -2.943 9.156 9.898 1 98.81 124 THR B N 1
ATOM 2932 C CA . THR B 1 124 ? -3.855 9.984 9.117 1 98.81 124 THR B CA 1
ATOM 2933 C C . THR B 1 124 ? -5.301 9.758 9.555 1 98.81 124 THR B C 1
ATOM 2935 O O . THR B 1 124 ? -6.031 10.711 9.82 1 98.81 124 THR B O 1
ATOM 2938 N N . LEU B 1 125 ? -5.688 8.492 9.664 1 98.44 125 LEU B N 1
ATOM 2939 C CA . LEU B 1 125 ? -7.066 8.148 10 1 98.44 125 LEU B CA 1
ATOM 2940 C C . LEU B 1 125 ? -7.398 8.562 11.43 1 98.44 125 LEU B C 1
ATOM 2942 O O . LEU B 1 125 ? -8.539 8.906 11.734 1 98.44 125 LEU B O 1
ATOM 2946 N N . ARG B 1 126 ? -6.434 8.539 12.297 1 97.81 126 ARG B N 1
ATOM 2947 C CA . ARG B 1 126 ? -6.629 8.883 13.703 1 97.81 126 ARG B CA 1
ATOM 2948 C C . ARG B 1 126 ? -6.895 10.375 13.875 1 97.81 126 ARG B C 1
ATOM 2950 O O . ARG B 1 126 ? -7.754 10.773 14.656 1 97.81 126 ARG B O 1
ATOM 2957 N N . PHE B 1 127 ? -6.258 11.219 13.102 1 98.38 127 PHE B N 1
ATOM 2958 C CA . PHE B 1 127 ? -6.25 12.633 13.438 1 98.38 127 PHE B CA 1
ATOM 2959 C C . PHE B 1 127 ? -7.109 13.43 12.469 1 98.38 127 PHE B C 1
ATOM 2961 O O . PHE B 1 127 ? -7.547 14.539 12.781 1 98.38 127 PHE B O 1
ATOM 2968 N N . LEU B 1 128 ? -7.402 12.914 11.328 1 98.25 128 LEU B N 1
ATOM 2969 C CA . LEU B 1 128 ? -8.156 13.617 10.297 1 98.25 128 LEU B CA 1
ATOM 2970 C C . LEU B 1 128 ? -9.555 13.977 10.789 1 98.25 128 LEU B C 1
ATOM 2972 O O . LEU B 1 128 ? -10.031 15.086 10.555 1 98.25 128 LEU B O 1
ATOM 2976 N N . PRO B 1 129 ? -10.242 13.086 11.547 1 97.44 129 PRO B N 1
ATOM 2977 C CA . PRO B 1 129 ? -11.594 13.414 12.016 1 97.44 129 PRO B CA 1
ATOM 2978 C C . PRO B 1 129 ? -11.617 14.672 12.891 1 97.44 129 PRO B C 1
ATOM 2980 O O . PRO B 1 129 ? -12.547 15.469 12.797 1 97.44 129 PRO B O 1
ATOM 2983 N N . GLY B 1 130 ? -10.641 14.852 13.727 1 96.88 130 GLY B N 1
ATOM 2984 C CA . GLY B 1 130 ? -10.57 16.047 14.547 1 96.88 130 GLY B CA 1
ATOM 2985 C C . GLY B 1 130 ? -10.406 17.312 13.727 1 96.88 130 GLY B C 1
ATOM 2986 O O . GLY B 1 130 ? -10.969 18.359 14.062 1 96.88 130 GLY B O 1
ATOM 2987 N N . MET B 1 131 ? -9.648 17.281 12.703 1 97.75 131 MET B N 1
ATOM 2988 C CA . MET B 1 131 ? -9.469 18.406 11.797 1 97.75 131 MET B CA 1
ATOM 2989 C C . MET B 1 131 ? -10.781 18.76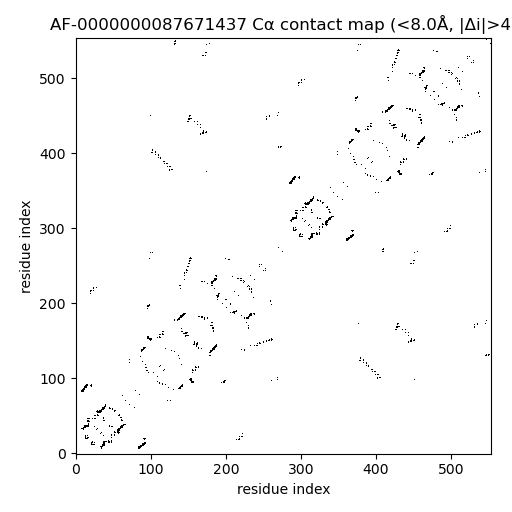6 11.109 1 97.75 131 MET B C 1
ATOM 2991 O O . MET B 1 131 ? -11.125 19.938 10.984 1 97.75 131 MET B O 1
ATOM 2995 N N . LEU B 1 132 ? -11.43 17.734 10.695 1 95.88 132 LEU B N 1
ATOM 2996 C CA . LEU B 1 132 ? -12.719 17.938 10.039 1 95.88 132 LEU B CA 1
ATOM 2997 C C . LEU B 1 132 ? -13.719 18.578 10.984 1 95.88 132 LEU B C 1
ATOM 2999 O O . LEU B 1 132 ? -14.445 19.5 10.594 1 95.88 132 LEU B O 1
ATOM 3003 N N . ALA B 1 133 ? -13.734 18.094 12.188 1 95.31 133 ALA B N 1
ATOM 3004 C CA . ALA B 1 133 ? -14.641 18.641 13.195 1 95.31 133 ALA B CA 1
ATOM 3005 C C . ALA B 1 133 ? -14.359 20.125 13.438 1 95.31 133 ALA B C 1
ATOM 3007 O O . ALA B 1 133 ? -15.281 20.906 13.68 1 95.31 133 ALA B O 1
ATOM 3008 N N . ARG B 1 134 ? -13.164 20.531 13.336 1 95.5 134 ARG B N 1
ATOM 3009 C CA . ARG B 1 134 ? -12.773 21.906 13.562 1 95.5 134 ARG B CA 1
ATOM 3010 C C . ARG B 1 134 ? -12.922 22.734 12.281 1 95.5 134 ARG B C 1
ATOM 3012 O O . ARG B 1 134 ? -12.883 23.969 12.328 1 95.5 134 ARG B O 1
ATOM 3019 N N . GLY B 1 135 ? -12.977 22.094 11.117 1 96.31 135 GLY B N 1
ATOM 3020 C CA . GLY B 1 135 ? -13.133 22.75 9.828 1 96.31 135 GLY B CA 1
ATOM 3021 C C . GLY B 1 135 ? -11.852 23.406 9.336 1 96.31 135 GLY B C 1
ATOM 3022 O O . GLY B 1 135 ? -11.898 24.375 8.586 1 96.31 135 GLY B O 1
ATOM 3023 N N . ARG B 1 136 ? -10.781 22.969 9.867 1 96.94 136 ARG B N 1
ATOM 3024 C CA . ARG B 1 136 ? -9.484 23.5 9.469 1 96.94 136 ARG B CA 1
ATOM 3025 C C . ARG B 1 136 ? -8.375 22.484 9.742 1 96.94 136 ARG B C 1
ATOM 3027 O O . ARG B 1 136 ? -8.547 21.562 10.539 1 96.94 136 ARG B O 1
ATOM 3034 N N . GLY B 1 137 ? -7.234 22.688 9.102 1 98 137 GLY B N 1
ATOM 3035 C CA . GLY B 1 137 ? -6.082 21.812 9.266 1 98 137 GLY B CA 1
ATOM 3036 C C . GLY B 1 137 ? -5.875 20.891 8.078 1 98 137 GLY B C 1
ATOM 3037 O O . GLY B 1 137 ? -6.309 21.188 6.965 1 98 137 GLY B O 1
ATOM 3038 N N . GLY B 1 138 ? -5.027 19.891 8.367 1 98.62 138 GLY B N 1
ATOM 3039 C CA . GLY B 1 138 ? -4.789 19 7.246 1 98.62 138 GLY B CA 1
ATOM 3040 C C . GLY B 1 138 ? -3.605 18.078 7.465 1 98.62 138 GLY B C 1
ATOM 3041 O O . GLY B 1 138 ? -3.104 17.953 8.586 1 98.62 138 GLY B O 1
ATOM 3042 N N . VAL B 1 139 ? -3.316 17.375 6.445 1 98.88 139 VAL B N 1
ATOM 3043 C CA . VAL B 1 139 ? -2.283 16.344 6.465 1 98.88 139 VAL B CA 1
ATOM 3044 C C . VAL B 1 139 ? -1.332 16.547 5.285 1 98.88 139 VAL B C 1
ATOM 3046 O O . VAL B 1 139 ? -1.771 16.828 4.168 1 98.88 139 VAL B O 1
ATOM 3049 N N . ILE B 1 140 ? -0.061 16.484 5.559 1 98.88 140 ILE B N 1
ATOM 3050 C CA . ILE B 1 140 ? 0.967 16.375 4.527 1 98.88 140 ILE B CA 1
ATOM 3051 C C . ILE B 1 140 ? 1.558 14.977 4.523 1 98.88 140 ILE B C 1
ATOM 3053 O O . ILE B 1 140 ? 2.156 14.539 5.512 1 98.88 140 ILE B O 1
ATOM 3057 N N . ASN B 1 141 ? 1.349 14.242 3.471 1 98.69 141 ASN B N 1
ATOM 3058 C CA . ASN B 1 141 ? 1.963 12.938 3.258 1 98.69 141 ASN B CA 1
ATOM 3059 C C . ASN B 1 141 ? 3.141 13.023 2.291 1 98.69 141 ASN B C 1
ATOM 3061 O O . ASN B 1 141 ? 3.002 13.539 1.181 1 98.69 141 ASN B O 1
ATOM 3065 N N . LEU B 1 142 ? 4.254 12.508 2.744 1 95.12 142 LEU B N 1
ATOM 3066 C CA . LEU B 1 142 ? 5.418 12.516 1.87 1 95.12 142 LEU B CA 1
ATOM 3067 C C . LEU B 1 142 ? 5.398 11.312 0.926 1 95.12 142 LEU B C 1
ATOM 3069 O O . LEU B 1 142 ? 5.605 10.18 1.354 1 95.12 142 LEU B O 1
ATOM 3073 N N . GLY B 1 143 ? 5.121 11.617 -0.294 1 93.62 143 GLY B N 1
ATOM 3074 C CA . GLY B 1 143 ? 5.203 10.648 -1.376 1 93.62 143 GLY B CA 1
ATOM 3075 C C . GLY B 1 143 ? 6.535 10.68 -2.102 1 93.62 143 GLY B C 1
ATOM 3076 O O . GLY B 1 143 ? 7.59 10.75 -1.47 1 93.62 143 GLY B O 1
ATOM 3077 N N . SER B 1 144 ? 6.496 10.438 -3.352 1 86.38 144 SER B N 1
ATOM 3078 C CA . SER B 1 144 ? 7.645 10.43 -4.254 1 86.38 144 SER B CA 1
ATOM 3079 C C . SER B 1 144 ? 7.207 10.328 -5.707 1 86.38 144 SER B C 1
ATOM 3081 O O . SER B 1 144 ? 6.121 9.82 -6 1 86.38 144 SER B O 1
ATOM 3083 N N . VAL B 1 145 ? 8.07 10.812 -6.516 1 82.25 145 VAL B N 1
ATOM 3084 C CA . VAL B 1 145 ? 7.84 10.57 -7.938 1 82.25 145 VAL B CA 1
ATOM 3085 C C . VAL B 1 145 ? 7.922 9.07 -8.219 1 82.25 145 VAL B C 1
ATOM 3087 O O . VAL B 1 145 ? 7.379 8.586 -9.219 1 82.25 145 VAL B O 1
ATOM 3090 N N . ALA B 1 146 ? 8.531 8.391 -7.395 1 81.38 146 ALA B N 1
ATOM 3091 C CA . ALA B 1 146 ? 8.602 6.934 -7.496 1 81.38 146 ALA B CA 1
ATOM 3092 C C . ALA B 1 146 ? 7.215 6.312 -7.41 1 81.38 146 ALA B C 1
ATOM 3094 O O . ALA B 1 146 ? 7.012 5.168 -7.828 1 81.38 146 ALA B O 1
ATOM 3095 N N . GLY B 1 147 ? 6.266 7.008 -6.949 1 86.81 147 GLY B N 1
ATOM 3096 C CA . GLY B 1 147 ? 4.918 6.484 -6.789 1 86.81 147 GLY B CA 1
ATOM 3097 C C . GLY B 1 147 ? 4.113 6.504 -8.078 1 86.81 147 GLY B C 1
ATOM 3098 O O . GLY B 1 147 ? 3.008 5.961 -8.133 1 86.81 147 GLY B O 1
ATOM 3099 N N . LEU B 1 148 ? 4.707 7 -9.109 1 84.44 148 LEU B N 1
ATOM 3100 C CA . LEU B 1 148 ? 3.961 7.195 -10.344 1 84.44 148 LEU B CA 1
ATOM 3101 C C . LEU B 1 148 ? 4.043 5.961 -11.234 1 84.44 148 LEU B C 1
ATOM 3103 O O . LEU B 1 148 ? 3.217 5.777 -12.133 1 84.44 148 LEU B O 1
ATOM 3107 N N . VAL B 1 149 ? 5.094 5.168 -10.953 1 86.44 149 VAL B N 1
ATOM 3108 C CA . VAL B 1 149 ? 5.336 4.004 -11.805 1 86.44 149 VAL B CA 1
ATOM 3109 C C . VAL B 1 149 ? 5.859 2.848 -10.953 1 86.44 149 VAL B C 1
ATOM 3111 O O . VAL B 1 149 ? 6.391 3.061 -9.859 1 86.44 149 VAL B O 1
ATOM 3114 N N . PRO B 1 150 ? 5.66 1.596 -11.508 1 90.12 150 PRO B N 1
ATOM 3115 C CA . PRO B 1 150 ? 6.336 0.488 -10.836 1 90.12 150 PRO B CA 1
ATOM 3116 C C . PRO B 1 150 ? 7.859 0.585 -10.922 1 90.12 150 PRO B C 1
ATOM 3118 O O . PRO B 1 150 ? 8.391 1.156 -11.883 1 90.12 150 PRO B O 1
ATOM 3121 N N . GLY B 1 151 ? 8.555 0.066 -9.906 1 92.31 151 GLY B N 1
ATOM 3122 C CA . GLY B 1 151 ? 10 0.2 -9.883 1 92.31 151 GLY B CA 1
ATOM 3123 C C . GLY B 1 151 ? 10.719 -1.109 -9.602 1 92.31 151 GLY B C 1
ATOM 3124 O O . GLY B 1 151 ? 11.008 -1.429 -8.445 1 92.31 151 GLY B O 1
ATOM 3125 N N . PRO B 1 152 ? 11.062 -1.857 -10.664 1 93.31 152 PRO B N 1
ATOM 3126 C CA . PRO B 1 152 ? 11.883 -3.051 -10.453 1 93.31 152 PRO B CA 1
ATOM 3127 C C . PRO B 1 152 ? 13.156 -2.758 -9.656 1 93.31 152 PRO B C 1
ATOM 3129 O O . PRO B 1 152 ? 13.773 -1.702 -9.836 1 93.31 152 PRO B O 1
ATOM 3132 N N . TYR B 1 153 ? 13.492 -3.684 -8.68 1 92.5 153 TYR B N 1
ATOM 3133 C CA . TYR B 1 153 ? 14.656 -3.613 -7.809 1 92.5 153 TYR B CA 1
ATOM 3134 C C . TYR B 1 153 ? 14.438 -2.6 -6.691 1 92.5 153 TYR B C 1
ATOM 3136 O O . TYR B 1 153 ? 15.336 -2.352 -5.887 1 92.5 153 TYR B O 1
ATOM 3144 N N . MET B 1 154 ? 13.375 -1.994 -6.637 1 94.12 154 MET B N 1
ATOM 3145 C CA . MET B 1 154 ? 12.82 -1.217 -5.535 1 94.12 154 MET B CA 1
ATOM 3146 C C . MET B 1 154 ? 11.305 -1.375 -5.465 1 94.12 154 MET B C 1
ATOM 3148 O O . MET B 1 154 ? 10.586 -0.397 -5.258 1 94.12 154 MET B O 1
ATOM 3152 N N . ALA B 1 155 ? 10.875 -2.533 -5.668 1 95.69 155 ALA B N 1
ATOM 3153 C CA . ALA B 1 155 ? 9.477 -2.865 -5.93 1 95.69 155 ALA B CA 1
ATOM 3154 C C . ALA B 1 155 ? 8.578 -2.367 -4.805 1 95.69 155 ALA B C 1
ATOM 3156 O O . ALA B 1 155 ? 7.57 -1.697 -5.055 1 95.69 155 ALA B O 1
ATOM 3157 N N . LEU B 1 156 ? 8.93 -2.662 -3.566 1 97.5 156 LEU B N 1
ATOM 3158 C CA . LEU B 1 156 ? 8.055 -2.316 -2.449 1 97.5 156 LEU B CA 1
ATOM 3159 C C . LEU B 1 156 ? 8.062 -0.812 -2.201 1 97.5 156 LEU B C 1
ATOM 3161 O O . LEU B 1 156 ? 7.035 -0.235 -1.829 1 97.5 156 LEU B O 1
ATOM 3165 N N . TYR B 1 157 ? 9.141 -0.152 -2.41 1 94.75 157 TYR B N 1
ATOM 3166 C CA . TYR B 1 157 ? 9.188 1.29 -2.197 1 94.75 157 TYR B CA 1
ATOM 3167 C C . TYR B 1 157 ? 8.289 2.02 -3.186 1 94.75 157 TYR B C 1
ATOM 3169 O O . TYR B 1 157 ? 7.43 2.809 -2.785 1 94.75 157 TYR B O 1
ATOM 3177 N N . TYR B 1 158 ? 8.516 1.713 -4.457 1 94.44 158 TYR B N 1
ATOM 3178 C CA . TYR B 1 158 ? 7.703 2.352 -5.488 1 94.44 158 TYR B CA 1
ATOM 3179 C C . TYR B 1 158 ? 6.219 2.08 -5.258 1 94.44 158 TYR B C 1
ATOM 3181 O O . TYR B 1 158 ? 5.395 2.994 -5.336 1 94.44 158 TYR B O 1
ATOM 3189 N N . ALA B 1 159 ? 5.906 0.84 -4.949 1 97.69 159 ALA B N 1
ATOM 3190 C CA . ALA B 1 159 ? 4.516 0.479 -4.699 1 97.69 159 ALA B CA 1
ATOM 3191 C C . ALA B 1 159 ? 3.963 1.228 -3.488 1 97.69 159 ALA B C 1
ATOM 3193 O O . ALA B 1 159 ? 2.816 1.678 -3.498 1 97.69 159 ALA B O 1
ATOM 3194 N N . SER B 1 160 ? 4.73 1.373 -2.447 1 98.06 160 SER B N 1
ATOM 3195 C CA . SER B 1 160 ? 4.297 2.078 -1.245 1 98.06 160 SER B CA 1
ATOM 3196 C C . SER B 1 160 ? 4.004 3.545 -1.539 1 98.06 160 SER B C 1
ATOM 3198 O O . SER B 1 160 ? 3.031 4.102 -1.028 1 98.06 160 SER B O 1
ATOM 3200 N N . LYS B 1 161 ? 4.836 4.137 -2.314 1 95.75 161 LYS B N 1
ATOM 3201 C CA . LYS B 1 161 ? 4.641 5.547 -2.629 1 95.75 161 LYS B CA 1
ATOM 3202 C C . LYS B 1 161 ? 3.459 5.738 -3.576 1 95.75 161 LYS B C 1
ATOM 3204 O O . LYS B 1 161 ? 2.764 6.754 -3.514 1 95.75 161 LYS B O 1
ATOM 3209 N N . GLY B 1 162 ? 3.219 4.742 -4.41 1 96.44 162 GLY B N 1
ATOM 3210 C CA . GLY B 1 162 ? 1.969 4.75 -5.156 1 96.44 162 GLY B CA 1
ATOM 3211 C C . GLY B 1 162 ? 0.742 4.707 -4.266 1 96.44 162 GLY B C 1
ATOM 3212 O O . GLY B 1 162 ? -0.237 5.414 -4.512 1 96.44 162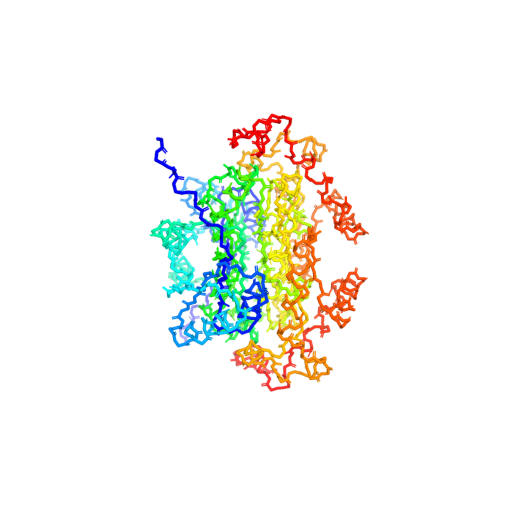 GLY B O 1
ATOM 3213 N N . PHE B 1 163 ? 0.789 3.871 -3.248 1 98.12 163 PHE B N 1
ATOM 3214 C CA . PHE B 1 163 ? -0.274 3.812 -2.252 1 98.12 163 PHE B CA 1
ATOM 3215 C C . PHE B 1 163 ? -0.493 5.18 -1.612 1 98.12 163 PHE B C 1
ATOM 3217 O O . PHE B 1 163 ? -1.627 5.652 -1.522 1 98.12 163 PHE B O 1
ATOM 3224 N N . VAL B 1 164 ? 0.575 5.809 -1.208 1 98.44 164 VAL B N 1
ATOM 3225 C CA . VAL B 1 164 ? 0.506 7.09 -0.514 1 98.44 164 VAL B CA 1
ATOM 3226 C C . VAL B 1 164 ? -0.164 8.125 -1.411 1 98.44 164 VAL B C 1
ATOM 3228 O O . VAL B 1 164 ? -1.015 8.898 -0.955 1 98.44 164 VAL B O 1
ATOM 3231 N N . ARG B 1 165 ? 0.219 8.125 -2.619 1 96.25 165 ARG B N 1
ATOM 3232 C CA . ARG B 1 165 ? -0.341 9.078 -3.572 1 96.25 165 ARG B CA 1
ATOM 3233 C C . ARG B 1 165 ? -1.844 8.875 -3.729 1 96.25 165 ARG B C 1
ATOM 3235 O O . ARG B 1 165 ? -2.619 9.828 -3.607 1 96.25 165 ARG B O 1
ATOM 3242 N N . SER B 1 166 ? -2.254 7.656 -3.998 1 96.81 166 SER B N 1
ATOM 3243 C CA . SER B 1 166 ? -3.664 7.336 -4.199 1 96.81 166 SER B CA 1
ATOM 3244 C C . SER B 1 166 ? -4.484 7.641 -2.949 1 96.81 166 SER B C 1
ATOM 3246 O O . SER B 1 166 ? -5.543 8.266 -3.033 1 96.81 166 SER B O 1
ATOM 3248 N N . PHE B 1 167 ? -4.012 7.254 -1.804 1 98.31 167 PHE B N 1
ATOM 3249 C CA . PHE B 1 167 ? -4.656 7.457 -0.511 1 98.31 167 PHE B CA 1
ATOM 3250 C C . PHE B 1 167 ? -4.852 8.938 -0.229 1 98.31 167 PHE B C 1
ATOM 3252 O O . PHE B 1 167 ? -5.949 9.367 0.138 1 98.31 167 PHE B O 1
ATOM 3259 N N . SER B 1 168 ? -3.846 9.711 -0.521 1 98.44 168 SER B N 1
ATOM 3260 C CA . SER B 1 168 ? -3.871 11.148 -0.273 1 98.44 168 SER B CA 1
ATOM 3261 C C . SER B 1 168 ? -4.875 11.844 -1.183 1 98.44 168 SER B C 1
ATOM 3263 O O . SER B 1 168 ? -5.672 12.672 -0.722 1 98.44 168 SER B O 1
ATOM 3265 N N . ASP B 1 169 ? -4.805 11.469 -2.455 1 96.81 169 ASP B N 1
ATOM 3266 C CA . ASP B 1 169 ? -5.715 12.086 -3.422 1 96.81 169 ASP B CA 1
ATOM 3267 C C . ASP B 1 169 ? -7.172 11.828 -3.043 1 96.81 169 ASP B C 1
ATOM 3269 O O . ASP B 1 169 ? -8 12.734 -3.104 1 96.81 169 ASP B O 1
ATOM 3273 N N . ALA B 1 170 ? -7.445 10.594 -2.682 1 96.69 170 ALA B N 1
ATOM 3274 C CA . ALA B 1 170 ? -8.812 10.219 -2.324 1 96.69 170 ALA B CA 1
ATOM 3275 C C . ALA B 1 170 ? -9.281 10.984 -1.088 1 96.69 170 ALA B C 1
ATOM 3277 O O . ALA B 1 170 ? -10.398 11.516 -1.065 1 96.69 170 ALA B O 1
ATOM 3278 N N . LEU B 1 171 ? -8.477 11.062 -0.105 1 97.81 171 LEU B N 1
ATOM 3279 C CA . LEU B 1 171 ? -8.844 11.742 1.13 1 97.81 171 LEU B CA 1
ATOM 3280 C C . LEU B 1 171 ? -9.039 13.234 0.885 1 97.81 171 LEU B C 1
ATOM 3282 O O . LEU B 1 171 ? -9.953 13.852 1.443 1 97.81 171 LEU B O 1
ATOM 3286 N N . HIS B 1 172 ? -8.102 13.844 0.115 1 97.81 172 HIS B N 1
ATOM 3287 C CA . HIS B 1 172 ? -8.258 15.258 -0.212 1 97.81 172 HIS B CA 1
ATOM 3288 C C . HIS B 1 172 ? -9.648 15.531 -0.782 1 97.81 172 HIS B C 1
ATOM 3290 O O . HIS B 1 172 ? -10.32 16.469 -0.351 1 97.81 172 HIS B O 1
ATOM 3296 N N . GLN B 1 173 ? -10.047 14.703 -1.692 1 95.06 173 GLN B N 1
ATOM 3297 C CA . GLN B 1 173 ? -11.344 14.883 -2.34 1 95.06 173 GLN B CA 1
ATOM 3298 C C . GLN B 1 173 ? -12.484 14.781 -1.327 1 95.06 173 GLN B C 1
ATOM 3300 O O . GLN B 1 173 ? -13.5 15.461 -1.458 1 95.06 173 GLN B O 1
ATOM 3305 N N . GLU B 1 174 ? -12.367 13.984 -0.331 1 94.81 174 GLU B N 1
ATOM 3306 C CA . GLU B 1 174 ? -13.422 13.758 0.655 1 94.81 174 GLU B CA 1
ATOM 3307 C C . GLU B 1 174 ? -13.531 14.938 1.617 1 94.81 174 GLU B C 1
ATOM 3309 O O . GLU B 1 174 ? -14.617 15.203 2.15 1 94.81 174 GLU B O 1
ATOM 3314 N N . VAL B 1 175 ? -12.422 15.742 1.739 1 96.06 175 VAL B N 1
ATOM 3315 C CA . VAL B 1 175 ? -12.461 16.609 2.908 1 96.06 175 VAL B CA 1
ATOM 3316 C C . VAL B 1 175 ? -12.242 18.062 2.479 1 96.06 175 VAL B C 1
ATOM 3318 O O . VAL B 1 175 ? -12.477 18.984 3.256 1 96.06 175 VAL B O 1
ATOM 3321 N N . TYR B 1 176 ? -11.727 18.328 1.287 1 94.88 176 TYR B N 1
ATOM 3322 C CA . TYR B 1 176 ? -11.258 19.656 0.904 1 94.88 176 TYR B CA 1
ATOM 3323 C C . TYR B 1 176 ? -12.383 20.672 0.991 1 94.88 176 TYR B C 1
ATOM 3325 O O . TYR B 1 176 ? -12.148 21.844 1.311 1 94.88 176 TYR B O 1
ATOM 3333 N N . ARG B 1 177 ? -13.609 20.297 0.786 1 93.31 177 ARG B N 1
ATOM 3334 C CA . ARG B 1 177 ? -14.734 21.234 0.792 1 93.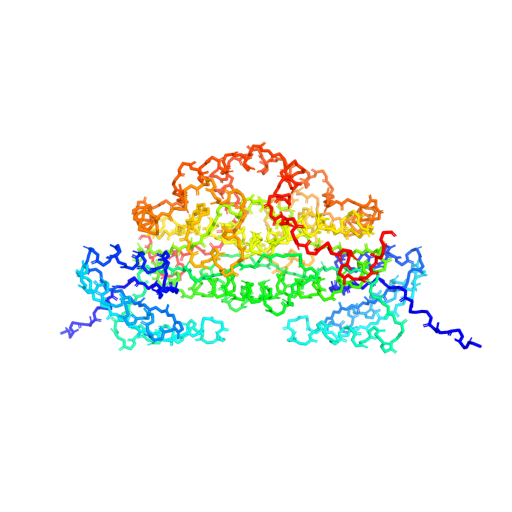31 177 ARG B CA 1
ATOM 3335 C C . ARG B 1 177 ? -15.078 21.656 2.213 1 93.31 177 ARG B C 1
ATOM 3337 O O . ARG B 1 177 ? -15.828 22.625 2.408 1 93.31 177 ARG B O 1
ATOM 3344 N N . PHE B 1 178 ? -14.516 21.016 3.137 1 94.75 178 PHE B N 1
ATOM 3345 C CA . PHE B 1 178 ? -14.852 21.281 4.527 1 94.75 178 PHE B CA 1
ATOM 3346 C C . PHE B 1 178 ? -13.727 22.031 5.227 1 94.75 178 PHE B C 1
ATOM 3348 O O . PHE B 1 178 ? -13.609 21.984 6.453 1 94.75 178 PHE B O 1
ATOM 3355 N N . GLY B 1 179 ? -12.789 22.547 4.453 1 96.69 179 GLY B N 1
ATOM 3356 C CA . GLY B 1 179 ? -11.758 23.406 5.016 1 96.69 179 GLY B CA 1
ATOM 3357 C C . GLY B 1 179 ? -10.516 22.641 5.449 1 96.69 179 GLY B C 1
ATOM 3358 O O . GLY B 1 179 ? -9.633 23.203 6.094 1 96.69 179 GLY B O 1
ATOM 3359 N N . VAL B 1 180 ? -10.477 21.344 5.121 1 98 180 VAL B N 1
ATOM 3360 C CA . VAL B 1 180 ? -9.352 20.484 5.477 1 98 180 VAL B CA 1
ATOM 3361 C C . VAL B 1 180 ? -8.617 20.047 4.215 1 98 180 VAL B C 1
ATOM 3363 O O . VAL B 1 180 ? -9.242 19.75 3.195 1 98 180 VAL B O 1
ATOM 3366 N N . THR B 1 181 ? -7.223 20.047 4.297 1 98.19 181 THR B N 1
ATOM 3367 C CA . THR B 1 181 ? -6.414 19.734 3.121 1 98.19 181 THR B CA 1
ATOM 3368 C C . THR B 1 181 ? -5.57 18.484 3.365 1 98.19 181 THR B C 1
ATOM 3370 O O . THR B 1 181 ? -5.012 18.312 4.449 1 98.19 181 THR B O 1
ATOM 3373 N N . VAL B 1 182 ? -5.605 17.578 2.414 1 98.69 182 VAL B N 1
ATOM 3374 C CA . VAL B 1 182 ? -4.633 16.484 2.377 1 98.69 182 VAL B CA 1
ATOM 3375 C C . VAL B 1 182 ? -3.717 16.656 1.167 1 98.69 182 VAL B C 1
ATOM 3377 O O . VAL B 1 182 ? -4.172 16.594 0.023 1 98.69 182 VAL B O 1
ATOM 3380 N N . THR B 1 183 ? -2.424 16.875 1.415 1 98.62 183 THR B N 1
ATOM 3381 C CA . THR B 1 183 ? -1.46 17.156 0.357 1 98.62 183 THR B CA 1
ATOM 3382 C C . THR B 1 183 ? -0.444 16.016 0.241 1 98.62 183 THR B C 1
ATOM 3384 O O . THR B 1 183 ? 0.127 15.586 1.244 1 98.62 183 THR B O 1
ATOM 3387 N N . CYS B 1 184 ? -0.298 15.508 -0.921 1 98.06 184 CYS B N 1
ATOM 3388 C CA . CYS B 1 184 ? 0.791 14.586 -1.223 1 98.06 184 CYS B CA 1
ATOM 3389 C C . CYS B 1 184 ? 1.97 15.32 -1.851 1 98.06 184 CYS B C 1
ATOM 3391 O O . CYS B 1 184 ? 1.827 15.953 -2.9 1 98.06 184 CYS B O 1
ATOM 3393 N N . VAL B 1 185 ? 3.125 15.242 -1.205 1 96.56 185 VAL B N 1
ATOM 3394 C CA . VAL B 1 185 ? 4.348 15.836 -1.74 1 96.56 185 VAL B CA 1
ATOM 3395 C C . VAL B 1 185 ? 5.164 14.766 -2.461 1 96.56 185 VAL B C 1
ATOM 3397 O O . VAL B 1 185 ? 5.43 13.695 -1.906 1 96.56 185 VAL B O 1
ATOM 3400 N N . ALA B 1 186 ? 5.52 15.039 -3.637 1 93 186 ALA B N 1
ATOM 3401 C CA . ALA B 1 186 ? 6.25 14.055 -4.434 1 93 186 ALA B CA 1
ATOM 3402 C C . ALA B 1 186 ? 7.602 14.609 -4.883 1 93 186 ALA B C 1
ATOM 3404 O O . ALA B 1 186 ? 7.746 15.055 -6.023 1 93 186 ALA B O 1
ATOM 3405 N N . PRO B 1 187 ? 8.523 14.422 -4.047 1 87.81 187 PRO B N 1
ATOM 3406 C CA . PRO B 1 187 ? 9.867 14.859 -4.445 1 87.81 187 PRO B CA 1
ATOM 3407 C C . PRO B 1 187 ? 10.547 13.883 -5.402 1 87.81 187 PRO B C 1
ATOM 3409 O O . PRO B 1 187 ? 10.148 12.719 -5.48 1 87.81 187 PRO B O 1
ATOM 3412 N N . GLY B 1 188 ? 11.43 14.43 -6.168 1 77.25 188 GLY B N 1
ATOM 3413 C CA . GLY B 1 188 ? 12.375 13.586 -6.875 1 77.25 188 GLY B CA 1
ATOM 3414 C C . GLY B 1 188 ? 13.484 13.055 -5.988 1 77.25 188 GLY B C 1
ATOM 3415 O O . GLY B 1 188 ? 13.383 13.094 -4.758 1 77.25 188 GLY B O 1
ATOM 3416 N N . PRO B 1 189 ? 14.492 12.336 -6.625 1 63.56 189 PRO B N 1
ATOM 3417 C CA . PRO B 1 189 ? 15.617 11.867 -5.812 1 63.56 189 PRO B CA 1
ATOM 3418 C C . PRO B 1 189 ? 16.266 12.992 -5.008 1 63.56 189 PRO B C 1
ATOM 3420 O O . PRO B 1 189 ? 16.562 14.055 -5.551 1 63.56 189 PRO B O 1
ATOM 3423 N N . VAL B 1 190 ? 16.109 12.875 -3.721 1 56.88 190 VAL B N 1
ATOM 3424 C CA . VAL B 1 190 ? 16.672 13.891 -2.838 1 56.88 190 VAL B CA 1
ATOM 3425 C C . VAL B 1 190 ? 17.906 13.344 -2.143 1 56.88 190 VAL B C 1
ATOM 3427 O O . VAL B 1 190 ? 17.984 12.156 -1.821 1 56.88 190 VAL B O 1
ATOM 3430 N N . SER B 1 191 ? 18.953 14.031 -2.217 1 47.72 191 SER B N 1
ATOM 3431 C CA . SER B 1 191 ? 20.172 13.648 -1.507 1 47.72 191 SER B CA 1
ATOM 3432 C C . SER B 1 191 ? 19.922 13.516 -0.009 1 47.72 191 SER B C 1
ATOM 3434 O O . SER B 1 191 ? 19.922 14.508 0.72 1 47.72 191 SER B O 1
ATOM 3436 N N . THR B 1 192 ? 19.078 12.648 0.417 1 50 192 THR B N 1
ATOM 3437 C CA . THR B 1 192 ? 18.906 12.391 1.841 1 50 192 THR B CA 1
ATOM 3438 C C . THR B 1 192 ? 19.562 11.078 2.24 1 50 192 THR B C 1
ATOM 3440 O O . THR B 1 192 ? 20.047 10.328 1.382 1 50 192 THR B O 1
ATOM 3443 N N . GLU B 1 193 ? 19.75 10.977 3.52 1 44.59 193 GLU B N 1
ATOM 3444 C CA . GLU B 1 193 ? 20.203 9.688 4.062 1 44.59 193 GLU B CA 1
ATOM 3445 C C . GLU B 1 193 ? 19.406 8.539 3.463 1 44.59 193 GLU B C 1
ATOM 3447 O O . GLU B 1 193 ? 19.859 7.395 3.459 1 44.59 193 GLU B O 1
ATOM 3452 N N . PHE B 1 194 ? 18.312 8.883 2.98 1 45.91 194 PHE B N 1
ATOM 3453 C CA . PHE B 1 194 ? 17.5 7.883 2.309 1 45.91 194 PHE B CA 1
ATOM 3454 C C . PHE B 1 194 ? 18.266 7.219 1.176 1 45.91 194 PHE B C 1
ATOM 3456 O O . PHE B 1 194 ? 18.266 5.992 1.046 1 45.91 194 PHE B O 1
ATOM 3463 N N . LEU B 1 195 ? 18.891 8.062 0.467 1 48.59 195 LEU B N 1
ATOM 3464 C CA . LEU B 1 195 ? 19.703 7.508 -0.615 1 48.59 195 LEU B CA 1
ATOM 3465 C C . LEU B 1 195 ? 20.828 6.633 -0.065 1 48.59 195 LEU B C 1
ATOM 3467 O O . LEU B 1 195 ? 21.172 5.617 -0.669 1 48.59 195 LEU B O 1
ATOM 3471 N N . GLU B 1 196 ? 21.219 7.051 1.087 1 44.97 196 GLU B N 1
ATOM 3472 C CA . GLU B 1 196 ? 22.312 6.27 1.676 1 44.97 196 GLU B CA 1
ATOM 3473 C C . GLU B 1 196 ? 21.812 4.898 2.129 1 44.97 196 GLU B C 1
ATOM 3475 O O . GLU B 1 196 ? 22.469 3.883 1.886 1 44.97 196 GLU B O 1
ATOM 3480 N N . ARG B 1 197 ? 20.656 4.961 2.664 1 46.88 197 ARG B N 1
ATOM 3481 C CA . ARG B 1 197 ? 20.125 3.723 3.225 1 46.88 197 ARG B CA 1
ATOM 3482 C C . ARG B 1 197 ? 19.594 2.809 2.129 1 46.88 197 ARG B C 1
ATOM 3484 O O . ARG B 1 197 ? 19.656 1.584 2.25 1 46.88 197 ARG B O 1
ATOM 3491 N N . SER B 1 198 ? 19.125 3.453 1.175 1 48.47 198 SER B N 1
ATOM 3492 C CA . SER B 1 198 ? 18.547 2.658 0.1 1 48.47 198 SER B CA 1
ATOM 3493 C C . SER B 1 198 ? 19.625 2.084 -0.812 1 48.47 198 SER B C 1
ATOM 3495 O O . SER B 1 198 ? 19.344 1.191 -1.618 1 48.47 198 SER B O 1
ATOM 3497 N N . GLY B 1 199 ? 20.906 2.512 -0.555 1 47.88 199 GLY B N 1
ATOM 3498 C CA . GLY B 1 199 ? 22 2.127 -1.444 1 47.88 199 GLY B CA 1
ATOM 3499 C C . GLY B 1 199 ? 21.891 2.752 -2.822 1 47.88 199 GLY B C 1
ATOM 3500 O O . GLY B 1 199 ? 22.641 2.393 -3.732 1 47.88 199 GLY B O 1
ATOM 3501 N N . ALA B 1 200 ? 20.969 3.639 -2.986 1 47.62 200 ALA B N 1
ATOM 3502 C CA . ALA B 1 200 ? 20.672 4.199 -4.301 1 47.62 200 ALA B CA 1
ATOM 3503 C C . ALA B 1 200 ? 21.641 5.328 -4.648 1 47.62 200 ALA B C 1
ATOM 3505 O O . ALA B 1 200 ? 21.703 5.766 -5.801 1 47.62 200 ALA B O 1
ATOM 3506 N N . ASN B 1 201 ? 22.234 5.996 -3.66 1 45.06 201 ASN B N 1
ATOM 3507 C CA . ASN B 1 201 ? 23.125 7.137 -3.863 1 45.06 201 ASN B CA 1
ATOM 3508 C C . ASN B 1 201 ? 24.062 6.914 -5.043 1 45.06 201 ASN B C 1
ATOM 3510 O O . ASN B 1 201 ? 24.688 7.855 -5.527 1 45.06 201 ASN B O 1
ATOM 3514 N N . ARG B 1 202 ? 24.188 5.594 -5.449 1 47.5 202 ARG B N 1
ATOM 3515 C CA . ARG B 1 202 ? 25.266 5.316 -6.391 1 47.5 202 ARG B CA 1
ATOM 3516 C C . ARG B 1 202 ? 24.719 5.078 -7.797 1 47.5 202 ARG B C 1
ATOM 3518 O O . ARG B 1 202 ? 25.469 4.742 -8.711 1 47.5 202 ARG B O 1
ATOM 3525 N N . THR B 1 203 ? 23.5 5.227 -8.008 1 47.84 203 THR B N 1
ATOM 3526 C CA . THR B 1 203 ? 23.047 4.988 -9.375 1 47.84 203 THR B CA 1
ATOM 3527 C C . THR B 1 203 ? 23.203 6.246 -10.227 1 47.84 203 THR B C 1
ATOM 3529 O O . THR B 1 203 ? 23.062 7.363 -9.719 1 47.84 203 THR B O 1
ATOM 3532 N N . ALA B 1 204 ? 23.578 6.082 -11.5 1 45.53 204 ALA B N 1
ATOM 3533 C CA . ALA B 1 204 ? 23.891 7.156 -12.438 1 45.53 204 ALA B CA 1
ATOM 3534 C C . ALA B 1 204 ? 22.766 8.18 -12.508 1 45.53 204 ALA B C 1
ATOM 3536 O O . ALA B 1 204 ? 23.016 9.383 -12.602 1 45.53 204 ALA B O 1
ATOM 3537 N N . LEU B 1 205 ? 21.562 7.703 -12.453 1 45.06 205 LEU B N 1
ATOM 3538 C CA . LEU B 1 205 ? 20.438 8.609 -12.625 1 45.06 205 LEU B CA 1
ATOM 3539 C C . LEU B 1 205 ? 20.344 9.594 -11.469 1 45.06 205 LEU B C 1
ATOM 3541 O O . LEU B 1 205 ? 20.047 10.773 -11.672 1 45.06 205 LEU B O 1
ATOM 3545 N N . PHE B 1 206 ? 20.703 9.141 -10.305 1 47.94 206 PHE B N 1
ATOM 3546 C CA . PHE B 1 206 ? 20.609 10.008 -9.141 1 47.94 206 PHE B CA 1
ATOM 3547 C C . PHE B 1 206 ? 21.828 10.914 -9.039 1 47.94 206 PHE B C 1
ATOM 3549 O O . PHE B 1 206 ? 21.844 11.867 -8.258 1 47.94 206 PHE B O 1
ATOM 3556 N N . LYS B 1 207 ? 22.828 10.578 -9.727 1 46.94 207 LYS B N 1
ATOM 3557 C CA . LYS B 1 207 ? 23.984 11.461 -9.805 1 46.94 207 LYS B CA 1
ATOM 3558 C C . LYS B 1 207 ? 23.688 12.695 -10.648 1 46.94 207 LYS B C 1
ATOM 3560 O O . LYS B 1 207 ? 24.328 13.734 -10.508 1 46.94 207 LYS B O 1
ATOM 3565 N N . ILE B 1 208 ? 22.859 12.445 -11.602 1 42.5 208 ILE B N 1
ATOM 3566 C CA . ILE B 1 208 ? 22.656 13.547 -12.531 1 42.5 208 ILE B CA 1
ATOM 3567 C C . ILE B 1 208 ? 21.609 14.508 -11.984 1 42.5 208 ILE B C 1
ATOM 3569 O O . ILE B 1 208 ? 21.672 15.719 -12.219 1 42.5 208 ILE B O 1
ATOM 3573 N N . LEU B 1 209 ? 20.656 13.906 -11.305 1 45.75 209 LEU B N 1
ATOM 3574 C CA . LEU B 1 209 ? 19.609 14.836 -10.891 1 45.75 209 LEU B CA 1
ATOM 3575 C C . LEU B 1 209 ? 20 15.555 -9.602 1 45.75 209 LEU B C 1
ATOM 3577 O O . LEU B 1 209 ? 20.484 14.93 -8.656 1 45.75 209 LEU B O 1
ATOM 3581 N N . PRO B 1 210 ? 20.141 16.828 -9.703 1 46.16 210 PRO B N 1
ATOM 3582 C CA . PRO B 1 210 ? 20.469 17.562 -8.477 1 46.16 210 PRO B CA 1
ATOM 3583 C C . PRO B 1 210 ? 19.672 17.094 -7.266 1 46.16 210 PRO B C 1
ATOM 3585 O O . PRO B 1 210 ? 18.453 16.844 -7.383 1 46.16 210 PRO B O 1
ATOM 3588 N N . THR B 1 211 ? 20.281 16.375 -6.391 1 54.41 211 THR B N 1
ATOM 3589 C CA . THR B 1 211 ? 19.688 16.047 -5.105 1 54.41 211 THR B CA 1
ATOM 3590 C C . THR B 1 211 ? 18.984 17.25 -4.496 1 54.41 211 THR B C 1
ATOM 3592 O O . THR B 1 211 ? 19.562 18.328 -4.402 1 54.41 211 THR B O 1
ATOM 3595 N N . LEU B 1 212 ? 17.656 17.25 -4.57 1 61.69 212 LEU B N 1
ATOM 3596 C CA . LEU B 1 212 ? 16.953 18.391 -4 1 61.69 212 LEU B CA 1
ATOM 3597 C C . LEU B 1 212 ? 17.328 18.594 -2.537 1 61.69 212 LEU B C 1
ATOM 3599 O O . LEU B 1 212 ? 17.641 17.625 -1.832 1 61.69 212 LEU B O 1
ATOM 3603 N N . ASP B 1 213 ? 17.484 19.906 -2.236 1 80.12 213 ASP B N 1
ATOM 3604 C CA . ASP B 1 213 ? 17.672 20.422 -0.884 1 80.12 213 ASP B CA 1
ATOM 3605 C C . ASP B 1 213 ? 16.422 20.203 -0.036 1 80.12 213 ASP B C 1
ATOM 3607 O O . ASP B 1 213 ? 15.312 20.562 -0.449 1 80.12 213 ASP B O 1
ATOM 3611 N N . ALA B 1 214 ? 16.547 19.5 1.077 1 87.69 214 ALA B N 1
ATOM 3612 C CA . ALA B 1 214 ? 15.445 19.219 1.994 1 87.69 214 ALA B CA 1
ATOM 3613 C C . ALA B 1 214 ? 14.688 20.484 2.357 1 87.69 214 ALA B C 1
ATOM 3615 O O . ALA B 1 214 ? 13.461 20.469 2.498 1 87.69 214 ALA B O 1
ATOM 3616 N N . GLU B 1 215 ? 15.414 21.578 2.426 1 91.12 215 GLU B N 1
ATOM 3617 C CA . GLU B 1 215 ? 14.797 22.844 2.785 1 91.12 215 GLU B CA 1
ATOM 3618 C C . GLU B 1 215 ? 13.891 23.359 1.672 1 91.12 215 GLU B C 1
ATOM 3620 O O . GLU B 1 215 ? 12.797 23.875 1.938 1 91.12 215 GLU B O 1
ATOM 3625 N N . TYR B 1 216 ? 14.359 23.203 0.479 1 92 216 TYR B N 1
ATOM 3626 C CA . TYR B 1 216 ? 13.547 23.625 -0.656 1 92 216 TYR B CA 1
ATOM 3627 C C . TYR B 1 216 ? 12.258 22.812 -0.732 1 92 216 TYR B C 1
ATOM 3629 O O . TYR B 1 216 ? 11.18 23.391 -0.908 1 92 216 TYR B O 1
ATOM 3637 N N . VAL B 1 217 ? 12.367 21.547 -0.585 1 93.69 217 VAL B N 1
ATOM 3638 C CA . VAL B 1 217 ? 11.203 20.672 -0.618 1 93.69 217 VAL B CA 1
ATOM 3639 C C . VAL B 1 217 ? 10.242 21.047 0.509 1 93.69 217 VAL B C 1
ATOM 3641 O O . VAL B 1 217 ? 9.023 21.125 0.298 1 93.69 217 VAL B O 1
ATOM 3644 N N . ALA B 1 218 ? 10.789 21.328 1.621 1 96.56 218 ALA B N 1
ATOM 3645 C CA . ALA B 1 218 ? 9.992 21.672 2.795 1 96.56 218 ALA B CA 1
ATOM 3646 C C . ALA B 1 218 ? 9.203 22.953 2.564 1 96.56 218 ALA B C 1
ATOM 3648 O O . ALA B 1 218 ? 8.016 23.031 2.889 1 96.56 218 ALA B O 1
ATOM 3649 N N . GLU B 1 219 ? 9.852 23.953 2.027 1 96.69 219 GLU B N 1
ATOM 3650 C CA . GLU B 1 219 ? 9.195 25.234 1.761 1 96.69 219 GLU B CA 1
ATOM 3651 C C . GLU B 1 219 ? 8.055 25.078 0.762 1 96.69 219 GLU B C 1
ATOM 3653 O O . GLU B 1 219 ? 6.977 25.625 0.952 1 96.69 219 GLU B O 1
ATOM 3658 N N . ARG B 1 220 ? 8.32 24.297 -0.248 1 96.25 220 ARG B N 1
ATOM 3659 C CA . ARG B 1 220 ? 7.293 24.062 -1.257 1 96.25 220 ARG B CA 1
ATOM 3660 C C . ARG B 1 220 ? 6.137 23.25 -0.685 1 96.25 220 ARG B C 1
ATOM 3662 O O . ARG B 1 220 ? 4.973 23.516 -0.975 1 96.25 220 ARG B O 1
ATOM 3669 N N . ALA B 1 221 ? 6.453 22.281 0.082 1 97.62 221 ALA B N 1
ATOM 3670 C CA . ALA B 1 221 ? 5.438 21.438 0.707 1 97.62 221 ALA B CA 1
ATOM 3671 C C . ALA B 1 221 ? 4.531 22.25 1.617 1 97.62 221 ALA B C 1
ATOM 3673 O O . ALA B 1 221 ? 3.303 22.156 1.527 1 97.62 221 ALA B O 1
ATOM 3674 N N . TRP B 1 222 ? 5.125 23.078 2.445 1 98.44 222 TRP B N 1
ATOM 3675 C CA . TRP B 1 222 ? 4.383 23.891 3.412 1 98.44 222 TRP B CA 1
ATOM 3676 C C . TRP B 1 222 ? 3.512 24.922 2.707 1 98.44 222 TRP B C 1
ATOM 3678 O O . TRP B 1 222 ? 2.322 25.047 3.008 1 98.44 222 TRP B O 1
ATOM 3688 N N . SER B 1 223 ? 4.102 25.609 1.744 1 98.12 223 SER B N 1
ATOM 3689 C CA . SER B 1 223 ? 3.363 26.609 0.998 1 98.12 223 SER B CA 1
ATOM 3690 C C . SER B 1 223 ? 2.221 26 0.204 1 98.12 223 SER B C 1
ATOM 3692 O O . SER B 1 223 ? 1.116 26.547 0.162 1 98.12 223 SER B O 1
ATOM 3694 N N . GLY B 1 224 ? 2.525 24.875 -0.436 1 98.25 224 GLY B N 1
ATOM 3695 C CA . GLY B 1 224 ? 1.488 24.188 -1.184 1 98.25 224 GLY B CA 1
ATOM 3696 C C . GLY B 1 224 ? 0.344 23.703 -0.311 1 98.25 224 GLY B C 1
ATOM 3697 O O . GLY B 1 224 ? -0.825 23.844 -0.679 1 98.25 224 GLY B O 1
ATOM 3698 N N . PHE B 1 225 ? 0.668 23.188 0.802 1 98.44 225 PHE B N 1
ATOM 3699 C CA . PHE B 1 225 ? -0.335 22.734 1.761 1 98.44 225 PHE B CA 1
ATOM 3700 C C . PHE B 1 225 ? -1.216 23.891 2.205 1 98.44 225 PHE B C 1
ATOM 3702 O O . PHE B 1 225 ? -2.445 23.797 2.182 1 98.44 225 PHE B O 1
ATOM 3709 N N . LYS B 1 226 ? -0.614 24.969 2.582 1 97.94 226 LYS B N 1
ATOM 3710 C CA . LYS B 1 226 ? -1.349 26.141 3.07 1 97.94 226 LYS B CA 1
ATOM 3711 C C . LYS B 1 226 ? -2.254 26.719 1.983 1 97.94 226 LYS B C 1
ATOM 3713 O O . LYS B 1 226 ? -3.295 27.297 2.281 1 97.94 226 LYS B O 1
ATOM 3718 N N . SER B 1 227 ? -1.856 26.5 0.743 1 97.88 227 SER B N 1
ATOM 3719 C CA . SER B 1 227 ? -2.641 27 -0.382 1 97.88 227 SER B CA 1
ATOM 3720 C C . SER B 1 227 ? -3.734 26.016 -0.775 1 97.88 227 SER B C 1
ATOM 3722 O O . SER B 1 227 ? -4.469 26.234 -1.739 1 97.88 227 SER B O 1
ATOM 3724 N N . GLY B 1 228 ? -3.773 24.844 -0.134 1 97.75 228 GLY B N 1
ATOM 3725 C CA . GLY B 1 228 ? -4.844 23.875 -0.352 1 97.75 228 GLY B CA 1
ATOM 3726 C C . GLY B 1 228 ? -4.57 22.938 -1.505 1 97.75 228 GLY B C 1
ATOM 3727 O O . GLY B 1 228 ? -5.492 22.297 -2.027 1 97.75 228 GLY B O 1
ATOM 3728 N N . HIS B 1 229 ? -3.316 22.766 -1.896 1 97.44 229 HIS B N 1
ATOM 3729 C CA . HIS B 1 229 ? -2.986 21.906 -3.033 1 97.44 229 HIS B CA 1
ATOM 3730 C C . HIS B 1 229 ? -3.074 20.438 -2.662 1 97.44 229 HIS B C 1
ATOM 3732 O O . HIS B 1 229 ? -2.568 20.016 -1.615 1 97.44 229 HIS B O 1
ATOM 3738 N N . ARG B 1 230 ? -3.652 19.688 -3.561 1 96.88 230 ARG B N 1
ATOM 3739 C CA . ARG B 1 230 ? -3.725 18.25 -3.383 1 96.88 230 ARG B CA 1
ATOM 3740 C C . ARG B 1 230 ? -2.354 17.594 -3.564 1 96.88 230 ARG B C 1
ATOM 3742 O O . ARG B 1 230 ? -2.008 16.656 -2.855 1 96.88 230 ARG B O 1
ATOM 3749 N N . ARG B 1 231 ? -1.595 18.172 -4.543 1 95.69 231 ARG B N 1
ATOM 3750 C CA . ARG B 1 231 ? -0.278 17.625 -4.871 1 95.69 231 ARG B CA 1
ATOM 3751 C C . ARG B 1 231 ? 0.758 18.75 -4.973 1 95.69 231 ARG B C 1
ATOM 3753 O O . ARG B 1 231 ? 0.454 19.844 -5.453 1 95.69 231 ARG B O 1
ATOM 3760 N N . VAL B 1 232 ? 1.95 18.438 -4.52 1 95.94 232 VAL B N 1
ATOM 3761 C CA . VAL B 1 232 ? 3.111 19.297 -4.68 1 95.94 232 VAL B CA 1
ATOM 3762 C C . VAL B 1 232 ? 4.281 18.5 -5.242 1 95.94 232 VAL B C 1
ATOM 3764 O O . VAL B 1 232 ? 4.691 17.5 -4.66 1 95.94 232 VAL B O 1
ATOM 3767 N N . VAL B 1 233 ? 4.785 18.859 -6.324 1 92.75 233 VAL B N 1
ATOM 3768 C CA . VAL B 1 233 ? 5.934 18.234 -6.965 1 92.75 233 VAL B CA 1
ATOM 3769 C C . VAL B 1 233 ? 7.086 19.234 -7.055 1 92.75 233 VAL B C 1
ATOM 3771 O O . VAL B 1 233 ? 7.203 19.969 -8.039 1 92.75 233 VAL B O 1
ATOM 3774 N N . PRO B 1 234 ? 7.922 19.141 -6.066 1 89.81 234 PRO B N 1
ATOM 3775 C CA . PRO B 1 234 ? 8.977 20.156 -6.043 1 89.81 234 PRO B CA 1
ATOM 3776 C C . PRO B 1 234 ? 10.086 19.891 -7.047 1 89.81 234 PRO B C 1
ATOM 3778 O O . PRO B 1 234 ? 10.609 18.766 -7.105 1 89.81 234 PRO B O 1
ATOM 3781 N N . GLY B 1 235 ? 10.477 20.859 -7.801 1 82.5 235 GLY B N 1
ATOM 3782 C CA . GLY B 1 235 ? 11.617 20.781 -8.695 1 82.5 235 GLY B CA 1
ATOM 3783 C C . GLY B 1 235 ? 11.234 20.422 -10.117 1 82.5 235 GLY B C 1
ATOM 3784 O O . GLY B 1 235 ? 10.297 19.656 -10.336 1 82.5 235 GLY B O 1
ATOM 3785 N N . ILE B 1 236 ? 12.023 20.844 -11 1 76.81 236 ILE B N 1
ATOM 3786 C CA . ILE B 1 236 ? 11.742 20.688 -12.422 1 76.81 236 ILE B CA 1
ATOM 3787 C C . ILE B 1 236 ? 11.977 19.234 -12.828 1 76.81 236 ILE B C 1
ATOM 3789 O O . ILE B 1 236 ? 11.234 18.672 -13.641 1 76.81 236 ILE B O 1
ATOM 3793 N N . SER B 1 237 ? 12.961 18.734 -12.281 1 77.62 237 SER B N 1
ATOM 3794 C CA . SER B 1 237 ? 13.25 17.328 -12.602 1 77.62 237 SER B CA 1
ATOM 3795 C C . 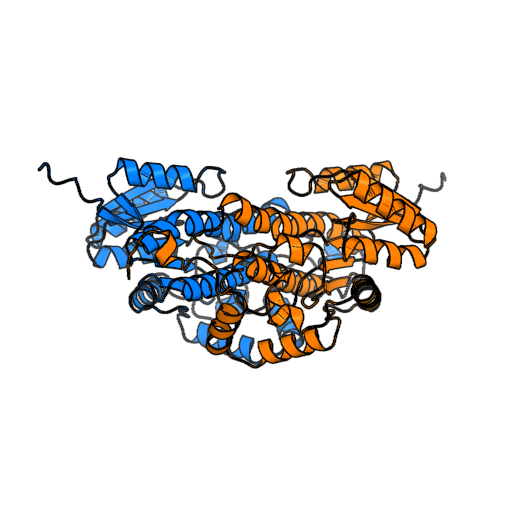SER B 1 237 ? 12.109 16.422 -12.195 1 77.62 237 SER B C 1
ATOM 3797 O O . SER B 1 237 ? 11.711 15.539 -12.953 1 77.62 237 SER B O 1
ATOM 3799 N N . ALA B 1 238 ? 11.641 16.672 -11.031 1 79.38 238 ALA B N 1
ATOM 3800 C CA . ALA B 1 238 ? 10.508 15.891 -10.562 1 79.38 238 ALA B CA 1
ATOM 3801 C C . ALA B 1 238 ? 9.289 16.094 -11.461 1 79.38 238 ALA B C 1
ATOM 3803 O O . ALA B 1 238 ? 8.57 15.133 -11.766 1 79.38 238 ALA B O 1
ATOM 3804 N N . LYS B 1 239 ? 9.125 17.234 -11.898 1 80.81 239 LYS B N 1
ATOM 3805 C CA . LYS B 1 239 ? 8 17.547 -12.781 1 80.81 239 LYS B CA 1
ATOM 3806 C C . LYS B 1 239 ? 8.148 16.844 -14.125 1 80.81 239 LYS B C 1
ATOM 3808 O O . LYS B 1 239 ? 7.172 16.344 -14.695 1 80.81 239 LYS B O 1
ATOM 3813 N N . LEU B 1 240 ? 9.336 16.781 -14.547 1 75.75 240 LEU B N 1
ATOM 3814 C CA . LEU B 1 240 ? 9.578 16.125 -15.82 1 75.75 240 LEU B CA 1
ATOM 3815 C C . LEU B 1 240 ? 9.359 14.617 -15.703 1 75.75 240 LEU B C 1
ATOM 3817 O O . LEU B 1 240 ? 8.773 14 -16.594 1 75.75 240 LEU B O 1
ATOM 3821 N N . ILE B 1 241 ? 9.773 14.109 -14.688 1 77.75 241 ILE B N 1
ATOM 3822 C CA . ILE B 1 241 ? 9.57 12.68 -14.445 1 77.75 241 ILE B CA 1
ATOM 3823 C C . ILE B 1 241 ? 8.078 12.383 -14.383 1 77.75 241 ILE B C 1
ATOM 3825 O O . ILE B 1 241 ? 7.613 11.383 -14.938 1 77.75 241 ILE B O 1
ATOM 3829 N N . THR B 1 242 ? 7.445 13.242 -13.719 1 76 242 THR B N 1
ATOM 3830 C CA . THR B 1 242 ? 5.996 13.086 -13.617 1 76 242 THR B CA 1
ATOM 3831 C C . THR B 1 242 ? 5.348 13.109 -14.992 1 76 242 THR B C 1
ATOM 3833 O O . THR B 1 242 ? 4.461 12.305 -15.281 1 76 242 THR B O 1
ATOM 3836 N N . LEU B 1 243 ? 5.812 13.969 -15.789 1 74.44 243 LEU B N 1
ATOM 3837 C CA . LEU B 1 243 ? 5.277 14.094 -17.141 1 74.44 243 LEU B CA 1
ATOM 3838 C C . LEU B 1 243 ? 5.578 12.852 -17.969 1 74.44 243 LEU B C 1
ATOM 3840 O O . LEU B 1 243 ? 4.699 12.328 -18.656 1 74.44 243 LEU B O 1
ATOM 3844 N N . VAL B 1 244 ? 6.742 12.391 -17.891 1 77.44 244 VAL B N 1
ATOM 3845 C CA . VAL B 1 244 ? 7.16 11.211 -18.656 1 77.44 244 VAL B CA 1
ATOM 3846 C C . VAL B 1 244 ? 6.355 9.992 -18.203 1 77.44 244 VAL B C 1
ATOM 3848 O O . VAL B 1 244 ? 5.895 9.211 -19.031 1 77.44 244 VAL B O 1
ATOM 3851 N N . ALA B 1 245 ? 6.172 9.906 -16.906 1 78.25 245 ALA B N 1
ATOM 3852 C CA . ALA B 1 245 ? 5.402 8.789 -16.344 1 78.25 245 ALA B CA 1
ATOM 3853 C C . ALA B 1 245 ? 3.957 8.828 -16.828 1 78.25 245 ALA B C 1
ATOM 3855 O O . ALA B 1 245 ? 3.322 7.781 -16.984 1 78.25 245 ALA B O 1
ATOM 3856 N N . ALA B 1 246 ? 3.496 10.023 -17.031 1 72.5 246 ALA B N 1
ATOM 3857 C CA . ALA B 1 246 ? 2.109 10.195 -17.469 1 72.5 246 ALA B CA 1
ATOM 3858 C C . ALA B 1 246 ? 1.95 9.867 -18.953 1 72.5 246 ALA B C 1
ATOM 3860 O O . ALA B 1 246 ? 0.888 9.414 -19.375 1 72.5 246 ALA B O 1
ATOM 3861 N N . LEU B 1 247 ? 2.996 10.008 -19.656 1 77.19 247 LEU B N 1
ATOM 3862 C CA . LEU B 1 247 ? 2.863 9.953 -21.109 1 77.19 247 LEU B CA 1
ATOM 3863 C C . LEU B 1 247 ? 3.271 8.586 -21.641 1 77.19 247 LEU B C 1
ATOM 3865 O O . LEU B 1 247 ? 2.742 8.133 -22.656 1 77.19 247 LEU B O 1
ATOM 3869 N N . LEU B 1 248 ? 4.145 7.91 -21.016 1 79.94 248 LEU B N 1
ATOM 3870 C CA . LEU B 1 248 ? 4.672 6.656 -21.547 1 79.94 248 LEU B CA 1
ATOM 3871 C C . LEU B 1 248 ? 3.941 5.461 -20.953 1 79.94 248 LEU B C 1
ATOM 3873 O O . LEU B 1 248 ? 3.648 5.445 -19.75 1 79.94 248 LEU B O 1
ATOM 3877 N N . PRO B 1 249 ? 3.686 4.488 -21.891 1 80.19 249 PRO B N 1
ATOM 3878 C CA . PRO B 1 249 ? 3.094 3.258 -21.359 1 80.19 249 PRO B CA 1
ATOM 3879 C C . PRO B 1 249 ? 4.012 2.545 -20.359 1 80.19 249 PRO B C 1
ATOM 3881 O O . PRO B 1 249 ? 5.234 2.586 -20.516 1 80.19 249 PRO B O 1
ATOM 3884 N N . THR B 1 250 ? 3.424 1.986 -19.438 1 81.94 250 THR B N 1
ATOM 3885 C CA . THR B 1 250 ? 4.152 1.283 -18.391 1 81.94 250 THR B CA 1
ATOM 3886 C C . THR B 1 250 ? 5.094 0.24 -18.984 1 81.94 250 THR B C 1
ATOM 3888 O O . THR B 1 250 ? 6.219 0.07 -18.516 1 81.94 250 THR B O 1
ATOM 3891 N N . ALA B 1 251 ? 4.66 -0.46 -20.031 1 83.06 251 ALA B N 1
ATOM 3892 C CA . ALA B 1 251 ? 5.457 -1.511 -20.656 1 83.06 251 ALA B CA 1
ATOM 3893 C C . ALA B 1 251 ? 6.777 -0.958 -21.188 1 83.06 251 ALA B C 1
ATOM 3895 O O . ALA B 1 251 ? 7.777 -1.675 -21.234 1 83.06 251 ALA B O 1
ATOM 3896 N N . THR B 1 252 ? 6.758 0.354 -21.469 1 84.12 252 THR B N 1
ATOM 3897 C CA . THR B 1 252 ? 7.953 0.974 -22.031 1 84.12 252 THR B CA 1
ATOM 3898 C C . THR B 1 252 ? 8.859 1.497 -20.922 1 84.12 252 THR B C 1
ATOM 3900 O O . THR B 1 252 ? 10.086 1.447 -21.031 1 84.12 252 THR B O 1
ATOM 3903 N N . ILE B 1 253 ? 8.266 1.826 -19.859 1 86 253 ILE B N 1
ATOM 3904 C CA . ILE B 1 253 ? 9.023 2.488 -18.812 1 86 253 ILE B CA 1
ATOM 3905 C C . ILE B 1 253 ? 9.648 1.441 -17.891 1 86 253 ILE B C 1
ATOM 3907 O O . ILE B 1 253 ? 10.727 1.659 -17.328 1 86 253 ILE B O 1
ATOM 3911 N N . LEU B 1 254 ? 9.078 0.322 -17.828 1 86.56 254 LEU B N 1
ATOM 3912 C CA . LEU B 1 254 ? 9.445 -0.693 -16.844 1 86.56 254 LEU B CA 1
ATOM 3913 C C . LEU B 1 254 ? 10.875 -1.17 -17.078 1 86.56 254 LEU B C 1
ATOM 3915 O O . LEU B 1 254 ? 11.688 -1.175 -16.141 1 86.56 254 LEU B O 1
ATOM 3919 N N . PRO B 1 255 ? 11.211 -1.547 -18.281 1 85 255 PRO B N 1
ATOM 3920 C CA . PRO B 1 255 ? 12.594 -1.999 -18.5 1 85 255 PRO B CA 1
ATOM 3921 C C . PRO B 1 255 ? 13.617 -0.891 -18.266 1 85 255 PRO B C 1
ATOM 3923 O O . PRO B 1 255 ? 14.734 -1.159 -17.812 1 85 255 PRO B O 1
ATOM 3926 N N . LEU B 1 256 ? 13.242 0.294 -18.594 1 81.88 256 LEU B N 1
ATOM 3927 C CA . LEU B 1 256 ? 14.148 1.425 -18.406 1 81.88 256 LEU B CA 1
ATOM 3928 C C . LEU B 1 256 ? 14.422 1.673 -16.938 1 81.88 256 LEU B C 1
ATOM 3930 O O . LEU B 1 256 ? 15.578 1.847 -16.531 1 81.88 256 LEU B O 1
ATOM 3934 N N . ILE B 1 257 ? 13.422 1.623 -16.172 1 84.5 257 ILE B N 1
ATOM 3935 C CA . ILE B 1 257 ? 13.562 1.816 -14.734 1 84.5 257 ILE B CA 1
ATOM 3936 C C . ILE B 1 257 ? 14.383 0.671 -14.141 1 84.5 257 ILE B C 1
ATOM 3938 O O . ILE B 1 257 ? 15.25 0.895 -13.289 1 84.5 257 ILE B O 1
ATOM 3942 N N . GLY B 1 258 ? 14.078 -0.544 -14.578 1 84 258 GLY B N 1
ATOM 3943 C CA . GLY B 1 258 ? 14.859 -1.687 -14.133 1 84 258 GLY B CA 1
ATOM 3944 C C . GLY B 1 258 ? 16.344 -1.54 -14.414 1 84 258 GLY B C 1
ATOM 3945 O O . GLY B 1 258 ? 17.172 -1.846 -13.555 1 84 258 GLY B O 1
ATOM 3946 N N . ARG B 1 259 ? 16.656 -1.062 -15.531 1 80.94 259 ARG B N 1
ATOM 3947 C CA . ARG B 1 259 ? 18.062 -0.872 -15.922 1 80.94 259 ARG B CA 1
ATOM 3948 C C . ARG B 1 259 ? 18.719 0.214 -15.086 1 80.94 259 ARG B C 1
ATOM 3950 O O . ARG B 1 259 ? 19.891 0.092 -14.711 1 80.94 259 ARG B O 1
ATOM 3957 N N . LEU B 1 260 ? 17.938 1.185 -14.797 1 76.94 260 LEU B N 1
ATOM 3958 C CA . LEU B 1 260 ? 18.453 2.311 -14.039 1 76.94 260 LEU B CA 1
ATOM 3959 C C . LEU B 1 260 ? 18.734 1.907 -12.594 1 76.94 260 LEU B C 1
ATOM 3961 O O . LEU B 1 260 ? 19.656 2.438 -11.961 1 76.94 260 LEU B O 1
ATOM 3965 N N . GLN B 1 261 ? 18.016 1.013 -12.164 1 77.19 261 GLN B N 1
ATOM 3966 C CA . GLN B 1 261 ? 18.125 0.637 -10.758 1 77.19 261 GLN B CA 1
ATOM 3967 C C . GLN B 1 261 ? 19.141 -0.487 -10.57 1 77.19 261 GLN B C 1
ATOM 3969 O O . GLN B 1 261 ? 19.625 -0.712 -9.461 1 77.19 261 GLN B O 1
ATOM 3974 N N . ARG B 1 262 ? 19.375 -1.191 -11.672 1 74.19 262 ARG B N 1
ATOM 3975 C CA . ARG B 1 262 ? 20.312 -2.303 -11.578 1 74.19 262 ARG B CA 1
ATOM 3976 C C . ARG B 1 262 ? 21.75 -1.805 -11.625 1 74.19 262 ARG B C 1
ATOM 3978 O O . ARG B 1 262 ? 22.078 -0.909 -12.406 1 74.19 262 ARG B O 1
ATOM 3985 N N . ARG B 1 263 ? 22.453 -2.096 -10.508 1 62.47 263 ARG B N 1
ATOM 3986 C CA . ARG B 1 263 ? 23.891 -1.809 -10.539 1 62.47 263 ARG B CA 1
ATOM 3987 C C . ARG B 1 263 ? 24.656 -2.939 -11.211 1 62.47 263 ARG B C 1
ATOM 3989 O O . ARG B 1 263 ? 24.25 -4.098 -11.156 1 62.47 263 ARG B O 1
ATOM 3996 N N . SER B 1 264 ? 25.656 -2.539 -11.914 1 54.12 264 SER B N 1
ATOM 3997 C CA . SER B 1 264 ? 26.516 -3.51 -12.586 1 54.12 264 SER B CA 1
ATOM 3998 C C . SER B 1 264 ? 26.906 -4.648 -11.648 1 54.12 264 SER B C 1
ATOM 4000 O O . SER B 1 264 ? 27.031 -5.797 -12.078 1 54.12 264 SER B O 1
ATOM 4002 N N . LYS B 1 265 ? 27.031 -4.301 -10.344 1 53.41 265 LYS B N 1
ATOM 4003 C CA . LYS B 1 265 ? 27.562 -5.309 -9.43 1 53.41 265 LYS B CA 1
ATOM 4004 C C . LYS B 1 265 ? 26.438 -6.055 -8.727 1 53.41 265 LYS B C 1
ATOM 4006 O O . LYS B 1 265 ? 26.688 -6.926 -7.891 1 53.41 265 LYS B O 1
ATOM 4011 N N . ASP B 1 266 ? 25.234 -5.758 -9.07 1 62.78 266 ASP B N 1
ATOM 4012 C CA . ASP B 1 266 ? 24.141 -6.434 -8.375 1 62.78 266 ASP B CA 1
ATOM 4013 C C . ASP B 1 266 ? 24.016 -7.887 -8.828 1 62.78 266 ASP B C 1
ATOM 4015 O O . ASP B 1 266 ? 24.156 -8.18 -10.023 1 62.78 266 ASP B O 1
ATOM 4019 N N . PRO B 1 267 ? 24.094 -8.773 -7.812 1 53.28 267 PRO B N 1
ATOM 4020 C CA . PRO B 1 267 ? 23.938 -10.172 -8.219 1 53.28 267 PRO B CA 1
ATOM 4021 C C . PRO B 1 267 ? 22.672 -10.422 -9.023 1 53.28 267 PRO B C 1
ATOM 4023 O O . PRO B 1 267 ? 21.641 -9.781 -8.789 1 53.28 267 PRO B O 1
ATOM 4026 N N . CYS B 1 268 ? 22.891 -10.977 -10.148 1 53.47 268 CYS B N 1
ATOM 4027 C CA . CYS B 1 268 ? 21.75 -11.43 -10.93 1 53.47 268 CYS B CA 1
ATOM 4028 C C . CYS B 1 268 ? 20.891 -12.406 -10.133 1 53.47 268 CYS B C 1
ATOM 4030 O O . CYS B 1 268 ? 21.422 -13.281 -9.445 1 53.47 268 CYS B O 1
ATOM 4032 N N . PRO B 1 269 ? 19.578 -12.086 -9.945 1 51.53 269 PRO B N 1
ATOM 4033 C CA . PRO B 1 269 ? 18.703 -13 -9.211 1 51.53 269 PRO B CA 1
ATOM 4034 C C . PRO B 1 269 ? 18.953 -14.469 -9.555 1 51.53 269 PRO B C 1
ATOM 4036 O O . PRO B 1 269 ? 18.875 -15.336 -8.68 1 51.53 269 PRO B O 1
ATOM 4039 N N . ALA B 1 270 ? 19.219 -14.742 -10.781 1 50.66 270 ALA B N 1
ATOM 4040 C CA . ALA B 1 270 ? 19.469 -16.125 -11.172 1 50.66 270 ALA B CA 1
ATOM 4041 C C . ALA B 1 270 ? 20.828 -16.609 -10.664 1 50.66 270 ALA B C 1
ATOM 4043 O O . ALA B 1 270 ? 20.984 -17.781 -10.328 1 50.66 270 ALA B O 1
ATOM 4044 N N . ASP B 1 271 ? 21.781 -15.711 -10.68 1 49.53 271 ASP B N 1
ATOM 4045 C CA . ASP B 1 271 ? 23.125 -16.125 -10.289 1 49.53 271 ASP B CA 1
ATOM 4046 C C . ASP B 1 271 ? 23.203 -16.406 -8.789 1 49.53 271 ASP B C 1
ATOM 4048 O O . ASP B 1 271 ? 23.922 -17.312 -8.359 1 49.53 271 ASP B O 1
ATOM 4052 N N . ALA B 1 272 ? 22.578 -15.648 -8.109 1 45.81 272 ALA B N 1
ATOM 4053 C CA . ALA B 1 272 ? 22.656 -15.781 -6.656 1 45.81 272 ALA B CA 1
ATOM 4054 C C . ALA B 1 272 ? 22.016 -17.094 -6.199 1 45.81 272 ALA B C 1
ATOM 4056 O O . ALA B 1 272 ? 22.25 -17.547 -5.078 1 45.81 272 ALA B O 1
ATOM 4057 N N . GLN B 1 273 ? 21.016 -17.516 -6.91 1 45.72 273 GLN B N 1
ATOM 4058 C CA . GLN B 1 273 ? 20.406 -18.797 -6.586 1 45.72 273 GLN B CA 1
ATOM 4059 C C . GLN B 1 273 ? 21.188 -19.953 -7.207 1 45.72 273 GLN B C 1
ATOM 4061 O O . GLN B 1 273 ? 20.766 -21.109 -7.121 1 45.72 273 GLN B O 1
ATOM 4066 N N . GLY B 1 274 ? 22.391 -19.734 -7.512 1 42.41 274 GLY B N 1
ATOM 4067 C CA . GLY B 1 274 ? 23.234 -20.781 -8.055 1 42.41 274 GLY B CA 1
ATOM 4068 C C . GLY B 1 274 ? 22.766 -21.297 -9.406 1 42.41 274 GLY B C 1
ATOM 4069 O O . GLY B 1 274 ? 23.125 -22.406 -9.812 1 42.41 274 GLY B O 1
ATOM 4070 N N . ILE B 1 275 ? 21.844 -20.812 -10.008 1 38.88 275 ILE B N 1
ATOM 4071 C CA . ILE B 1 275 ? 21.438 -21.359 -11.297 1 38.88 275 ILE B CA 1
ATOM 4072 C C . ILE B 1 275 ? 22.406 -20.875 -12.383 1 38.88 275 ILE B C 1
ATOM 4074 O O . ILE B 1 275 ? 22.625 -19.672 -12.539 1 38.88 275 ILE B O 1
ATOM 4078 N N . LEU B 1 276 ? 23.438 -21.609 -12.656 1 33.81 276 LEU B N 1
ATOM 4079 C CA . LEU B 1 276 ? 24.391 -21.484 -13.758 1 33.81 276 LEU B CA 1
ATOM 4080 C C . LEU B 1 276 ? 23.672 -21.078 -15.039 1 33.81 276 LEU B C 1
ATOM 4082 O O . LEU B 1 276 ? 22.562 -21.531 -15.305 1 33.81 276 LEU B O 1
ATOM 4086 N N . PRO B 1 277 ? 24.234 -20.031 -15.781 1 32.81 277 PRO B N 1
ATOM 4087 C CA . PRO B 1 277 ? 23.766 -19.906 -17.172 1 32.81 277 PRO B CA 1
ATOM 4088 C C . PRO B 1 277 ? 23.734 -21.234 -17.906 1 32.81 277 PRO B C 1
ATOM 4090 O O . PRO B 1 277 ? 24.516 -22.141 -17.594 1 32.81 277 PRO B O 1
#